Protein 1VHV (pdb70)

CATH classification: 3.40.1010.10 (+1 more: 3.30.950.10)

Organism: Archaeoglobus fulgidus (strain ATCC 49558 / DSM 4304 / JCM 9628 / NBRC 100126 / VC-16) (NCBI:txid224325)

Sequence (491 aa):
SLLTFVGLGLWDVKDISVKGLEAVREADEVYVEYYTSKLLSSIEEEEFFGKRVVELERSDLEENSFRLIERAKSKSVVLLVPGDPVATTHSAIKLEAERKGVKTRIIHGASISTAVCGLTGLHNYRFGKSATVSWHRSQTPVNVIKANRSIDAHTLLFLDLHPEPTIGHAVENLIAEDAQKDLYAVGIARAGSGEEVVKCDRLENLKKIDFGKPLHVVVLAKTLHFEFECLREFADAPAELERLVSLLTFVGLGLWDVKDISVKGLEAVREADEVYVEYYTSKLLSSIEEEEFFGKRVVELERSDLEENSFRLIERAKSKSVVLLVPGDPVATTHSAIKLEAERKGVKTRIIHGASISTAVCGLTGLHNYRFGKSATVSWHRSQTPVNVIKANRSIDAHTLLFLDLHPEPTIGHAVENLIAEDAQKDLYAVGIARAGSGEEVVKCDRLENLKKIDFGKPLHVVVLAKTLHFEFECLREFADAPAELERLVA

Solvent-accessible surface area: 19379 Å² total

B-factor: mean 25.25, std 8.77, range [10.43, 70.25]

Nearest PDB structures (foldseek):
  1vhv-assembly1_A  TM=1.004E+00  e=2.839E-50  Archaeoglobus fulgidus
  2egl-assembly1_B  TM=9.201E-01  e=5.258E-26  Pyrococcus horikoshii OT3
  2dek-assembly1_A  TM=9.280E-01  e=5.423E-25  Pyrococcus horikoshii OT3
  6pqz-assembly1_A  TM=6.668E-01  e=3.030E-12  Salmonella enterica subsp. enterica serovar Typhimurium
  1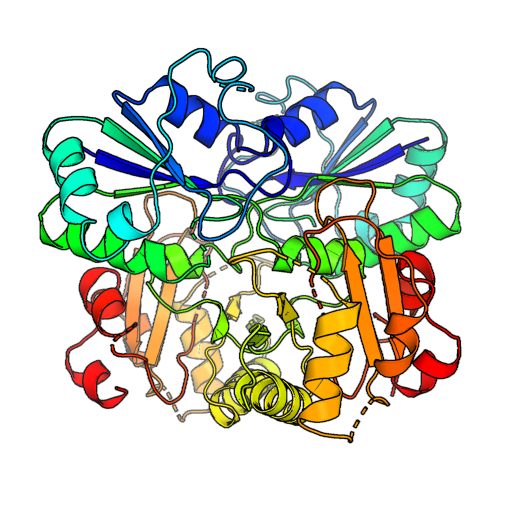cbf-assembly1_A  TM=6.694E-01  e=3.757E-11  Priestia megaterium

Structure (mmCIF, N/CA/C/O backbone):
data_1VHV
#
_entry.id   1VHV
#
_cell.length_a   50.892
_cell.length_b   56.416
_cell.length_c   101.144
_cell.angle_alpha   90.00
_cell.angle_beta   100.78
_cell.angle_gamma   90.00
#
_symmetry.space_group_name_H-M   'P 1 21 1'
#
loop_
_entity.id
_entity.type
_entity.pdbx_description
1 polymer 'diphthine synthase'
2 water water
#
loop_
_atom_site.group_PDB
_atom_site.id
_atom_site.type_symbol
_atom_site.label_atom_id
_atom_site.label_alt_id
_atom_site.label_comp_id
_atom_site.label_asym_id
_atom_site.label_entity_id
_atom_site.label_seq_id
_atom_site.pdbx_PDB_ins_code
_atom_site.Cartn_x
_atom_site.Cartn_y
_atom_site.Cartn_z
_atom_site.occupancy
_atom_site.B_iso_or_equiv
_atom_site.auth_seq_id
_atom_site.auth_comp_id
_atom_site.auth_asym_id
_atom_site.auth_atom_id
_atom_site.pdbx_PDB_model_num
ATOM 1 N N . SER A 1 13 ? -5.457 -16.131 81.676 1.00 29.53 0 SER A N 1
ATOM 2 C CA . SER A 1 13 ? -6.335 -15.420 80.727 1.00 30.76 0 SER A CA 1
ATOM 3 C C . SER A 1 13 ? -5.565 -14.277 80.069 1.00 27.30 0 SER A C 1
ATOM 4 O O . SER A 1 13 ? -5.265 -14.487 78.884 1.00 30.35 0 SER A O 1
ATOM 7 N N . LEU A 1 14 ? -5.371 -13.105 80.653 1.00 25.66 1 LEU A N 1
ATOM 8 C CA . LEU A 1 14 ? -4.553 -12.091 80.010 1.00 22.19 1 LEU A CA 1
ATOM 9 C C . LEU A 1 14 ? -4.084 -11.006 80.974 1.00 19.81 1 LEU A C 1
ATOM 10 O O . LEU A 1 14 ? -4.852 -10.454 81.756 1.00 20.58 1 LEU A O 1
ATOM 15 N N . LEU A 1 15 ? -2.777 -10.733 80.918 1.00 18.44 2 LEU A N 1
ATOM 16 C CA . LEU A 1 15 ? -2.200 -9.703 81.738 1.00 16.15 2 LEU A CA 1
ATOM 17 C C . LEU A 1 15 ? -1.569 -8.676 80.744 1.00 17.36 2 LEU A C 1
ATOM 18 O O . LEU A 1 15 ? -0.531 -8.979 80.175 1.00 18.05 2 LEU A O 1
ATOM 23 N N . THR A 1 16 ? -2.201 -7.523 80.681 1.00 17.53 3 THR A N 1
ATOM 24 C CA . THR A 1 16 ? -1.661 -6.499 79.766 1.00 17.35 3 THR A CA 1
ATOM 25 C C . THR A 1 16 ? -1.050 -5.339 80.531 1.00 17.93 3 THR A C 1
ATOM 26 O O . THR A 1 16 ? -1.724 -4.746 81.408 1.00 19.01 3 THR A O 1
ATOM 30 N N . PHE A 1 17 ? 0.199 -5.001 80.237 1.00 16.61 4 PHE A N 1
ATOM 31 C CA . PHE A 1 17 ? 0.881 -3.845 80.804 1.00 15.78 4 PHE A CA 1
ATOM 32 C C . PHE A 1 17 ? 0.656 -2.671 79.829 1.00 15.63 4 PHE A C 1
ATOM 33 O O . PHE A 1 17 ? 0.903 -2.819 78.624 1.00 16.66 4 PHE A O 1
ATOM 41 N N . VAL A 1 18 ? 0.146 -1.549 80.313 1.00 15.29 5 VAL A N 1
ATOM 42 C CA . VAL A 1 18 ? -0.187 -0.425 79.425 1.00 15.72 5 VAL A CA 1
ATOM 43 C C . VAL A 1 18 ? 0.449 0.861 79.874 1.00 16.66 5 VAL A C 1
ATOM 44 O O . VAL A 1 18 ? 0.275 1.263 81.024 1.00 16.86 5 VAL A O 1
ATOM 48 N N . GLY A 1 19 ? 1.285 1.484 79.012 1.00 17.45 6 GLY A N 1
ATOM 49 C CA . GLY A 1 19 ? 1.906 2.733 79.416 1.00 16.01 6 GLY A CA 1
ATOM 50 C C . GLY A 1 19 ? 0.930 3.897 79.399 1.00 17.09 6 GLY A C 1
ATOM 51 O O . GLY A 1 19 ? 0.096 4.015 78.483 1.00 18.06 6 GLY A O 1
ATOM 52 N N . LEU A 1 20 ? 1.001 4.791 80.403 1.00 17.46 7 LEU A N 1
ATOM 53 C CA . LEU A 1 20 ? 0.084 5.932 80.417 1.00 18.46 7 LEU A CA 1
ATOM 54 C C . LEU A 1 20 ? 0.652 7.154 79.713 1.00 17.31 7 LEU A C 1
ATOM 55 O O . LEU A 1 20 ? -0.011 8.175 79.469 1.00 18.59 7 LEU A O 1
ATOM 60 N N . GLY A 1 21 ? 1.984 7.108 79.486 1.00 15.42 8 GLY A N 1
ATOM 61 C CA . GLY A 1 21 ? 2.561 8.297 78.821 1.00 15.94 8 GLY A CA 1
ATOM 62 C C . GLY A 1 21 ? 3.052 9.246 79.900 1.00 18.97 8 GLY A C 1
ATOM 63 O O . GLY A 1 21 ? 2.964 8.969 81.126 1.00 17.81 8 GLY A O 1
ATOM 64 N N . LEU A 1 22 ? 3.266 10.511 79.535 1.00 17.83 9 LEU A N 1
ATOM 65 C CA . LEU A 1 22 ? 3.916 11.374 80.495 1.00 17.93 9 LEU A CA 1
ATOM 66 C C . LEU A 1 22 ? 3.245 12.311 81.424 1.00 18.71 9 LEU A C 1
ATOM 67 O O . LEU A 1 22 ? 3.842 12.612 82.496 1.00 21.51 9 LEU A O 1
ATOM 72 N N . TRP A 1 23 ? 2.100 12.869 81.035 1.00 17.66 10 TRP A N 1
ATOM 73 C CA . TRP A 1 23 ? 1.503 13.913 81.843 1.00 19.11 10 TRP A CA 1
ATOM 74 C C . TRP A 1 23 ? 0.047 13.785 82.191 1.00 19.16 10 TRP A C 1
ATOM 75 O O . TRP A 1 23 ? -0.310 13.956 83.382 1.00 20.76 10 TRP A O 1
ATOM 86 N N . ASP A 1 24 ? -0.824 13.523 81.239 1.00 20.26 11 ASP A N 1
ATOM 87 C CA . ASP A 1 24 ? -2.266 13.460 81.658 1.00 24.11 11 ASP A CA 1
ATOM 88 C C . ASP A 1 24 ? -2.974 12.277 81.035 1.00 22.73 11 ASP A C 1
ATOM 89 O O . ASP A 1 24 ? -2.343 11.504 80.311 1.00 23.05 11 ASP A O 1
ATOM 94 N N . VAL A 1 25 ? -4.297 12.188 81.281 1.00 23.80 12 VAL A N 1
ATOM 95 C CA . VAL A 1 25 ? -5.107 11.086 80.822 1.00 24.02 12 VAL A CA 1
ATOM 96 C C . VAL A 1 25 ? -5.130 10.822 79.332 1.00 22.49 12 VAL A C 1
ATOM 97 O O . VAL A 1 25 ? -5.156 9.636 78.957 1.00 25.35 12 VAL A O 1
ATOM 101 N N . LYS A 1 26 ? -4.990 11.837 78.497 1.00 21.50 13 LYS A N 1
ATOM 102 C CA . LYS A 1 26 ? -4.954 11.650 77.062 1.00 21.14 13 LYS A CA 1
ATOM 103 C C . LYS A 1 26 ? -3.589 11.244 76.514 1.00 19.92 13 LYS A C 1
ATOM 104 O O . LYS A 1 26 ? -3.532 11.064 75.299 1.00 18.73 13 LYS A O 1
ATOM 110 N N . ASP A 1 27 ? -2.578 10.944 77.340 1.00 20.49 14 ASP A N 1
ATOM 111 C CA . ASP A 1 27 ? -1.272 10.518 76.838 1.00 20.46 14 ASP A CA 1
ATOM 112 C C . ASP A 1 27 ? -1.214 9.040 76.500 1.00 19.54 14 ASP A C 1
ATOM 113 O O . ASP A 1 27 ? -0.277 8.559 75.834 1.00 18.10 14 ASP A O 1
ATOM 118 N N . ILE A 1 28 ? -2.250 8.312 76.953 1.00 18.65 15 ILE A N 1
ATOM 119 C CA . ILE A 1 28 ? -2.369 6.898 76.656 1.00 16.98 15 ILE A CA 1
ATOM 120 C C . ILE A 1 28 ? -2.623 6.700 75.172 1.00 17.38 15 ILE A C 1
ATOM 121 O O . ILE A 1 28 ? -3.210 7.576 74.501 1.00 19.13 15 ILE A O 1
ATOM 126 N N . SER A 1 29 ? -2.118 5.619 74.548 1.00 17.12 16 SER A N 1
ATOM 127 C CA . SER A 1 29 ? -2.406 5.360 73.161 1.00 15.64 16 SER A CA 1
ATOM 128 C C . SER A 1 29 ? -3.922 5.018 73.048 1.00 16.39 16 SER A C 1
ATOM 129 O O . SER A 1 29 ? -4.553 4.556 74.003 1.00 16.57 16 SER A O 1
ATOM 132 N N . VAL A 1 30 ? -4.420 5.122 71.829 1.00 17.37 17 VAL A N 1
ATOM 133 C CA . VAL A 1 30 ? -5.780 4.755 71.488 1.00 18.42 17 VAL A CA 1
ATOM 134 C C . VAL A 1 30 ? -5.903 3.224 71.702 1.00 19.01 17 VAL A C 1
ATOM 135 O O . VAL A 1 30 ? -6.902 2.822 72.321 1.00 19.38 17 VAL A O 1
ATOM 139 N N . LYS A 1 31 ? -4.898 2.457 71.389 1.00 18.16 18 LYS A N 1
ATOM 140 C CA . LYS A 1 31 ? -4.863 0.991 71.598 1.00 17.40 18 LYS A CA 1
ATOM 141 C C . LYS A 1 31 ? -4.933 0.726 73.121 1.00 17.69 18 LYS A C 1
ATOM 142 O O . LYS A 1 31 ? -5.568 -0.231 73.554 1.00 17.27 18 LYS A O 1
ATOM 148 N N . GLY A 1 32 ? -4.211 1.521 73.901 1.00 15.05 19 GLY A N 1
ATOM 149 C CA . GLY A 1 32 ? -4.175 1.387 75.369 1.00 15.76 19 GLY A CA 1
ATOM 150 C C . GLY A 1 32 ? -5.543 1.616 75.974 1.00 17.33 19 GLY A C 1
ATOM 151 O O . GLY A 1 32 ? -6.087 0.970 76.907 1.00 15.04 19 GLY A O 1
ATOM 152 N N . LEU A 1 33 ? -6.207 2.666 75.442 1.00 18.67 20 LEU A N 1
ATOM 153 C CA . LEU A 1 33 ? -7.565 2.964 75.936 1.00 20.42 20 LEU A CA 1
ATOM 154 C C . LEU A 1 33 ? -8.516 1.820 75.619 1.00 18.80 20 LEU A C 1
ATOM 155 O O . LEU A 1 33 ? -9.330 1.433 76.471 1.00 16.83 20 LEU A O 1
ATOM 160 N N . GLU A 1 34 ? -8.435 1.244 74.425 1.00 18.41 21 GLU A N 1
ATOM 161 C CA . GLU A 1 34 ? -9.307 0.124 74.080 1.00 20.03 21 GLU A CA 1
ATOM 162 C C . GLU A 1 34 ? -9.007 -1.093 74.967 1.00 20.79 21 GLU A C 1
ATOM 163 O O . GLU A 1 34 ? -9.911 -1.812 75.366 1.00 19.33 21 GLU A O 1
ATOM 169 N N . ALA A 1 35 ? -7.736 -1.279 75.328 1.00 18.15 22 ALA A N 1
ATOM 170 C CA . ALA A 1 35 ? -7.355 -2.383 76.173 1.00 17.88 22 ALA A CA 1
ATOM 171 C C . ALA A 1 35 ? -7.940 -2.219 77.570 1.00 17.12 22 ALA A C 1
ATOM 172 O O . ALA A 1 35 ? -8.375 -3.193 78.158 1.00 17.83 22 ALA A O 1
ATOM 174 N N . VAL A 1 36 ? -7.903 -1.010 78.100 1.00 15.83 23 VAL A N 1
ATOM 175 C CA . VAL A 1 36 ? -8.479 -0.721 79.411 1.00 16.51 23 VAL A CA 1
ATOM 176 C C . VAL A 1 36 ? -10.000 -0.919 79.336 1.00 18.24 23 VAL A C 1
ATOM 177 O O . VAL A 1 36 ? -10.557 -1.550 80.251 1.00 17.83 23 VAL A O 1
ATOM 181 N N . ARG A 1 37 ? -10.632 -0.465 78.248 1.00 17.33 24 ARG A N 1
ATOM 182 C CA . ARG A 1 37 ? -12.094 -0.649 78.147 1.00 21.09 24 ARG A CA 1
ATOM 183 C C . ARG A 1 37 ? -12.508 -2.127 78.028 1.00 20.99 24 ARG A C 1
ATOM 184 O O . ARG A 1 37 ? -13.574 -2.511 78.528 1.00 23.23 24 ARG A O 1
ATOM 192 N N . GLU A 1 38 ? -11.689 -2.949 77.393 1.00 21.27 25 GLU A N 1
ATOM 193 C CA . GLU A 1 38 ? -11.961 -4.359 77.197 1.00 23.05 25 GLU A CA 1
ATOM 194 C C . GLU A 1 38 ? -11.568 -5.237 78.366 1.00 23.92 25 GLU A C 1
ATOM 195 O O . GLU A 1 38 ? -11.970 -6.410 78.396 1.00 24.82 25 GLU A O 1
ATOM 201 N N . ALA A 1 39 ? -10.816 -4.696 79.316 1.00 21.79 26 ALA A N 1
ATOM 202 C CA . ALA A 1 39 ? -10.373 -5.441 80.473 1.00 21.77 26 ALA A CA 1
ATOM 203 C C . ALA A 1 39 ? -11.480 -5.641 81.522 1.00 22.68 26 ALA A C 1
ATOM 204 O O . ALA A 1 39 ? -12.362 -4.812 81.714 1.00 24.43 26 ALA A O 1
ATOM 206 N N . ASP A 1 40 ? -11.339 -6.737 82.259 1.00 24.31 27 ASP A N 1
ATOM 207 C CA . ASP A 1 40 ? -12.279 -6.996 83.358 1.00 24.46 27 ASP A CA 1
ATOM 208 C C . ASP A 1 40 ? -11.875 -6.221 84.590 1.00 23.67 27 ASP A C 1
ATOM 209 O O . ASP A 1 40 ? -12.685 -5.664 85.343 1.00 26.26 27 ASP A O 1
ATOM 214 N N . GLU A 1 41 ? -10.566 -6.110 84.841 1.00 21.68 28 GLU A N 1
ATOM 215 C CA . GLU A 1 41 ? -10.038 -5.444 86.021 1.00 21.43 28 GLU A CA 1
ATOM 216 C C . GLU A 1 41 ? -8.866 -4.514 85.638 1.00 21.44 28 GLU A C 1
ATOM 217 O O . GLU A 1 41 ? -8.066 -4.930 84.778 1.00 20.62 28 GLU A O 1
ATOM 223 N N . VAL A 1 42 ? -8.844 -3.335 86.200 1.00 20.06 29 VAL A N 1
ATOM 224 C CA . VAL A 1 42 ? -7.826 -2.350 85.872 1.00 20.60 29 VAL A CA 1
ATOM 225 C C . VAL A 1 42 ? -7.103 -1.852 87.086 1.00 21.53 29 VAL A C 1
ATOM 226 O O . VAL A 1 42 ? -7.697 -1.347 88.043 1.00 21.66 29 VAL A O 1
ATOM 230 N N . TYR A 1 43 ? -5.770 -1.953 87.099 1.00 19.32 30 TYR A N 1
ATOM 231 C CA . TYR A 1 43 ? -4.951 -1.527 88.207 1.00 20.03 30 TYR A CA 1
ATOM 232 C C . TYR A 1 43 ? -3.927 -0.480 87.745 1.00 21.47 30 TYR A C 1
ATOM 233 O O . TYR A 1 43 ? -3.648 -0.449 86.545 1.00 20.61 30 TYR A O 1
ATOM 242 N N . VAL A 1 44 ? -3.497 0.358 88.671 1.00 21.96 31 VAL A N 1
ATOM 243 C CA . VAL A 1 44 ? -2.503 1.362 88.386 1.00 21.00 31 VAL A CA 1
ATOM 244 C C . VAL A 1 44 ? -1.514 1.426 89.555 1.00 21.78 31 VAL A C 1
ATOM 245 O O . VAL A 1 44 ? -1.796 1.007 90.687 1.00 19.19 31 VAL A O 1
ATOM 249 N N . GLU A 1 45 ? -0.309 1.877 89.226 1.00 22.38 32 GLU A N 1
ATOM 250 C CA . GLU A 1 45 ? 0.693 2.101 90.267 1.00 23.06 32 GLU A CA 1
ATOM 251 C C . GLU A 1 45 ? 1.336 3.476 90.005 1.00 23.28 32 GLU A C 1
ATOM 252 O O . GLU A 1 45 ? 1.525 3.851 88.856 1.00 23.23 32 GLU A O 1
ATOM 258 N N . TYR A 1 46 ? 1.599 4.180 91.071 1.00 24.38 33 TYR A N 1
ATOM 259 C CA . TYR A 1 46 ? 2.253 5.466 91.084 1.00 25.97 33 TYR A CA 1
ATOM 260 C C . TYR A 1 46 ? 3.546 5.350 91.878 1.00 26.69 33 TYR A C 1
ATOM 261 O O . TYR A 1 46 ? 4.081 6.299 92.464 1.00 29.22 33 TYR A O 1
ATOM 270 N N . TYR A 1 47 ? 4.127 4.161 91.890 1.00 26.29 34 TYR A N 1
ATOM 271 C CA . TYR A 1 47 ? 5.374 3.908 92.589 1.00 28.79 34 TYR A CA 1
ATOM 272 C C . TYR A 1 47 ? 6.604 4.122 91.739 1.00 27.98 34 TYR A C 1
ATOM 273 O O . TYR A 1 47 ? 7.649 4.609 92.230 1.00 27.46 34 TYR A O 1
ATOM 282 N N . THR A 1 48 ? 6.540 3.870 90.427 1.00 26.29 35 THR A N 1
ATOM 283 C CA . THR A 1 48 ? 7.727 4.025 89.594 1.00 25.60 35 THR A CA 1
ATOM 284 C C . THR A 1 48 ? 7.875 5.434 89.029 1.00 25.38 35 THR A C 1
ATOM 285 O O . THR A 1 48 ? 8.969 5.849 88.618 1.00 25.62 35 THR A O 1
ATOM 289 N N . SER A 1 49 ? 6.790 6.149 88.932 1.00 25.58 36 SER A N 1
ATOM 290 C CA . SER A 1 49 ? 6.668 7.507 88.433 1.00 27.82 36 SER A CA 1
ATOM 291 C C . SER A 1 49 ? 5.230 7.972 88.645 1.00 28.49 36 SER A C 1
ATOM 292 O O . SER A 1 49 ? 4.457 7.283 89.338 1.00 25.70 36 SER A O 1
ATOM 295 N N . LYS A 1 50 ? 4.834 9.133 88.126 1.00 28.43 37 LYS A N 1
ATOM 296 C CA . LYS A 1 50 ? 3.455 9.574 88.311 1.00 30.12 37 LYS A CA 1
ATOM 297 C C . LYS A 1 50 ? 3.105 10.639 87.264 1.00 31.88 37 LYS A C 1
ATOM 298 O O . LYS A 1 50 ? 3.995 11.148 86.585 1.00 30.96 37 LYS A O 1
ATOM 304 N N . LEU A 1 51 ? 1.801 10.754 87.007 1.00 30.52 38 LEU A N 1
ATOM 305 C CA . LEU A 1 51 ? 1.299 11.745 86.068 1.00 31.14 38 LEU A CA 1
ATOM 306 C C . LEU A 1 51 ? 0.636 12.852 86.886 1.00 31.90 38 LEU A C 1
ATOM 307 O O . LEU A 1 51 ? 0.505 12.711 88.108 1.00 32.23 38 LEU A O 1
ATOM 312 N N . LEU A 1 52 ? 0.242 13.918 86.203 1.00 29.69 39 LEU A N 1
ATOM 313 C CA . LEU A 1 52 ? -0.455 15.006 86.876 1.00 33.44 39 LEU A CA 1
ATOM 314 C C . LEU A 1 52 ? -1.821 14.521 87.369 1.00 33.30 39 LEU A C 1
ATOM 315 O O . LEU A 1 52 ? -2.155 14.708 88.545 1.00 34.24 39 LEU A O 1
ATOM 320 N N . SER A 1 53 ? -2.540 13.756 86.535 1.00 33.88 40 SER A N 1
ATOM 321 C CA . SER A 1 53 ? -3.850 13.249 86.899 1.00 33.55 40 SER A CA 1
ATOM 322 C C . SER A 1 53 ? -3.874 12.365 88.146 1.00 31.48 40 SER A C 1
ATOM 323 O O . SER A 1 53 ? -3.008 11.582 88.471 1.00 31.80 40 SER A O 1
ATOM 326 N N . SER A 1 54 ? -4.981 12.505 88.880 1.00 30.61 41 SER A N 1
ATOM 327 C CA . SER A 1 54 ? -5.174 11.714 90.090 1.00 28.59 41 SER A CA 1
ATOM 328 C C . SER A 1 54 ? -5.859 10.403 89.697 1.00 27.04 41 SER A C 1
ATOM 329 O O . SER A 1 54 ? -6.321 10.207 88.571 1.00 25.53 41 SER A O 1
ATOM 332 N N . ILE A 1 55 ? -5.979 9.523 90.671 1.00 27.75 42 ILE A N 1
ATOM 333 C CA . ILE A 1 55 ? -6.673 8.254 90.405 1.00 29.10 42 ILE A CA 1
ATOM 334 C C . ILE A 1 55 ? -8.101 8.537 89.928 1.00 29.77 42 ILE A C 1
ATOM 335 O O . ILE A 1 55 ? -8.552 7.959 88.938 1.00 29.42 42 ILE A O 1
ATOM 340 N N . GLU A 1 56 ? -8.810 9.449 90.596 1.00 30.72 43 GLU A N 1
ATOM 341 C CA . GLU A 1 56 ? -10.172 9.828 90.248 1.00 30.83 43 GLU A CA 1
ATOM 342 C C . GLU A 1 56 ? -10.319 10.335 88.829 1.00 29.46 43 GLU A C 1
ATOM 343 O O . GLU A 1 56 ? -11.262 9.972 88.127 1.00 29.24 43 GLU A O 1
ATOM 349 N N . GLU A 1 57 ? -9.356 11.124 88.348 1.00 28.54 44 GLU A N 1
ATOM 350 C CA . GLU A 1 57 ? -9.359 11.631 86.978 1.00 26.71 44 GLU A CA 1
ATOM 351 C C . GLU A 1 57 ? -9.124 10.504 85.976 1.00 25.86 44 GLU A C 1
ATOM 352 O O . GLU A 1 57 ? -9.604 10.561 84.828 1.00 23.89 44 GLU A O 1
ATOM 366 N N . GLU A 1 59 ? -10.220 7.377 86.512 1.00 22.24 46 GLU A N 1
ATOM 367 C CA . GLU A 1 59 ? -11.511 6.696 86.581 1.00 24.17 46 GLU A CA 1
ATOM 368 C C . GLU A 1 59 ? -12.549 7.444 85.744 1.00 24.98 46 GLU A C 1
ATOM 369 O O . GLU A 1 59 ? -13.311 6.814 85.013 1.00 25.03 46 GLU A O 1
ATOM 375 N N . GLU A 1 60 ? -12.505 8.764 85.760 1.00 26.12 47 GLU A N 1
ATOM 376 C CA . GLU A 1 60 ? -13.415 9.531 84.904 1.00 27.25 47 GLU A CA 1
ATOM 377 C C . GLU A 1 60 ? -13.142 9.303 83.424 1.00 28.02 47 GLU A C 1
ATOM 378 O O . GLU A 1 60 ? -14.092 9.218 82.626 1.00 29.18 47 GLU A O 1
ATOM 384 N N . PHE A 1 61 ? -11.904 9.256 82.982 1.00 26.61 48 PHE A N 1
ATOM 385 C CA . PHE A 1 61 ? -11.539 9.026 81.595 1.00 25.12 48 PHE A CA 1
ATOM 386 C C . PHE A 1 61 ? -11.784 7.598 81.132 1.00 25.09 48 PHE A C 1
ATOM 387 O O . PHE A 1 61 ? -12.056 7.283 79.971 1.00 24.71 48 PHE A O 1
ATOM 395 N N . PHE A 1 62 ? -11.589 6.635 82.033 1.00 24.32 49 PHE A N 1
ATOM 396 C CA . PHE A 1 62 ? -11.819 5.241 81.647 1.00 27.21 49 PHE A CA 1
ATOM 397 C C . PHE A 1 62 ? -13.281 4.860 81.939 1.00 29.22 49 PHE A C 1
ATOM 398 O O . PHE A 1 62 ? -13.782 3.870 81.452 1.00 30.67 49 PHE A O 1
ATOM 406 N N . GLY A 1 63 ? -13.972 5.682 82.720 1.00 30.41 50 GLY A N 1
ATOM 407 C CA . GLY A 1 63 ? -15.383 5.397 83.035 1.00 32.09 50 GLY A CA 1
ATOM 408 C C . GLY A 1 63 ? -15.570 4.109 83.812 1.00 31.41 50 GLY A C 1
ATOM 409 O O . GLY A 1 63 ? -16.632 3.452 83.782 1.00 32.16 50 GLY A O 1
ATOM 410 N N . LYS A 1 64 ? -14.559 3.749 84.616 1.00 30.74 51 LYS A N 1
ATOM 411 C CA . LYS A 1 64 ? -14.647 2.537 85.429 1.00 29.45 51 LYS A CA 1
ATOM 412 C C . LYS A 1 64 ? -13.624 2.661 86.567 1.00 28.55 51 LYS A C 1
ATOM 413 O O . LYS A 1 64 ? -12.695 3.457 86.496 1.00 26.06 51 LYS A O 1
ATOM 419 N N . ARG A 1 65 ? -13.835 1.863 87.598 1.00 26.67 52 ARG A N 1
ATOM 420 C CA . ARG A 1 65 ? -12.940 1.930 88.746 1.00 27.91 52 ARG A CA 1
ATOM 421 C C . ARG A 1 65 ? -11.531 1.462 88.356 1.00 26.00 52 ARG A C 1
ATOM 422 O O . ARG A 1 65 ? -11.376 0.613 87.481 1.00 25.99 52 ARG A O 1
ATOM 425 N N . VAL A 1 66 ? -10.558 2.102 88.959 1.00 25.34 53 VAL A N 1
ATOM 426 C CA . VAL A 1 66 ? -9.134 1.762 88.731 1.00 25.97 53 VAL A CA 1
ATOM 427 C C . VAL A 1 66 ? -8.530 1.561 90.115 1.00 24.99 53 VAL A C 1
ATOM 428 O O . VAL A 1 66 ? -8.617 2.478 90.937 1.00 29.11 53 VAL A O 1
ATOM 432 N N . VAL A 1 67 ? -7.990 0.366 90.375 1.00 23.17 54 VAL A N 1
ATOM 433 C CA . VAL A 1 67 ? -7.426 0.134 91.716 1.00 22.06 54 VAL A CA 1
ATOM 434 C C . VAL A 1 67 ? -5.943 0.373 91.798 1.00 22.90 54 VAL A C 1
ATOM 435 O O . VAL A 1 67 ? -5.162 -0.158 90.991 1.00 20.87 54 VAL A O 1
ATOM 439 N N . GLU A 1 68 ? -5.532 1.214 92.746 1.00 22.54 55 GLU A N 1
ATOM 440 C CA . GLU A 1 68 ? -4.166 1.544 92.961 1.00 24.82 55 GLU A CA 1
ATOM 441 C C . GLU A 1 68 ? -3.374 0.469 93.697 1.00 25.92 55 GLU A C 1
ATOM 442 O O . GLU A 1 68 ? -3.768 0.084 94.804 1.00 27.35 55 GLU A O 1
ATOM 448 N N . LEU A 1 69 ? -2.209 0.114 93.170 1.00 24.52 56 LEU A N 1
ATOM 449 C CA . LEU A 1 69 ? -1.352 -0.879 93.778 1.00 25.55 56 LEU A CA 1
ATOM 450 C C . LEU A 1 69 ? -0.139 -0.245 94.424 1.00 26.50 56 LEU A C 1
ATOM 451 O O . LEU A 1 69 ? 0.416 0.743 93.933 1.00 26.80 56 LEU A O 1
ATOM 456 N N . GLU A 1 70 ? 0.330 -0.870 95.500 1.00 26.17 57 GLU A N 1
ATOM 457 C CA . GLU A 1 70 ? 1.520 -0.351 96.188 1.00 26.60 57 GLU A CA 1
ATOM 458 C C . GLU A 1 70 ? 2.730 -1.220 95.849 1.00 23.85 57 GLU A C 1
ATOM 459 O O . GLU A 1 70 ? 2.557 -2.291 95.279 1.00 22.17 57 GLU A O 1
ATOM 465 N N . ARG A 1 71 ? 3.916 -0.771 96.236 1.00 24.06 58 ARG A N 1
ATOM 466 C CA . ARG A 1 71 ? 5.160 -1.486 95.994 1.00 23.29 58 ARG A CA 1
ATOM 467 C C . ARG A 1 71 ? 5.064 -2.964 96.320 1.00 23.16 58 ARG A C 1
ATOM 468 O O . ARG A 1 71 ? 5.335 -3.823 95.461 1.00 22.06 58 ARG A O 1
ATOM 476 N N . SER A 1 72 ? 4.598 -3.298 97.533 1.00 23.05 59 SER A N 1
ATOM 477 C CA . SER A 1 72 ? 4.471 -4.722 97.887 1.00 22.67 59 SER A CA 1
ATOM 478 C C . SER A 1 72 ? 3.612 -5.493 96.923 1.00 22.93 59 SER A C 1
ATOM 479 O O . SER A 1 72 ? 3.873 -6.695 96.722 1.00 24.08 59 SER A O 1
ATOM 482 N N . ASP A 1 73 ? 2.562 -4.906 96.328 1.00 22.13 60 ASP A N 1
ATOM 483 C CA . ASP A 1 73 ? 1.733 -5.582 95.371 1.00 22.01 60 ASP A CA 1
ATOM 484 C C . ASP A 1 73 ? 2.508 -5.811 94.049 1.00 21.79 60 ASP A C 1
ATOM 485 O O . ASP A 1 73 ? 2.118 -6.732 93.333 1.00 24.52 60 ASP A O 1
ATOM 490 N N . LEU A 1 74 ? 3.468 -4.991 93.762 1.00 22.83 61 LEU A N 1
ATOM 491 C CA . LEU A 1 74 ? 4.241 -5.114 92.518 1.00 22.33 61 LEU A CA 1
ATOM 492 C C . LEU A 1 74 ? 5.488 -5.976 92.682 1.00 23.38 61 LEU A C 1
ATOM 493 O O . LEU A 1 74 ? 6.079 -6.322 91.663 1.00 21.18 61 LEU A O 1
ATOM 498 N N . GLU A 1 75 ? 5.971 -6.165 93.911 1.00 21.80 62 GLU A N 1
ATOM 499 C CA . GLU A 1 75 ? 7.174 -6.927 94.178 1.00 21.72 62 GLU A CA 1
ATOM 500 C C . GLU A 1 75 ? 6.928 -8.248 94.883 1.00 20.66 62 GLU A C 1
ATOM 501 O O . GLU A 1 75 ? 6.458 -9.195 94.256 1.00 18.94 62 GLU A O 1
ATOM 507 N N . GLU A 1 76 ? 7.103 -8.353 96.213 1.00 21.95 63 GLU A N 1
ATOM 508 C CA . GLU A 1 76 ? 6.912 -9.672 96.839 1.00 22.30 63 GLU A CA 1
ATOM 509 C C . GLU A 1 76 ? 5.555 -10.303 96.660 1.00 21.61 63 GLU A C 1
ATOM 510 O O . GLU A 1 76 ? 5.465 -11.538 96.477 1.00 19.55 63 GLU A O 1
ATOM 516 N N . ASN A 1 77 ? 4.470 -9.553 96.584 1.00 19.33 64 ASN A N 1
ATOM 517 C CA . ASN A 1 77 ? 3.136 -10.101 96.420 1.00 21.72 64 ASN A CA 1
ATOM 518 C C . ASN A 1 77 ? 2.608 -10.044 94.989 1.00 21.36 64 ASN A C 1
ATOM 519 O O . ASN A 1 77 ? 1.419 -10.080 94.691 1.00 20.98 64 ASN A O 1
ATOM 524 N N . SER A 1 78 ? 3.490 -9.990 93.971 1.00 21.13 65 SER A N 1
ATOM 525 C CA . SER A 1 78 ? 3.023 -9.965 92.577 1.00 21.72 65 SER A CA 1
ATOM 526 C C . SER A 1 78 ? 2.265 -11.175 92.153 1.00 21.57 65 SER A C 1
ATOM 527 O O . SER A 1 78 ? 1.407 -11.141 91.240 1.00 22.54 65 SER A O 1
ATOM 530 N N . PHE A 1 79 ? 2.418 -12.339 92.849 1.00 18.05 66 PHE A N 1
ATOM 531 C CA . PHE A 1 79 ? 1.675 -13.518 92.566 1.00 20.97 66 PHE A CA 1
ATOM 532 C C . PHE A 1 79 ? 0.182 -13.247 92.686 1.00 18.94 66 PHE A C 1
ATOM 533 O O . PHE A 1 79 ? -0.582 -13.877 91.976 1.00 18.52 66 PHE A O 1
ATOM 541 N N . ARG A 1 80 ? -0.240 -12.267 93.479 1.00 21.02 67 ARG A N 1
ATOM 542 C CA . ARG A 1 80 ? -1.681 -11.994 93.590 1.00 22.15 67 ARG A CA 1
ATOM 543 C C . ARG A 1 80 ? -2.271 -11.457 92.300 1.00 22.85 67 ARG A C 1
ATOM 544 O O . ARG A 1 80 ? -3.345 -11.881 91.842 1.00 22.74 67 ARG A O 1
ATOM 552 N N . LEU A 1 81 ? -1.609 -10.448 91.743 1.00 22.36 68 LEU A N 1
ATOM 553 C CA . LEU A 1 81 ? -2.051 -9.878 90.471 1.00 20.96 68 LEU A CA 1
ATOM 554 C C . LEU A 1 81 ? -2.039 -10.939 89.385 1.00 20.64 68 LEU A C 1
ATOM 555 O O . LEU A 1 81 ? -2.969 -11.094 88.584 1.00 22.51 68 LEU A O 1
ATOM 560 N N . ILE A 1 82 ? -1.014 -11.779 89.370 1.00 18.30 69 ILE A N 1
ATOM 561 C CA . ILE A 1 82 ? -0.907 -12.855 88.369 1.00 21.15 69 ILE A CA 1
ATOM 562 C C . ILE A 1 82 ? -2.021 -13.860 88.530 1.00 23.26 69 ILE A C 1
ATOM 563 O O . ILE A 1 82 ? -2.682 -14.290 87.581 1.00 24.08 69 ILE A O 1
ATOM 568 N N . GLU A 1 83 ? -2.395 -14.165 89.788 1.00 24.51 70 GLU A N 1
ATOM 569 C CA . GLU A 1 83 ? -3.512 -15.096 90.017 1.00 25.09 70 GLU A CA 1
ATOM 570 C C . GLU A 1 83 ? -4.802 -14.524 89.444 1.00 22.66 70 GLU A C 1
ATOM 571 O O . GLU A 1 83 ? -5.551 -15.295 88.857 1.00 23.99 70 GLU A O 1
ATOM 577 N N . ARG A 1 84 ? -5.081 -13.237 89.538 1.00 22.14 71 ARG A N 1
ATOM 578 C CA . ARG A 1 84 ? -6.247 -12.589 88.977 1.00 22.36 71 ARG A CA 1
ATOM 579 C C . ARG A 1 84 ? -6.246 -12.822 87.464 1.00 22.41 71 ARG A C 1
ATOM 580 O O . ARG A 1 84 ? -7.248 -13.161 86.856 1.00 22.48 71 ARG A O 1
ATOM 588 N N . ALA A 1 85 ? -5.066 -12.573 86.839 1.00 21.02 72 ALA A N 1
ATOM 589 C CA . ALA A 1 85 ? -5.010 -12.749 85.397 1.00 19.90 72 ALA A CA 1
ATOM 590 C C . ALA A 1 85 ? -5.179 -14.149 84.880 1.00 19.98 72 ALA A C 1
ATOM 591 O O . ALA A 1 85 ? -5.306 -14.360 83.670 1.00 19.85 72 ALA A O 1
ATOM 593 N N . LYS A 1 86 ? -5.191 -15.194 85.732 1.00 23.55 73 LYS A N 1
ATOM 594 C CA . LYS A 1 86 ? -5.356 -16.563 85.254 1.00 23.27 73 LYS A CA 1
ATOM 595 C C . LYS A 1 86 ? -6.803 -16.816 84.820 1.00 24.64 73 LYS A C 1
ATOM 596 O O . LYS A 1 86 ? -7.088 -17.789 84.120 1.00 26.93 73 LYS A O 1
ATOM 602 N N . SER A 1 87 ? -7.747 -16.029 85.294 1.00 25.87 74 SER A N 1
ATOM 603 C CA . SER A 1 87 ? -9.158 -16.238 84.929 1.00 28.68 74 SER A CA 1
ATOM 604 C C . SER A 1 87 ? -9.817 -14.972 84.448 1.00 28.54 74 SER A C 1
ATOM 605 O O . SER A 1 87 ? -11.008 -14.964 84.098 1.00 31.32 74 SER A O 1
ATOM 608 N N . LYS A 1 88 ? -9.057 -13.867 84.316 1.00 25.72 75 LYS A N 1
ATOM 609 C CA . LYS A 1 88 ? -9.704 -12.616 83.892 1.00 24.70 75 LYS A CA 1
ATOM 610 C C . LYS A 1 88 ? -8.765 -11.834 82.956 1.00 24.26 75 LYS A C 1
ATOM 611 O O . LYS A 1 88 ? -7.566 -12.138 82.919 1.00 26.05 75 LYS A O 1
ATOM 614 N N . SER A 1 89 ? -9.347 -10.866 82.269 1.00 23.45 76 SER A N 1
ATOM 615 C CA . SER A 1 89 ? -8.507 -9.994 81.431 1.00 22.11 76 SER A CA 1
ATOM 616 C C . SER A 1 89 ? -8.112 -8.809 82.309 1.00 19.30 76 SER A C 1
ATOM 617 O O . SER A 1 89 ? -8.930 -7.996 82.749 1.00 21.31 76 SER A O 1
ATOM 620 N N . VAL A 1 90 ? -6.819 -8.764 82.685 1.00 17.79 77 VAL A N 1
ATOM 621 C CA . VAL A 1 90 ? -6.290 -7.769 83.583 1.00 17.05 77 VAL A CA 1
ATOM 622 C C . VAL A 1 90 ? -5.328 -6.764 82.923 1.00 18.21 77 VAL A C 1
ATOM 623 O O . VAL A 1 90 ? -4.483 -7.164 82.159 1.00 17.62 77 VAL A O 1
ATOM 627 N N . VAL A 1 91 ? -5.462 -5.512 83.303 1.00 18.45 78 VAL A N 1
ATOM 628 C CA . VAL A 1 91 ? -4.597 -4.440 82.841 1.00 18.62 78 VAL A CA 1
ATOM 629 C C . VAL A 1 91 ? -3.888 -3.788 84.011 1.00 19.08 78 VAL A C 1
ATOM 630 O O . VAL A 1 91 ? -4.495 -3.516 85.081 1.00 20.52 78 VAL A O 1
ATOM 634 N N . LEU A 1 92 ? -2.577 -3.589 83.892 1.00 17.51 79 LEU A N 1
ATOM 635 C CA . LEU A 1 92 ? -1.814 -2.877 84.891 1.00 17.76 79 LEU A CA 1
ATOM 636 C C . LEU A 1 92 ? -1.323 -1.581 84.167 1.00 19.40 79 LEU A C 1
ATOM 637 O O . LEU A 1 92 ? -0.538 -1.667 83.229 1.00 17.19 79 LEU A O 1
ATOM 642 N N . LEU A 1 93 ? -1.828 -0.459 84.643 1.00 18.10 80 LEU A N 1
ATOM 643 C CA . LEU A 1 93 ? -1.451 0.846 84.054 1.00 18.63 80 LEU A CA 1
ATOM 644 C C . LEU A 1 93 ? -0.170 1.332 84.711 1.00 18.76 80 LEU A C 1
ATOM 645 O O . LEU A 1 93 ? -0.110 1.326 85.942 1.00 18.87 80 LEU A O 1
ATOM 650 N N . VAL A 1 94 ? 0.785 1.849 83.933 1.00 18.61 81 VAL A N 1
ATOM 651 C CA . VAL A 1 94 ? 2.046 2.350 84.464 1.00 17.66 81 VAL A CA 1
ATOM 652 C C . VAL A 1 94 ? 2.431 3.698 83.810 1.00 18.04 81 VAL A C 1
ATOM 653 O O . VAL A 1 94 ? 2.359 3.802 82.583 1.00 18.10 81 VAL A O 1
ATOM 657 N N . PRO A 1 95 ? 2.759 4.674 84.610 1.00 18.47 82 PRO A N 1
ATOM 658 C CA . PRO A 1 95 ? 3.199 5.995 84.118 1.00 19.67 82 PRO A CA 1
ATOM 659 C C . PRO A 1 95 ? 4.308 5.856 83.110 1.00 19.20 82 PRO A C 1
ATOM 660 O O . PRO A 1 95 ? 5.257 5.063 83.300 1.00 21.92 82 PRO A O 1
ATOM 664 N N . GLY A 1 96 ? 4.224 6.566 81.980 1.00 19.42 83 GLY A N 1
ATOM 665 C CA . GLY A 1 96 ? 5.270 6.481 80.938 1.00 21.04 83 GLY A CA 1
ATOM 666 C C . GLY A 1 96 ? 5.080 5.164 80.200 1.00 21.80 83 GLY A C 1
ATOM 667 O O . GLY A 1 96 ? 4.020 4.924 79.610 1.00 22.48 83 GLY A O 1
ATOM 668 N N . ASP A 1 97 ? 6.148 4.394 80.114 1.00 22.76 84 ASP A N 1
ATOM 669 C CA . ASP A 1 97 ? 6.084 3.062 79.501 1.00 26.12 84 ASP A CA 1
ATOM 670 C C . ASP A 1 97 ? 6.203 2.082 80.680 1.00 29.39 84 ASP A C 1
ATOM 671 O O . ASP A 1 97 ? 6.972 2.368 81.612 1.00 28.93 84 ASP A O 1
ATOM 676 N N . PRO A 1 98 ? 5.602 0.913 80.623 1.00 31.45 85 PRO A N 1
ATOM 677 C CA . PRO A 1 98 ? 5.617 0.010 81.761 1.00 32.24 85 PRO A CA 1
ATOM 678 C C . PRO A 1 98 ? 6.907 -0.692 82.121 1.00 34.45 85 PRO A C 1
ATOM 679 O O . PRO A 1 98 ? 7.054 -1.026 83.337 1.00 32.94 85 PRO A O 1
ATOM 691 N N . VAL A 1 100 ? 10.125 0.540 81.319 1.00 33.81 87 VAL A N 1
ATOM 692 C CA . VAL A 1 100 ? 11.303 1.410 81.450 1.00 34.63 87 VAL A CA 1
ATOM 693 C C . VAL A 1 100 ? 11.754 1.382 82.906 1.00 37.07 87 VAL A C 1
ATOM 694 O O . VAL A 1 100 ? 12.922 1.610 83.223 1.00 37.43 87 VAL A O 1
ATOM 698 N N . ALA A 1 101 ? 10.863 0.995 83.842 1.00 38.30 88 ALA A N 1
ATOM 699 C CA . ALA A 1 101 ? 11.338 0.751 85.227 1.00 36.37 88 ALA A CA 1
ATOM 700 C C . ALA A 1 101 ? 11.849 -0.697 85.095 1.00 38.00 88 ALA A C 1
ATOM 701 O O . ALA A 1 101 ? 11.588 -1.281 84.016 1.00 38.50 88 ALA A O 1
ATOM 703 N N . THR A 1 102 ? 12.370 -1.359 86.099 1.00 35.07 89 THR A N 1
ATOM 704 C CA . THR A 1 102 ? 12.789 -2.743 85.926 1.00 36.73 89 THR A CA 1
ATOM 705 C C . THR A 1 102 ? 11.784 -3.591 86.724 1.00 35.98 89 THR A C 1
ATOM 706 O O . THR A 1 102 ? 11.586 -4.781 86.496 1.00 34.72 89 THR A O 1
ATOM 710 N N . THR A 1 103 ? 11.011 -2.826 87.516 1.00 33.73 90 THR A N 1
ATOM 711 C CA . THR A 1 103 ? 10.028 -3.511 88.330 1.00 34.17 90 THR A CA 1
ATOM 712 C C . THR A 1 103 ? 9.207 -4.505 87.495 1.00 32.78 90 THR A C 1
ATOM 713 O O . THR A 1 103 ? 9.230 -5.722 87.736 1.00 32.62 90 THR A O 1
ATOM 717 N N . HIS A 1 104 ? 8.625 -3.970 86.428 1.00 26.71 91 HIS A N 1
ATOM 718 C CA . HIS A 1 104 ? 7.633 -4.713 85.677 1.00 26.98 91 HIS A CA 1
ATOM 719 C C . HIS A 1 104 ? 8.053 -5.871 84.851 1.00 24.57 91 HIS A C 1
ATOM 720 O O . HIS A 1 104 ? 7.237 -6.814 84.675 1.00 20.45 91 HIS A O 1
ATOM 727 N N . SER A 1 105 ? 9.328 -5.893 84.381 1.00 19.61 92 SER A N 1
ATOM 728 C CA . SER A 1 105 ? 9.738 -7.095 83.649 1.00 17.59 92 SER A CA 1
ATOM 729 C C . SER A 1 105 ? 9.653 -8.308 84.588 1.00 16.55 92 SER A C 1
ATOM 730 O O . SER A 1 105 ? 9.449 -9.422 84.055 1.00 16.44 92 SER A O 1
ATOM 733 N N . ALA A 1 106 ? 9.951 -8.138 85.869 1.00 15.21 93 ALA A N 1
ATOM 734 C CA . ALA A 1 106 ? 9.839 -9.271 86.816 1.00 17.10 93 ALA A CA 1
ATOM 735 C C . ALA A 1 106 ? 8.424 -9.816 86.888 1.00 15.45 93 ALA A C 1
ATOM 736 O O . ALA A 1 106 ? 8.209 -11.052 87.028 1.00 17.19 93 ALA A O 1
ATOM 738 N N . ILE A 1 107 ? 7.412 -8.982 86.773 1.00 16.41 94 ILE A N 1
ATOM 739 C CA . ILE A 1 107 ? 6.026 -9.416 86.789 1.00 16.45 94 ILE A CA 1
ATOM 740 C C . ILE A 1 107 ? 5.717 -10.227 85.552 1.00 17.84 94 ILE A C 1
ATOM 741 O O . ILE A 1 107 ? 5.105 -11.285 85.553 1.00 15.75 94 ILE A O 1
ATOM 746 N N . LYS A 1 108 ? 6.209 -9.706 84.389 1.00 14.12 95 LYS A N 1
ATOM 747 C CA . LYS A 1 108 ? 6.023 -10.351 83.120 1.00 14.84 95 LYS A CA 1
ATOM 748 C C . LYS A 1 108 ? 6.687 -11.724 83.127 1.00 15.20 95 LYS A C 1
ATOM 749 O O . LYS A 1 108 ? 6.011 -12.619 82.644 1.00 17.33 95 LYS A O 1
ATOM 755 N N . LEU A 1 109 ? 7.886 -11.858 83.658 1.00 14.79 96 LEU A N 1
ATOM 756 C CA . LEU A 1 109 ? 8.612 -13.124 83.734 1.00 16.51 96 LEU A CA 1
ATOM 757 C C . LEU A 1 109 ? 7.823 -14.143 84.570 1.00 15.39 96 LEU A C 1
ATOM 758 O O . LEU A 1 109 ? 7.511 -15.240 84.099 1.00 17.62 96 LEU A O 1
ATOM 763 N N . GLU A 1 110 ? 7.375 -13.647 85.713 1.00 16.56 97 GLU A N 1
ATOM 764 C CA . GLU A 1 110 ? 6.604 -14.509 86.627 1.00 17.20 97 GLU A CA 1
ATOM 765 C C . GLU A 1 110 ? 5.332 -14.965 85.967 1.00 16.17 97 GLU A C 1
ATOM 766 O O . GLU A 1 110 ? 4.976 -16.167 86.058 1.00 18.56 97 GLU A O 1
ATOM 772 N N . ALA A 1 111 ? 4.606 -14.086 85.278 1.00 17.95 98 ALA A N 1
ATOM 773 C CA . ALA A 1 111 ? 3.392 -14.439 84.573 1.00 16.30 98 ALA A CA 1
ATOM 774 C C . ALA A 1 111 ? 3.625 -15.441 83.461 1.00 18.72 98 ALA A C 1
ATOM 775 O O . ALA A 1 111 ? 2.893 -16.438 83.380 1.00 19.44 98 ALA A O 1
ATOM 777 N N . GLU A 1 112 ? 4.636 -15.206 82.617 1.00 17.62 99 GLU A N 1
ATOM 778 C CA . GLU A 1 112 ? 4.927 -16.133 81.531 1.00 18.77 99 GLU A CA 1
ATOM 779 C C . GLU A 1 112 ? 5.358 -17.505 82.067 1.00 19.47 99 GLU A C 1
ATOM 780 O O . GLU A 1 112 ? 4.908 -18.532 81.498 1.00 21.46 99 GLU A O 1
ATOM 786 N N . ARG A 1 113 ? 6.076 -17.557 83.155 1.00 17.48 100 ARG A N 1
ATOM 787 C CA . ARG A 1 113 ? 6.467 -18.854 83.742 1.00 19.03 100 ARG A CA 1
ATOM 788 C C . ARG A 1 113 ? 5.245 -19.614 84.227 1.00 21.12 100 ARG A C 1
ATOM 789 O O . ARG A 1 113 ? 5.214 -20.862 84.112 1.00 22.67 100 ARG A O 1
ATOM 797 N N . LYS A 1 114 ? 4.244 -18.917 84.749 1.00 22.82 101 LYS A N 1
ATOM 798 C CA . LYS A 1 114 ? 3.023 -19.580 85.221 1.00 24.97 101 LYS A CA 1
ATOM 799 C C . LYS A 1 114 ? 2.016 -19.888 84.145 1.00 25.55 101 LYS A C 1
ATOM 800 O O . LYS A 1 114 ? 0.831 -20.225 84.365 1.00 25.52 101 LYS A O 1
ATOM 806 N N . GLY A 1 115 ? 2.385 -19.615 82.888 1.00 25.09 102 GLY A N 1
ATOM 807 C CA . GLY A 1 115 ? 1.580 -19.842 81.731 1.00 25.03 102 GLY A CA 1
ATOM 808 C C . GLY A 1 115 ? 0.503 -18.847 81.425 1.00 25.98 102 GLY A C 1
ATOM 809 O O . GLY A 1 115 ? -0.431 -19.147 80.670 1.00 25.86 102 GLY A O 1
ATOM 810 N N . VAL A 1 116 ? 0.597 -17.626 81.956 1.00 23.53 103 VAL A N 1
ATOM 811 C CA . VAL A 1 116 ? -0.373 -16.586 81.730 1.00 22.23 103 VAL A CA 1
ATOM 812 C C . VAL A 1 116 ? 0.133 -15.710 80.553 1.00 22.73 103 VAL A C 1
ATOM 813 O O . VAL A 1 116 ? 1.295 -15.308 80.577 1.00 22.93 103 VAL A O 1
ATOM 817 N N . LYS A 1 117 ? -0.705 -15.522 79.579 1.00 23.69 104 LYS A N 1
ATOM 818 C CA . LYS A 1 117 ? -0.354 -14.731 78.403 1.00 23.33 104 LYS A CA 1
ATOM 819 C C . LYS A 1 117 ? -0.168 -13.264 78.785 1.00 23.86 104 LYS A C 1
ATOM 820 O O . LYS A 1 117 ? -0.942 -12.738 79.591 1.00 21.98 104 LYS A O 1
ATOM 823 N N . THR A 1 118 ? 0.859 -12.616 78.231 1.00 20.63 105 THR A N 1
ATOM 824 C CA . THR A 1 118 ? 1.016 -11.213 78.607 1.00 20.78 105 THR A CA 1
ATOM 825 C C . THR A 1 118 ? 1.035 -10.399 77.287 1.00 20.87 105 THR A C 1
ATOM 826 O O . THR A 1 118 ? 1.219 -10.979 76.226 1.00 21.30 105 THR A O 1
ATOM 830 N N . ARG A 1 119 ? 0.880 -9.102 77.458 1.00 17.73 106 ARG A N 1
ATOM 831 C CA . ARG A 1 119 ? 0.921 -8.209 76.274 1.00 18.58 106 ARG A CA 1
ATOM 832 C C . ARG A 1 119 ? 1.388 -6.862 76.822 1.00 16.40 106 ARG A C 1
ATOM 833 O O . ARG A 1 119 ? 1.130 -6.502 77.976 1.00 16.21 106 ARG A O 1
ATOM 841 N N . ILE A 1 120 ? 2.120 -6.117 75.998 1.00 15.66 107 ILE A N 1
ATOM 842 C CA . ILE A 1 120 ? 2.573 -4.802 76.422 1.00 13.76 107 ILE A CA 1
ATOM 843 C C . ILE A 1 120 ? 2.054 -3.772 75.413 1.00 15.31 107 ILE A C 1
ATOM 844 O O . ILE A 1 120 ? 2.037 -4.055 74.204 1.00 15.64 107 ILE A O 1
ATOM 849 N N . ILE A 1 121 ? 1.446 -2.732 75.910 1.00 15.21 108 ILE A N 1
ATOM 850 C CA . ILE A 1 121 ? 0.971 -1.616 75.068 1.00 15.49 108 ILE A CA 1
ATOM 851 C C . ILE A 1 121 ? 1.893 -0.487 75.507 1.00 17.50 108 ILE A C 1
ATOM 852 O O . ILE A 1 121 ? 1.950 -0.114 76.680 1.00 16.78 108 ILE A O 1
ATOM 857 N N . HIS A 1 122 ? 2.839 -0.155 74.620 1.00 17.26 109 HIS A N 1
ATOM 858 C CA . HIS A 1 122 ? 3.865 0.805 74.942 1.00 17.99 109 HIS A CA 1
ATOM 859 C C . HIS A 1 122 ? 3.400 2.233 75.058 1.00 18.42 109 HIS A C 1
ATOM 860 O O . HIS A 1 122 ? 2.346 2.605 74.560 1.00 19.28 109 HIS A O 1
ATOM 867 N N . GLY A 1 123 ? 4.119 3.005 75.879 1.00 18.37 110 GLY A N 1
ATOM 868 C CA . GLY A 1 123 ? 3.805 4.398 76.010 1.00 19.38 110 GLY A CA 1
ATOM 869 C C . GLY A 1 123 ? 5.035 5.303 75.812 1.00 17.37 110 GLY A C 1
ATOM 870 O O . GLY A 1 123 ? 6.154 4.824 75.712 1.00 18.87 110 GLY A O 1
ATOM 871 N N . ALA A 1 124 ? 4.762 6.606 75.853 1.00 16.84 111 ALA A N 1
ATOM 872 C CA . ALA A 1 124 ? 5.817 7.606 75.692 1.00 20.65 111 ALA A CA 1
ATOM 873 C C . ALA A 1 124 ? 6.669 7.561 76.965 1.00 19.59 111 ALA A C 1
ATOM 874 O O . ALA A 1 124 ? 6.059 7.352 78.027 1.00 21.56 111 ALA A O 1
ATOM 876 N N . SER A 1 125 ? 7.968 7.731 76.817 1.00 21.47 112 SER A N 1
ATOM 877 C CA . SER A 1 125 ? 8.842 7.632 78.009 1.00 21.22 112 SER A CA 1
ATOM 878 C C . SER A 1 125 ? 9.665 8.926 78.130 1.00 18.20 112 SER A C 1
ATOM 879 O O . SER A 1 125 ? 9.949 9.586 77.137 1.00 19.52 112 SER A O 1
ATOM 882 N N . ILE A 1 126 ? 10.018 9.253 79.351 1.00 21.20 113 ILE A N 1
ATOM 883 C CA . ILE A 1 126 ? 10.783 10.455 79.627 1.00 22.69 113 ILE A CA 1
ATOM 884 C C . ILE A 1 126 ? 12.131 10.381 78.936 1.00 28.32 113 ILE A C 1
ATOM 885 O O . ILE A 1 126 ? 12.529 11.347 78.324 1.00 26.59 113 ILE A O 1
ATOM 890 N N . SER A 1 127 ? 12.702 9.188 78.921 1.00 30.07 114 SER A N 1
ATOM 891 C CA . SER A 1 127 ? 13.945 8.823 78.333 1.00 36.10 114 SER A CA 1
ATOM 892 C C . SER A 1 127 ? 14.084 9.257 76.886 1.00 34.93 114 SER A C 1
ATOM 893 O O . SER A 1 127 ? 15.198 9.198 76.354 1.00 37.02 114 SER A O 1
ATOM 896 N N . THR A 1 128 ? 12.978 9.607 76.248 1.00 34.46 115 THR A N 1
ATOM 897 C CA . THR A 1 128 ? 12.921 10.066 74.877 1.00 30.45 115 THR A CA 1
ATOM 898 C C . THR A 1 128 ? 12.368 11.452 74.731 1.00 30.04 115 THR A C 1
ATOM 899 O O . THR A 1 128 ? 12.751 12.182 73.803 1.00 27.33 115 THR A O 1
ATOM 903 N N . ALA A 1 129 ? 11.480 11.933 75.610 1.00 24.70 116 ALA A N 1
ATOM 904 C CA . ALA A 1 129 ? 10.914 13.243 75.631 1.00 22.81 116 ALA A CA 1
ATOM 905 C C . ALA A 1 129 ? 11.947 14.355 75.878 1.00 18.97 116 ALA A C 1
ATOM 906 O O . ALA A 1 129 ? 11.788 15.515 75.446 1.00 18.89 116 ALA A O 1
ATOM 908 N N . VAL A 1 130 ? 13.023 14.005 76.611 1.00 17.12 117 VAL A N 1
ATOM 909 C CA . VAL A 1 130 ? 14.034 15.048 76.864 1.00 18.02 117 VAL A CA 1
ATOM 910 C C . VAL A 1 130 ? 14.672 15.489 75.538 1.00 14.91 117 VAL A C 1
ATOM 911 O O . VAL A 1 130 ? 15.012 16.668 75.457 1.00 17.01 117 VAL A O 1
ATOM 915 N N . CYS A 1 131 ? 14.808 14.572 74.605 1.00 19.40 118 CYS A N 1
ATOM 916 C CA . CYS A 1 131 ? 15.411 14.974 73.282 1.00 19.83 118 CYS A CA 1
ATOM 917 C C . CYS A 1 131 ? 14.599 15.997 72.581 1.00 21.40 118 CYS A C 1
ATOM 918 O O . CYS A 1 131 ? 15.116 17.050 72.116 1.00 23.25 118 CYS A O 1
ATOM 921 N N . GLY A 1 132 ? 13.266 15.808 72.471 1.00 18.32 119 GLY A N 1
ATOM 922 C CA . GLY A 1 132 ? 12.430 16.826 71.869 1.00 20.93 119 GLY A CA 1
ATOM 923 C C . GLY A 1 132 ? 12.512 18.173 72.541 1.00 21.94 119 GLY A C 1
ATOM 924 O O . GLY A 1 132 ? 12.495 19.239 71.905 1.00 21.51 119 GLY A O 1
ATOM 925 N N . LEU A 1 133 ? 12.664 18.244 73.874 1.00 16.29 120 LEU A N 1
ATOM 926 C CA . LEU A 1 133 ? 12.698 19.524 74.547 1.00 19.90 120 LEU A CA 1
ATOM 927 C C . LEU A 1 133 ? 14.040 20.224 74.564 1.00 19.63 120 LEU A C 1
ATOM 928 O O . LEU A 1 133 ? 14.146 21.408 74.868 1.00 23.35 120 LEU A O 1
ATOM 933 N N . THR A 1 134 ? 15.108 19.506 74.240 1.00 18.75 121 THR A N 1
ATOM 934 C CA . THR A 1 134 ? 16.439 20.060 74.317 1.00 19.45 121 THR A CA 1
ATOM 935 C C . THR A 1 134 ? 17.191 20.113 72.992 1.00 19.36 121 THR A C 1
ATOM 936 O O . THR A 1 134 ? 18.143 20.887 72.859 1.00 20.02 121 THR A O 1
ATOM 940 N N . GLY A 1 135 ? 16.815 19.210 72.081 1.00 18.74 122 GLY A N 1
ATOM 941 C CA . GLY A 1 135 ? 17.619 19.143 70.826 1.00 18.34 122 GLY A CA 1
ATOM 942 C C . GLY A 1 135 ? 18.831 18.265 71.009 1.00 19.67 122 GLY A C 1
ATOM 943 O O . GLY A 1 135 ? 19.635 18.077 70.069 1.00 20.69 122 GLY A O 1
ATOM 944 N N . LEU A 1 136 ? 19.065 17.636 72.179 1.00 16.69 123 LEU A N 1
ATOM 945 C CA . LEU A 1 136 ? 20.181 16.696 72.330 1.00 16.49 123 LEU A CA 1
ATOM 946 C C . LEU A 1 136 ? 19.938 15.435 71.504 1.00 16.60 123 LEU A C 1
ATOM 947 O O . LEU A 1 136 ? 18.796 15.017 71.276 1.00 20.33 123 LEU A O 1
ATOM 952 N N . HIS A 1 137 ? 21.011 14.894 70.932 1.00 16.79 124 HIS A N 1
ATOM 953 C CA . HIS A 1 137 ? 20.822 13.698 70.064 1.00 14.68 124 HIS A CA 1
ATOM 954 C C . HIS A 1 137 ? 20.572 12.466 70.905 1.00 14.62 124 HIS A C 1
ATOM 955 O O . HIS A 1 137 ? 21.411 12.093 71.729 1.00 16.42 124 HIS A O 1
ATOM 962 N N . ASN A 1 138 ? 19.503 11.748 70.602 1.00 17.73 125 ASN A N 1
ATOM 963 C CA . ASN A 1 138 ? 19.200 10.553 71.426 1.00 17.28 125 ASN A CA 1
ATOM 964 C C . ASN A 1 138 ? 20.280 9.508 71.422 1.00 19.12 125 ASN A C 1
ATOM 965 O O . ASN A 1 138 ? 20.612 8.866 72.432 1.00 18.46 125 ASN A O 1
ATOM 970 N N . TYR A 1 139 ? 20.929 9.269 70.273 1.00 17.67 126 TYR A N 1
ATOM 971 C CA . TYR A 1 139 ? 21.969 8.268 70.157 1.00 17.87 126 TYR A CA 1
ATOM 972 C C . TYR A 1 139 ? 23.209 8.553 70.933 1.00 17.47 126 TYR A C 1
ATOM 973 O O . TYR A 1 139 ? 23.977 7.642 71.255 1.00 17.78 126 TYR A O 1
ATOM 982 N N . ARG A 1 140 ? 23.373 9.805 71.470 1.00 13.55 127 ARG A N 1
ATOM 983 C CA . ARG A 1 140 ? 24.532 10.113 72.241 1.00 11.49 127 ARG A CA 1
ATOM 984 C C . ARG A 1 140 ? 24.306 9.899 73.756 1.00 12.70 127 ARG A C 1
ATOM 985 O O . ARG A 1 140 ? 25.223 10.146 74.515 1.00 12.97 127 ARG A O 1
ATOM 993 N N . PHE A 1 141 ? 23.091 9.548 74.113 1.00 12.97 128 PHE A N 1
ATOM 994 C CA . PHE A 1 141 ? 22.885 9.311 75.588 1.00 12.38 128 PHE A CA 1
ATOM 995 C C . PHE A 1 141 ? 23.535 7.969 75.969 1.00 14.59 128 PHE A C 1
ATOM 996 O O . PHE A 1 141 ? 23.391 6.976 75.194 1.00 14.89 128 PHE A O 1
ATOM 1004 N N . GLY A 1 142 ? 24.142 7.907 77.086 1.00 13.14 129 GLY A N 1
ATOM 1005 C CA . GLY A 1 142 ? 24.801 6.746 77.704 1.00 12.60 129 GLY A CA 1
ATOM 1006 C C . GLY A 1 142 ? 23.819 6.180 78.780 1.00 10.56 129 GLY A C 1
ATOM 1007 O O . GLY A 1 142 ? 22.605 6.255 78.635 1.00 12.18 129 GLY A O 1
ATOM 1008 N N . LYS A 1 143 ? 24.400 5.472 79.729 1.00 11.14 130 LYS A N 1
ATOM 1009 C CA . LYS A 1 143 ? 23.643 4.839 80.794 1.00 13.63 130 LYS A CA 1
ATOM 1010 C C . LYS A 1 143 ? 22.908 5.886 81.640 1.00 15.10 130 LYS A C 1
ATOM 1011 O O . LYS A 1 143 ? 23.396 7.019 81.753 1.00 15.54 130 LYS A O 1
ATOM 1017 N N . SER A 1 144 ? 21.727 5.533 82.125 1.00 13.30 131 SER A N 1
ATOM 1018 C CA . SER A 1 144 ? 21.053 6.538 82.996 1.00 13.60 131 SER A CA 1
ATOM 1019 C C . SER A 1 144 ? 21.343 6.181 84.459 1.00 15.27 131 SER A C 1
ATOM 1020 O O . SER A 1 144 ? 21.833 5.141 84.891 1.00 14.42 131 SER A O 1
ATOM 1023 N N . ALA A 1 145 ? 20.956 7.157 85.298 1.00 14.40 132 ALA A N 1
ATOM 1024 C CA . ALA A 1 145 ? 21.147 6.901 86.746 1.00 16.60 132 ALA A CA 1
ATOM 1025 C C . ALA A 1 145 ? 20.026 7.655 87.480 1.00 16.31 132 ALA A C 1
ATOM 1026 O O . ALA A 1 145 ? 19.342 8.514 86.929 1.00 16.44 132 ALA A O 1
ATOM 1028 N N . THR A 1 146 ? 19.838 7.198 88.720 1.00 17.30 133 THR A N 1
ATOM 1029 C CA . THR A 1 146 ? 18.831 7.893 89.555 1.00 20.00 133 THR A CA 1
ATOM 1030 C C . THR A 1 146 ? 19.538 8.521 90.769 1.00 18.76 133 THR A C 1
ATOM 1031 O O . THR A 1 146 ? 20.263 7.811 91.482 1.00 20.38 133 THR A O 1
ATOM 1035 N N . VAL A 1 147 ? 19.296 9.781 91.043 1.00 18.18 134 VAL A N 1
ATOM 1036 C CA . VAL A 1 147 ? 19.828 10.550 92.150 1.00 18.54 134 VAL A CA 1
ATOM 1037 C C . VAL A 1 147 ? 18.878 10.301 93.349 1.00 19.17 134 VAL A C 1
ATOM 1038 O O . VAL A 1 147 ? 17.698 10.597 93.262 1.00 19.51 134 VAL A O 1
ATOM 1042 N N . SER A 1 148 ? 19.394 9.558 94.305 1.00 22.32 135 SER A N 1
ATOM 1043 C CA . SER A 1 148 ? 18.483 9.230 95.445 1.00 22.38 135 SER A CA 1
ATOM 1044 C C . SER A 1 148 ? 18.664 10.263 96.533 1.00 23.78 135 SER A C 1
ATOM 1045 O O . SER A 1 148 ? 19.613 11.041 96.581 1.00 23.68 135 SER A O 1
ATOM 1048 N N . TRP A 1 149 ? 17.632 10.368 97.386 1.00 23.15 136 TRP A N 1
ATOM 1049 C CA . TRP A 1 149 ? 17.769 11.372 98.490 1.00 23.77 136 TRP A CA 1
ATOM 1050 C C . TRP A 1 149 ? 18.968 11.009 99.358 1.00 25.17 136 TRP A C 1
ATOM 1051 O O . TRP A 1 149 ? 19.570 11.932 99.932 1.00 26.71 136 TRP A O 1
ATOM 1062 N N . HIS A 1 150 ? 19.226 9.724 99.585 1.00 26.91 137 HIS A N 1
ATOM 1063 C CA . HIS A 1 150 ? 20.394 9.322 100.362 1.00 29.88 137 HIS A CA 1
ATOM 1064 C C . HIS A 1 150 ? 21.662 9.328 99.506 1.00 30.80 137 HIS A C 1
ATOM 1065 O O . HIS A 1 150 ? 21.668 9.089 98.300 1.00 32.56 137 HIS A O 1
ATOM 1072 N N . ARG A 1 151 ? 22.773 9.590 100.154 1.00 32.10 138 ARG A N 1
ATOM 1073 C CA . ARG A 1 151 ? 24.097 9.647 99.574 1.00 31.20 138 ARG A CA 1
ATOM 1074 C C . ARG A 1 151 ? 24.460 8.352 98.870 1.00 30.68 138 ARG A C 1
ATOM 1075 O O . ARG A 1 151 ? 24.147 7.278 99.393 1.00 31.91 138 ARG A O 1
ATOM 1077 N N . SER A 1 152 ? 25.030 8.461 97.677 1.00 28.51 139 SER A N 1
ATOM 1078 C CA . SER A 1 152 ? 25.479 7.323 96.889 1.00 28.78 139 SER A CA 1
ATOM 1079 C C . SER A 1 152 ? 26.523 7.814 95.881 1.00 28.47 139 SER A C 1
ATOM 1080 O O . SER A 1 152 ? 26.455 8.939 95.384 1.00 27.45 139 SER A O 1
ATOM 1083 N N . GLN A 1 153 ? 27.514 6.976 95.579 1.00 29.08 140 GLN A N 1
ATOM 1084 C CA . GLN A 1 153 ? 28.532 7.343 94.613 1.00 28.40 140 GLN A CA 1
ATOM 1085 C C . GLN A 1 153 ? 28.055 6.950 93.198 1.00 26.87 140 GLN A C 1
ATOM 1086 O O . GLN A 1 153 ? 28.717 7.312 92.225 1.00 25.00 140 GLN A O 1
ATOM 1088 N N . THR A 1 154 ? 26.916 6.276 93.141 1.00 23.56 141 THR A N 1
ATOM 1089 C CA . THR A 1 154 ? 26.450 5.764 91.845 1.00 24.43 141 THR A CA 1
ATOM 1090 C C . THR A 1 154 ? 26.230 6.764 90.755 1.00 20.56 141 THR A C 1
ATOM 1091 O O . THR A 1 154 ? 26.827 6.587 89.659 1.00 18.18 141 THR A O 1
ATOM 1095 N N . PRO A 1 155 ? 25.408 7.777 90.945 1.00 19.57 142 PRO A N 1
ATOM 1096 C CA . PRO A 1 155 ? 25.148 8.762 89.896 1.00 18.94 142 PRO A CA 1
ATOM 1097 C C . PRO A 1 155 ? 26.439 9.365 89.380 1.00 19.35 142 PRO A C 1
ATOM 1098 O O . PRO A 1 155 ? 26.551 9.563 88.181 1.00 17.83 142 PRO A O 1
ATOM 1102 N N . VAL A 1 156 ? 27.316 9.846 90.293 1.00 18.95 143 VAL A N 1
ATOM 1103 C CA . VAL A 1 156 ? 28.579 10.455 89.821 1.00 20.37 143 VAL A CA 1
ATOM 1104 C C . VAL A 1 156 ? 29.412 9.464 89.019 1.00 20.39 143 VAL A C 1
ATOM 1105 O O . VAL A 1 156 ? 30.056 9.813 88.012 1.00 17.88 143 VAL A O 1
ATOM 1109 N N . ASN A 1 157 ? 29.518 8.215 89.471 1.00 18.92 144 ASN A N 1
ATOM 1110 C CA . ASN A 1 157 ? 30.272 7.223 88.703 1.00 17.37 144 ASN A CA 1
ATOM 1111 C C . ASN A 1 157 ? 29.666 6.971 87.342 1.00 17.34 144 ASN A C 1
ATOM 1112 O O . ASN A 1 157 ? 30.366 6.760 86.330 1.00 18.07 144 ASN A O 1
ATOM 1117 N N . VAL A 1 158 ? 28.324 7.012 87.209 1.00 13.82 145 VAL A N 1
ATOM 1118 C CA . VAL A 1 158 ? 27.705 6.801 85.908 1.00 14.46 145 VAL A CA 1
ATOM 1119 C C . VAL A 1 158 ? 28.001 8.005 85.011 1.00 13.95 145 VAL A C 1
ATOM 1120 O O . VAL A 1 158 ? 28.359 7.831 83.849 1.00 15.34 145 VAL A O 1
ATOM 1124 N N . ILE A 1 159 ? 27.888 9.187 85.655 1.00 13.01 146 ILE A N 1
ATOM 1125 C CA . ILE A 1 159 ? 28.177 10.415 84.825 1.00 13.78 146 ILE A CA 1
ATOM 1126 C C . ILE A 1 159 ? 29.592 10.317 84.248 1.00 15.28 146 ILE A C 1
ATOM 1127 O O . ILE A 1 159 ? 29.872 10.548 83.045 1.00 14.72 146 ILE A O 1
ATOM 1132 N N . LYS A 1 160 ? 30.547 9.993 85.114 1.00 14.51 147 LYS A N 1
ATOM 1133 C CA . LYS A 1 160 ? 31.958 9.899 84.720 1.00 17.53 147 LYS A CA 1
ATOM 1134 C C . LYS A 1 160 ? 32.200 8.819 83.691 1.00 17.38 147 LYS A C 1
ATOM 1135 O O . LYS A 1 160 ? 32.878 9.073 82.701 1.00 16.22 147 LYS A O 1
ATOM 1141 N N . ALA A 1 161 ? 31.566 7.642 83.872 1.00 15.72 148 ALA A N 1
ATOM 1142 C CA . ALA A 1 161 ? 31.751 6.591 82.852 1.00 16.21 148 ALA A CA 1
ATOM 1143 C C . ALA A 1 161 ? 31.174 7.001 81.522 1.00 16.11 148 ALA A C 1
ATOM 1144 O O . ALA A 1 161 ? 31.799 6.894 80.447 1.00 15.58 148 ALA A O 1
ATOM 1146 N N . ASN A 1 162 ? 30.008 7.702 81.504 1.00 16.34 149 ASN A N 1
ATOM 1147 C CA . ASN A 1 162 ? 29.446 8.156 80.266 1.00 16.60 149 ASN A CA 1
ATOM 1148 C C . ASN A 1 162 ? 30.347 9.216 79.609 1.00 14.33 149 ASN A C 1
ATOM 1149 O O . ASN A 1 162 ? 30.462 9.217 78.405 1.00 13.74 149 ASN A O 1
ATOM 1154 N N . ARG A 1 163 ? 30.868 10.153 80.406 1.00 13.85 150 ARG A N 1
ATOM 1155 C CA . ARG A 1 163 ? 31.757 11.170 79.800 1.00 15.77 150 ARG A CA 1
ATOM 1156 C C . ARG A 1 163 ? 33.029 10.510 79.260 1.00 16.75 150 ARG A C 1
ATOM 1157 O O . ARG A 1 163 ? 33.611 11.038 78.309 1.00 17.55 150 ARG A O 1
ATOM 1165 N N . SER A 1 164 ? 33.441 9.373 79.833 1.00 17.00 151 SER A N 1
ATOM 1166 C CA . SER A 1 164 ? 34.642 8.679 79.290 1.00 16.80 151 SER A CA 1
ATOM 1167 C C . SER A 1 164 ? 34.389 8.208 77.901 1.00 16.48 151 SER A C 1
ATOM 1168 O O . SER A 1 164 ? 35.337 8.083 77.092 1.00 18.79 151 SER A O 1
ATOM 1171 N N . ILE A 1 165 ? 33.150 7.935 77.458 1.00 16.83 152 ILE A N 1
ATOM 1172 C CA . ILE A 1 165 ? 32.857 7.548 76.083 1.00 16.68 152 ILE A CA 1
ATOM 1173 C C . ILE A 1 165 ? 32.199 8.656 75.272 1.00 16.61 152 ILE A C 1
ATOM 1174 O O . ILE A 1 165 ? 31.665 8.485 74.173 1.00 15.42 152 ILE A O 1
ATOM 1179 N N . ASP A 1 166 ? 32.236 9.867 75.849 1.00 15.99 153 ASP A N 1
ATOM 1180 C CA . ASP A 1 166 ? 31.698 11.082 75.266 1.00 15.65 153 ASP A CA 1
ATOM 1181 C C . ASP A 1 166 ? 30.192 10.978 75.012 1.00 12.12 153 ASP A C 1
ATOM 1182 O O . ASP A 1 166 ? 29.680 11.167 73.914 1.00 13.36 153 ASP A O 1
ATOM 1187 N N . ALA A 1 167 ? 29.454 10.649 76.097 1.00 14.63 154 ALA A N 1
ATOM 1188 C CA . ALA A 1 167 ? 28.027 10.468 76.068 1.00 11.59 154 ALA A CA 1
ATOM 1189 C C . ALA A 1 167 ? 27.284 11.306 77.165 1.00 11.39 154 ALA A C 1
ATOM 1190 O O . ALA A 1 167 ? 27.849 11.475 78.225 1.00 14.01 154 ALA A O 1
ATOM 1192 N N . HIS A 1 168 ? 26.040 11.634 76.862 1.00 12.47 155 HIS A N 1
ATOM 1193 C CA . HIS A 1 168 ? 25.191 12.389 77.801 1.00 12.03 155 HIS A CA 1
ATOM 1194 C C . HIS A 1 168 ? 24.680 11.446 78.877 1.00 11.48 155 HIS A C 1
ATOM 1195 O O . HIS A 1 168 ? 24.620 10.225 78.723 1.00 12.17 155 HIS A O 1
ATOM 1202 N N . THR A 1 169 ? 24.244 12.023 79.994 1.00 11.65 156 THR A N 1
ATOM 1203 C CA . THR A 1 169 ? 23.707 11.225 81.093 1.00 12.89 156 THR A CA 1
ATOM 1204 C C . THR A 1 169 ? 22.296 11.721 81.481 1.00 11.52 156 THR A C 1
ATOM 1205 O O . THR A 1 169 ? 22.209 12.898 81.948 1.00 12.51 156 THR A O 1
ATOM 1209 N N . LEU A 1 170 ? 21.330 10.841 81.377 1.00 13.20 157 LEU A N 1
ATOM 1210 C CA . LEU A 1 170 ? 19.969 11.172 81.827 1.00 11.89 157 LEU A CA 1
ATOM 1211 C C . LEU A 1 170 ? 19.924 10.844 83.327 1.00 10.58 157 LEU A C 1
ATOM 1212 O O . LEU A 1 170 ? 20.193 9.646 83.719 1.00 11.54 157 LEU A O 1
ATOM 1217 N N . LEU A 1 171 ? 19.450 11.787 84.129 1.00 12.46 158 LEU A N 1
ATOM 1218 C CA . LEU A 1 171 ? 19.331 11.525 85.575 1.00 11.71 158 LEU A CA 1
ATOM 1219 C C . LEU A 1 171 ? 17.876 11.595 86.031 1.00 13.37 158 LEU A C 1
ATOM 1220 O O . LEU A 1 171 ? 17.224 12.663 85.903 1.00 15.79 158 LEU A O 1
ATOM 1225 N N . PHE A 1 172 ? 17.373 10.531 86.549 1.00 14.66 159 PHE A N 1
ATOM 1226 C CA . PHE A 1 172 ? 16.031 10.457 87.139 1.00 16.25 159 PHE A CA 1
ATOM 1227 C C . PHE A 1 172 ? 16.252 10.864 88.634 1.00 16.97 159 PHE A C 1
ATOM 1228 O O . PHE A 1 172 ? 17.375 10.717 89.112 1.00 17.40 159 PHE A O 1
ATOM 1236 N N . LEU A 1 173 ? 15.272 11.525 89.207 1.00 17.25 160 LEU A N 1
ATOM 1237 C CA . LEU A 1 173 ? 15.426 11.955 90.603 1.00 17.97 160 LEU A CA 1
ATOM 1238 C C . LEU A 1 173 ? 14.473 11.160 91.483 1.00 18.36 160 LEU A C 1
ATOM 1239 O O . LEU A 1 173 ? 13.369 10.799 91.067 1.00 16.11 160 LEU A O 1
ATOM 1244 N N . ASP A 1 174 ? 14.881 10.976 92.755 1.00 16.63 161 ASP A N 1
ATOM 1245 C CA . ASP A 1 174 ? 14.111 10.142 93.672 1.00 18.84 161 ASP A CA 1
ATOM 1246 C C . ASP A 1 174 ? 12.671 10.639 93.754 1.00 16.75 161 ASP A C 1
ATOM 1247 O O . ASP A 1 174 ? 12.432 11.840 93.744 1.00 18.32 161 ASP A O 1
ATOM 1252 N N . LEU A 1 175 ? 11.741 9.696 93.842 1.00 15.97 162 LEU A N 1
ATOM 1253 C CA . LEU A 1 175 ? 10.333 10.001 93.928 1.00 16.19 162 LEU A CA 1
ATOM 1254 C C . LEU A 1 175 ? 9.780 9.854 95.365 1.00 17.78 162 LEU A C 1
ATOM 1255 O O . LEU A 1 175 ? 8.699 10.418 95.562 1.00 18.45 162 LEU A O 1
ATOM 1260 N N . HIS A 1 176 ? 10.498 9.153 96.176 1.00 18.27 163 HIS A N 1
ATOM 1261 C CA . HIS A 1 176 ? 9.969 8.873 97.571 1.00 20.59 163 HIS A CA 1
ATOM 1262 C C . HIS A 1 176 ? 10.906 9.351 98.637 1.00 20.51 163 HIS A C 1
ATOM 1263 O O . HIS A 1 176 ? 12.129 9.235 98.506 1.00 22.92 163 HIS A O 1
ATOM 1270 N N . PRO A 1 177 ? 10.379 9.792 99.800 1.00 21.65 164 PRO A N 1
ATOM 1271 C CA . PRO A 1 177 ? 8.953 9.824 100.036 1.00 20.88 164 PRO A CA 1
ATOM 1272 C C . PRO A 1 177 ? 8.215 10.900 99.308 1.00 18.00 164 PRO A C 1
ATOM 1273 O O . PRO A 1 177 ? 6.973 10.937 99.232 1.00 19.53 164 PRO A O 1
ATOM 1277 N N . GLU A 1 178 ? 8.930 11.927 98.856 1.00 17.95 165 GLU A N 1
ATOM 1278 C CA . GLU A 1 178 ? 8.404 13.021 98.072 1.00 14.55 165 GLU A CA 1
ATOM 1279 C C . GLU A 1 178 ? 9.406 13.203 96.876 1.00 14.49 165 GLU A C 1
ATOM 1280 O O . GLU A 1 178 ? 10.583 12.971 97.084 1.00 18.25 165 GLU A O 1
ATOM 1286 N N . PRO A 1 179 ? 8.920 13.769 95.810 1.00 15.52 166 PRO A N 1
ATOM 1287 C CA . PRO A 1 179 ? 9.827 13.934 94.647 1.00 17.08 166 PRO A CA 1
ATOM 1288 C C . PRO A 1 179 ? 10.913 14.961 94.850 1.00 18.88 166 PRO A C 1
ATOM 1289 O O . PRO A 1 179 ? 10.732 16.079 95.364 1.00 17.39 166 PRO A O 1
ATOM 1301 N N . THR A 1 181 ? 13.673 17.777 93.818 1.00 17.31 168 THR A N 1
ATOM 1302 C CA . THR A 1 181 ? 13.764 18.805 92.771 1.00 16.19 168 THR A CA 1
ATOM 1303 C C . THR A 1 181 ? 15.178 18.974 92.241 1.00 14.76 168 THR A C 1
ATOM 1304 O O . THR A 1 181 ? 16.152 18.523 92.848 1.00 15.95 168 THR A O 1
ATOM 1308 N N . ILE A 1 182 ? 15.318 19.725 91.142 1.00 14.21 169 ILE A N 1
ATOM 1309 C CA . ILE A 1 182 ? 16.666 19.969 90.578 1.00 16.00 169 ILE A CA 1
ATOM 1310 C C . ILE A 1 182 ? 17.623 20.615 91.564 1.00 16.10 169 ILE A C 1
ATOM 1311 O O . ILE A 1 182 ? 18.782 20.189 91.704 1.00 16.02 169 ILE A O 1
ATOM 1316 N N . GLY A 1 183 ? 17.126 21.570 92.363 1.00 16.65 170 GLY A N 1
ATOM 1317 C CA . GLY A 1 183 ? 17.961 22.229 93.375 1.00 17.52 170 GLY A CA 1
ATOM 1318 C C . GLY A 1 183 ? 18.574 21.236 94.343 1.00 18.93 170 GLY A C 1
ATOM 1319 O O . GLY A 1 183 ? 19.785 21.292 94.631 1.00 19.13 170 GLY A O 1
ATOM 1320 N N . HIS A 1 184 ? 17.759 20.346 94.900 1.00 16.86 171 HIS A N 1
ATOM 1321 C CA . HIS A 1 184 ? 18.289 19.341 95.814 1.00 18.97 171 HIS A CA 1
ATOM 1322 C C . HIS A 1 184 ? 19.245 18.368 95.085 1.00 17.53 171 HIS A C 1
ATOM 1323 O O . HIS A 1 184 ? 20.236 17.943 95.725 1.00 18.55 171 HIS A O 1
ATOM 1330 N N . ALA A 1 185 ? 18.915 18.007 93.863 1.00 17.13 172 ALA A N 1
ATOM 1331 C CA . ALA A 1 185 ? 19.785 17.079 93.085 1.00 16.77 172 ALA A CA 1
ATOM 1332 C C . ALA A 1 185 ? 21.170 17.691 92.876 1.00 16.60 172 ALA A C 1
ATOM 1333 O O . ALA A 1 185 ? 22.186 17.061 93.105 1.00 17.18 172 ALA A O 1
ATOM 1335 N N . VAL A 1 186 ? 21.257 18.976 92.512 1.00 17.77 173 VAL A N 1
ATOM 1336 C CA . VAL A 1 186 ? 22.508 19.694 92.350 1.00 19.16 173 VAL A CA 1
ATOM 1337 C C . VAL A 1 186 ? 23.353 19.641 93.639 1.00 20.77 173 VAL A C 1
ATOM 1338 O O . VAL A 1 186 ? 24.560 19.406 93.640 1.00 19.52 173 VAL A O 1
ATOM 1342 N N . GLU A 1 187 ? 22.701 19.965 94.750 1.00 21.27 174 GLU A N 1
ATOM 1343 C CA . GLU A 1 187 ? 23.338 19.925 96.069 1.00 23.84 174 GLU A CA 1
ATOM 1344 C C . GLU A 1 187 ? 23.941 18.541 96.334 1.00 22.65 174 GLU A C 1
ATOM 1345 O O . GLU A 1 187 ? 25.118 18.414 96.705 1.00 22.59 174 GLU A O 1
ATOM 1351 N N . ASN A 1 188 ? 23.130 17.539 96.055 1.00 22.15 175 ASN A N 1
ATOM 1352 C CA . ASN A 1 188 ? 23.559 16.146 96.255 1.00 22.21 175 ASN A CA 1
ATOM 1353 C C . ASN A 1 188 ? 24.779 15.793 95.420 1.00 22.11 175 ASN A C 1
ATOM 1354 O O . ASN A 1 188 ? 25.799 15.262 95.920 1.00 21.28 175 ASN A O 1
ATOM 1359 N N . LEU A 1 189 ? 24.734 16.091 94.119 1.00 20.82 176 LEU A N 1
ATOM 1360 C CA . LEU A 1 189 ? 25.872 15.754 93.263 1.00 21.80 176 LEU A CA 1
ATOM 1361 C C . LEU A 1 189 ? 27.133 16.506 93.666 1.00 22.43 176 LEU A C 1
ATOM 1362 O O . LEU A 1 189 ? 28.207 15.910 93.748 1.00 23.75 176 LEU A O 1
ATOM 1367 N N . ILE A 1 190 ? 27.028 17.791 93.973 1.00 24.14 177 ILE A N 1
ATOM 1368 C CA . ILE A 1 190 ? 28.194 18.592 94.334 1.00 25.84 177 ILE A CA 1
ATOM 1369 C C . ILE A 1 190 ? 28.754 18.118 95.684 1.00 28.18 177 ILE A C 1
ATOM 1370 O O . ILE A 1 190 ? 29.981 18.148 95.855 1.00 27.85 177 ILE A O 1
ATOM 1375 N N . ALA A 1 191 ? 27.882 17.682 96.598 1.00 26.44 178 ALA A N 1
ATOM 1376 C CA . ALA A 1 191 ? 28.379 17.170 97.882 1.00 28.04 178 ALA A CA 1
ATOM 1377 C C . ALA A 1 191 ? 29.187 15.885 97.657 1.00 28.18 178 ALA A C 1
ATOM 1378 O O . ALA A 1 191 ? 30.259 15.682 98.236 1.00 28.37 178 ALA A O 1
ATOM 1380 N N . GLU A 1 192 ? 28.709 15.044 96.736 1.00 25.44 179 GLU A N 1
ATOM 1381 C CA . GLU A 1 192 ? 29.400 13.802 96.411 1.00 27.18 179 GLU A CA 1
ATOM 1382 C C . GLU A 1 192 ? 30.731 14.046 95.714 1.00 27.25 179 GLU A C 1
ATOM 1383 O O . GLU A 1 192 ? 31.728 13.316 95.925 1.00 26.10 179 GLU A O 1
ATOM 1389 N N . ASP A 1 193 ? 30.825 14.994 94.800 1.00 25.36 180 ASP A N 1
ATOM 1390 C CA . ASP A 1 193 ? 32.091 15.266 94.092 1.00 28.07 180 ASP A CA 1
ATOM 1391 C C . ASP A 1 193 ? 32.076 16.738 93.723 1.00 27.58 180 ASP A C 1
ATOM 1392 O O . ASP A 1 193 ? 31.284 17.171 92.881 1.00 26.85 180 ASP A O 1
ATOM 1397 N N . ALA A 1 194 ? 32.917 17.539 94.366 1.00 27.92 181 ALA A N 1
ATOM 1398 C CA . ALA A 1 194 ? 32.880 18.983 94.108 1.00 30.08 181 ALA A CA 1
ATOM 1399 C C . ALA A 1 194 ? 33.080 19.376 92.682 1.00 29.05 181 ALA A C 1
ATOM 1400 O O . ALA A 1 194 ? 32.499 20.402 92.249 1.00 29.99 181 ALA A O 1
ATOM 1402 N N . GLN A 1 195 ? 33.835 18.666 91.855 1.00 28.30 182 GLN A N 1
ATOM 1403 C CA . GLN A 1 195 ? 34.023 19.060 90.463 1.00 29.41 182 GLN A CA 1
ATOM 1404 C C . GLN A 1 195 ? 32.745 19.029 89.635 1.00 27.96 182 GLN A C 1
ATOM 1405 O O . GLN A 1 195 ? 32.698 19.549 88.506 1.00 29.39 182 GLN A O 1
ATOM 1419 N N . LYS A 1 197 ? 30.178 20.674 90.081 1.00 24.58 184 LYS A N 1
ATOM 1420 C CA . LYS A 1 197 ? 29.653 22.003 90.005 1.00 25.17 184 LYS A CA 1
ATOM 1421 C C . LYS A 1 197 ? 29.869 22.719 88.692 1.00 25.08 184 LYS A C 1
ATOM 1422 O O . LYS A 1 197 ? 29.007 23.545 88.341 1.00 24.57 184 LYS A O 1
ATOM 1428 N N . ASP A 1 198 ? 30.985 22.466 88.010 1.00 24.25 185 ASP A N 1
ATOM 1429 C CA . ASP A 1 198 ? 31.254 23.173 86.772 1.00 26.11 185 ASP A CA 1
ATOM 1430 C C . ASP A 1 198 ? 30.832 22.399 85.534 1.00 24.30 185 ASP A C 1
ATOM 1431 O O . ASP A 1 198 ? 30.933 22.922 84.418 1.00 23.68 185 ASP A O 1
ATOM 1436 N N . LEU A 1 199 ? 30.335 21.150 85.704 1.00 22.84 186 LEU A N 1
ATOM 1437 C CA . LEU A 1 199 ? 29.917 20.451 84.448 1.00 20.39 186 LEU A CA 1
ATOM 1438 C C . LEU A 1 199 ? 28.630 21.046 83.902 1.00 19.36 186 LEU A C 1
ATOM 1439 O O . LEU A 1 199 ? 27.732 21.344 84.687 1.00 21.52 186 LEU A O 1
ATOM 1444 N N . TYR A 1 200 ? 28.487 21.132 82.574 1.00 18.73 187 TYR A N 1
ATOM 1445 C CA . TYR A 1 200 ? 27.236 21.683 82.009 1.00 16.35 187 TYR A CA 1
ATOM 1446 C C . TYR A 1 200 ? 26.155 20.622 82.119 1.00 16.84 187 TYR A C 1
ATOM 1447 O O . TYR A 1 200 ? 26.373 19.407 81.871 1.00 15.94 187 TYR A O 1
ATOM 1456 N N . ALA A 1 201 ? 24.963 21.051 82.434 1.00 15.40 188 ALA A N 1
ATOM 1457 C CA . ALA A 1 201 ? 23.826 20.200 82.565 1.00 13.71 188 ALA A CA 1
ATOM 1458 C C . ALA A 1 201 ? 22.548 20.894 82.132 1.00 15.08 188 ALA A C 1
ATOM 1459 O O . ALA A 1 201 ? 22.517 22.118 81.886 1.00 15.50 188 ALA A O 1
ATOM 1461 N N . VAL A 1 202 ? 21.476 20.116 81.984 1.00 14.41 189 VAL A N 1
ATOM 1462 C CA . VAL A 1 202 ? 20.183 20.733 81.610 1.00 13.04 189 VAL A CA 1
ATOM 1463 C C . VAL A 1 202 ? 19.165 20.270 82.669 1.00 16.31 189 VAL A C 1
ATOM 1464 O O . VAL A 1 202 ? 19.032 19.061 82.935 1.00 16.14 189 VAL A O 1
ATOM 1468 N N . GLY A 1 203 ? 18.441 21.220 83.246 1.00 14.81 190 GLY A N 1
ATOM 1469 C CA . GLY A 1 203 ? 17.376 20.889 84.204 1.00 17.73 190 GLY A CA 1
ATOM 1470 C C . GLY A 1 203 ? 16.074 20.940 83.368 1.00 17.93 190 GLY A C 1
ATOM 1471 O O . GLY A 1 203 ? 15.924 21.852 82.546 1.00 18.69 190 GLY A O 1
ATOM 1472 N N . ILE A 1 204 ? 15.187 19.943 83.493 1.00 17.48 191 ILE A N 1
ATOM 1473 C CA . ILE A 1 204 ? 13.920 19.893 82.785 1.00 16.10 191 ILE A CA 1
ATOM 1474 C C . ILE A 1 204 ? 12.776 19.651 83.774 1.00 17.86 191 ILE A C 1
ATOM 1475 O O . ILE A 1 204 ? 12.730 18.611 84.425 1.00 18.65 191 ILE A O 1
ATOM 1480 N N . ALA A 1 205 ? 11.835 20.612 83.869 1.00 18.49 192 ALA A N 1
ATOM 1481 C CA . ALA A 1 205 ? 10.717 20.396 84.787 1.00 18.71 192 ALA A CA 1
ATOM 1482 C C . ALA A 1 205 ? 9.424 20.150 84.028 1.00 19.66 192 ALA A C 1
ATOM 1483 O O . ALA A 1 205 ? 9.092 20.762 83.015 1.00 17.96 192 ALA A O 1
ATOM 1485 N N . ARG A 1 206 ? 8.710 19.132 84.495 1.00 17.78 193 ARG A N 1
ATOM 1486 C CA . ARG A 1 206 ? 7.386 18.754 84.012 1.00 17.75 193 ARG A CA 1
ATOM 1487 C C . ARG A 1 206 ? 7.330 18.378 82.548 1.00 18.78 193 ARG A C 1
ATOM 1488 O O . ARG A 1 206 ? 6.518 18.932 81.817 1.00 19.12 193 ARG A O 1
ATOM 1496 N N . ALA A 1 207 ? 8.328 17.600 82.156 1.00 18.95 194 ALA A N 1
ATOM 1497 C CA . ALA A 1 207 ? 8.428 17.093 80.767 1.00 20.06 194 ALA A CA 1
ATOM 1498 C C . ALA A 1 207 ? 7.121 16.447 80.348 1.00 22.28 194 ALA A C 1
ATOM 1499 O O . ALA A 1 207 ? 6.575 15.627 81.127 1.00 26.01 194 ALA A O 1
ATOM 1501 N N . GLY A 1 208 ? 6.552 16.821 79.230 1.00 21.86 195 GLY A N 1
ATOM 1502 C CA . GLY A 1 208 ? 5.327 16.292 78.679 1.00 23.18 195 GLY A CA 1
ATOM 1503 C C . GLY A 1 208 ? 4.128 17.153 78.966 1.00 24.28 195 GLY A C 1
ATOM 1504 O O . GLY A 1 208 ? 3.060 16.997 78.379 1.00 27.59 195 GLY A O 1
ATOM 1505 N N . SER A 1 209 ? 4.272 18.150 79.860 1.00 25.31 196 SER A N 1
ATOM 1506 C CA . SER A 1 209 ? 3.197 19.030 80.241 1.00 26.21 196 SER A CA 1
ATOM 1507 C C . SER A 1 209 ? 2.869 20.083 79.173 1.00 28.36 196 SER A C 1
ATOM 1508 O O . SER A 1 209 ? 1.870 20.798 79.270 1.00 29.47 196 SER A O 1
ATOM 1511 N N . GLY A 1 210 ? 3.820 20.329 78.308 1.00 28.36 197 GLY A N 1
ATOM 1512 C CA . GLY A 1 210 ? 3.759 21.297 77.238 1.00 28.56 197 GLY A CA 1
ATOM 1513 C C . GLY A 1 210 ? 4.082 22.693 77.764 1.00 28.87 197 GLY A C 1
ATOM 1514 O O . GLY A 1 210 ? 4.195 23.622 76.965 1.00 29.80 197 GLY A O 1
ATOM 1515 N N . GLU A 1 211 ? 4.304 22.813 79.059 1.00 27.96 198 GLU A N 1
ATOM 1516 C CA . GLU A 1 211 ? 4.596 24.018 79.787 1.00 29.05 198 GLU A CA 1
ATOM 1517 C C . GLU A 1 211 ? 5.901 23.887 80.582 1.00 25.61 198 GLU A C 1
ATOM 1518 O O . GLU A 1 211 ? 6.032 24.374 81.694 1.00 26.34 198 GLU A O 1
ATOM 1520 N N . GLU A 1 212 ? 6.814 23.077 80.051 1.00 25.98 199 GLU A N 1
ATOM 1521 C CA . GLU A 1 212 ? 8.072 22.810 80.685 1.00 23.70 199 GLU A CA 1
ATOM 1522 C C . GLU A 1 212 ? 9.036 23.962 80.917 1.00 24.49 199 GLU A C 1
ATOM 1523 O O . GLU A 1 212 ? 9.131 24.914 80.117 1.00 24.38 199 GLU A O 1
ATOM 1529 N N . VAL A 1 213 ? 9.798 23.834 81.998 1.00 20.96 200 VAL A N 1
ATOM 1530 C CA . VAL A 1 213 ? 10.889 24.757 82.304 1.00 20.48 200 VAL A CA 1
ATOM 1531 C C . VAL A 1 213 ? 12.199 24.066 81.960 1.00 20.80 200 VAL A C 1
ATOM 1532 O O . VAL A 1 213 ? 12.533 23.023 82.524 1.00 20.77 200 VAL A O 1
ATOM 1536 N N . VAL A 1 214 ? 12.900 24.596 80.929 1.00 19.71 201 VAL A N 1
ATOM 1537 C CA . VAL A 1 214 ? 14.170 23.932 80.536 1.00 16.45 201 VAL A CA 1
ATOM 1538 C C . VAL A 1 214 ? 15.321 24.940 80.611 1.00 18.18 201 VAL A C 1
ATOM 1539 O O . VAL A 1 214 ? 15.207 26.007 79.999 1.00 17.84 201 VAL A O 1
ATOM 1543 N N . LYS A 1 215 ? 16.429 24.609 81.255 1.00 16.14 202 LYS A N 1
ATOM 1544 C CA . LYS A 1 215 ? 17.560 25.483 81.383 1.00 17.32 202 LYS A CA 1
ATOM 1545 C C . LYS A 1 215 ? 18.902 24.740 81.372 1.00 16.96 202 LYS A C 1
ATOM 1546 O O . LYS A 1 215 ? 19.096 23.777 82.116 1.00 15.42 202 LYS A O 1
ATOM 1552 N N . CYS A 1 216 ? 19.785 25.142 80.454 1.00 14.04 203 CYS A N 1
ATOM 1553 C CA . CYS A 1 216 ? 21.126 24.577 80.390 1.00 16.81 203 CYS A CA 1
ATOM 1554 C C . CYS A 1 216 ? 22.157 25.543 80.982 1.00 16.56 203 CYS A C 1
ATOM 1555 O O . CYS A 1 216 ? 22.124 26.732 80.570 1.00 17.30 203 CYS A O 1
ATOM 1558 N N . ASP A 1 217 ? 22.972 25.119 81.921 1.00 17.85 204 ASP A N 1
ATOM 1559 C CA . ASP A 1 217 ? 24.004 25.940 82.528 1.00 18.74 204 ASP A CA 1
ATOM 1560 C C . ASP A 1 217 ? 24.960 25.009 83.260 1.00 18.36 204 ASP A C 1
ATOM 1561 O O . ASP A 1 217 ? 24.777 23.777 83.288 1.00 17.00 204 ASP A O 1
ATOM 1566 N N . ARG A 1 218 ? 26.009 25.596 83.795 1.00 17.84 205 ARG A N 1
ATOM 1567 C CA . ARG A 1 218 ? 26.919 24.830 84.656 1.00 20.19 205 ARG A CA 1
ATOM 1568 C C . ARG A 1 218 ? 25.986 24.323 85.789 1.00 18.61 205 ARG A C 1
ATOM 1569 O O . ARG A 1 218 ? 25.098 25.086 86.188 1.00 19.32 205 ARG A O 1
ATOM 1577 N N . LEU A 1 219 ? 26.235 23.139 86.293 1.00 18.60 206 LEU A N 1
ATOM 1578 C CA . LEU A 1 219 ? 25.424 22.520 87.319 1.00 17.67 206 LEU A CA 1
ATOM 1579 C C . LEU A 1 219 ? 25.117 23.416 88.503 1.00 18.82 206 LEU A C 1
ATOM 1580 O O . LEU A 1 219 ? 23.938 23.625 88.828 1.00 18.44 206 LEU A O 1
ATOM 1585 N N . GLU A 1 220 ? 26.168 24.000 89.085 1.00 19.42 207 GLU A N 1
ATOM 1586 C CA . GLU A 1 220 ? 25.923 24.864 90.252 1.00 21.29 207 GLU A CA 1
ATOM 1587 C C . GLU A 1 220 ? 25.005 26.013 89.929 1.00 21.26 207 GLU A C 1
ATOM 1588 O O . GLU A 1 220 ? 24.342 26.480 90.883 1.00 22.60 207 GLU A O 1
ATOM 1594 N N . ASN A 1 221 ? 24.975 26.535 88.705 1.00 19.87 208 ASN A N 1
ATOM 1595 C CA . ASN A 1 221 ? 24.125 27.643 88.350 1.00 18.14 208 ASN A CA 1
ATOM 1596 C C . ASN A 1 221 ? 22.674 27.265 88.221 1.00 18.30 208 ASN A C 1
ATOM 1597 O O . ASN A 1 221 ? 21.804 28.147 88.121 1.00 17.85 208 ASN A O 1
ATOM 1602 N N . LEU A 1 222 ? 22.326 25.962 88.166 1.00 16.18 209 LEU A N 1
ATOM 1603 C CA . LEU A 1 222 ? 20.928 25.580 88.058 1.00 19.49 209 LEU A CA 1
ATOM 1604 C C . LEU A 1 222 ? 20.164 25.808 89.363 1.00 19.52 209 LEU A C 1
ATOM 1605 O O . LEU A 1 222 ? 18.939 25.771 89.337 1.00 20.02 209 LEU A O 1
ATOM 1610 N N . LYS A 1 223 ? 20.882 25.996 90.457 1.00 20.18 210 LYS A N 1
ATOM 1611 C CA . LYS A 1 223 ? 20.215 26.312 91.734 1.00 26.79 210 LYS A CA 1
ATOM 1612 C C . LYS A 1 223 ? 19.565 27.680 91.641 1.00 27.23 210 LYS A C 1
ATOM 1613 O O . LYS A 1 223 ? 18.568 27.941 92.349 1.00 30.37 210 LYS A O 1
ATOM 1619 N N . LYS A 1 224 ? 19.975 28.551 90.706 1.00 27.50 211 LYS A N 1
ATOM 1620 C CA . LYS A 1 224 ? 19.408 29.877 90.517 1.00 26.75 211 LYS A CA 1
ATOM 1621 C C . LYS A 1 224 ? 18.068 29.893 89.800 1.00 26.87 211 LYS A C 1
ATOM 1622 O O . LYS A 1 224 ? 17.335 30.908 89.761 1.00 28.09 211 LYS A O 1
ATOM 1626 N N . ILE A 1 225 ? 17.639 28.790 89.211 1.00 21.23 212 ILE A N 1
ATOM 1627 C CA . ILE A 1 225 ? 16.416 28.727 88.469 1.00 18.72 212 ILE A CA 1
ATOM 1628 C C . ILE A 1 225 ? 15.204 28.233 89.228 1.00 20.23 212 ILE A C 1
ATOM 1629 O O . ILE A 1 225 ? 15.288 27.289 89.981 1.00 22.61 212 ILE A O 1
ATOM 1634 N N . ASP A 1 226 ? 14.047 28.868 88.974 1.00 20.71 213 ASP A N 1
ATOM 1635 C CA . ASP A 1 226 ? 12.818 28.429 89.597 1.00 21.43 213 ASP A CA 1
ATOM 1636 C C . ASP A 1 226 ? 12.149 27.420 88.663 1.00 20.28 213 ASP A C 1
ATOM 1637 O O . ASP A 1 226 ? 11.434 27.751 87.736 1.00 20.14 213 ASP A O 1
ATOM 1642 N N . PHE A 1 227 ? 12.457 26.135 88.967 1.00 19.90 214 PHE A N 1
ATOM 1643 C CA . PHE A 1 227 ? 11.890 25.067 88.144 1.00 22.11 214 PHE A CA 1
ATOM 1644 C C . PHE A 1 227 ? 10.476 24.734 88.554 1.00 22.58 214 PHE A C 1
ATOM 1645 O O . PHE A 1 227 ? 9.838 23.892 87.909 1.00 26.26 214 PHE A O 1
ATOM 1653 N N . GLY A 1 228 ? 9.904 25.353 89.598 1.00 23.72 215 GLY A N 1
ATOM 1654 C CA . GLY A 1 228 ? 8.500 25.022 89.909 1.00 23.15 215 GLY A CA 1
ATOM 1655 C C . GLY A 1 228 ? 8.356 23.627 90.508 1.00 21.88 215 GLY A C 1
ATOM 1656 O O . GLY A 1 228 ? 9.261 23.069 91.118 1.00 23.68 215 GLY A O 1
ATOM 1657 N N . LYS A 1 229 ? 7.137 23.104 90.442 1.00 24.13 216 LYS A N 1
ATOM 1658 C CA . LYS A 1 229 ? 6.850 21.782 91.013 1.00 23.09 216 LYS A CA 1
ATOM 1659 C C . LYS A 1 229 ? 7.387 20.594 90.213 1.00 21.38 216 LYS A C 1
ATOM 1660 O O . LYS A 1 229 ? 7.559 20.648 89.000 1.00 21.46 216 LYS A O 1
ATOM 1666 N N . PRO A 1 230 ? 7.598 19.495 90.918 1.00 23.72 217 PRO A N 1
ATOM 1667 C CA . PRO A 1 230 ? 8.041 18.231 90.341 1.00 23.00 217 PRO A CA 1
ATOM 1668 C C . PRO A 1 230 ? 7.011 17.816 89.320 1.00 22.76 217 PRO A C 1
ATOM 1669 O O . PRO A 1 230 ? 5.890 18.383 89.299 1.00 26.34 217 PRO A O 1
ATOM 1673 N N . LEU A 1 231 ? 7.254 16.848 88.450 1.00 20.98 218 LEU A N 1
ATOM 1674 C CA . LEU A 1 231 ? 8.513 16.146 88.471 1.00 19.28 218 LEU A CA 1
ATOM 1675 C C . LEU A 1 231 ? 9.613 16.800 87.625 1.00 18.51 218 LEU A C 1
ATOM 1676 O O . LEU A 1 231 ? 9.357 17.573 86.706 1.00 20.60 218 LEU A O 1
ATOM 1681 N N . HIS A 1 232 ? 10.839 16.595 88.149 1.00 16.67 219 HIS A N 1
ATOM 1682 C CA . HIS A 1 232 ? 12.007 17.100 87.455 1.00 18.47 219 HIS A CA 1
ATOM 1683 C C . HIS A 1 232 ? 12.953 15.990 87.020 1.00 15.66 219 HIS A C 1
ATOM 1684 O O . HIS A 1 232 ? 13.131 14.914 87.654 1.00 15.95 219 HIS A O 1
ATOM 1691 N N . VAL A 1 233 ? 13.648 16.231 85.896 1.00 17.14 220 VAL A N 1
ATOM 1692 C CA . VAL A 1 233 ? 14.671 15.396 85.356 1.00 15.23 220 VAL A CA 1
ATOM 1693 C C . VAL A 1 233 ? 15.871 16.266 84.956 1.00 17.97 220 VAL A C 1
ATOM 1694 O O . VAL A 1 233 ? 15.745 17.487 84.741 1.00 12.34 220 VAL A O 1
ATOM 1706 N N . VAL A 1 235 ? 19.886 16.379 82.770 1.00 14.46 222 VAL A N 1
ATOM 1707 C CA . VAL A 1 235 ? 20.804 15.729 81.821 1.00 15.92 222 VAL A CA 1
ATOM 1708 C C . VAL A 1 235 ? 22.185 16.304 82.114 1.00 16.49 222 VAL A C 1
ATOM 1709 O O . VAL A 1 235 ? 22.273 17.524 82.199 1.00 19.49 222 VAL A O 1
ATOM 1713 N N . VAL A 1 236 ? 23.202 15.469 82.243 1.00 13.78 223 VAL A N 1
ATOM 1714 C CA . VAL A 1 236 ? 24.554 16.014 82.407 1.00 12.86 223 VAL A CA 1
ATOM 1715 C C . VAL A 1 236 ? 25.210 15.763 81.032 1.00 15.38 223 VAL A C 1
ATOM 1716 O O . VAL A 1 236 ? 25.233 14.650 80.491 1.00 12.45 223 VAL A O 1
ATOM 1720 N N . LEU A 1 237 ? 25.681 16.862 80.434 1.00 14.53 224 LEU A N 1
ATOM 1721 C CA . LEU A 1 237 ? 26.201 16.721 79.097 1.00 15.37 224 LEU A CA 1
ATOM 1722 C C . LEU A 1 237 ? 27.471 15.917 78.906 1.00 14.14 224 LEU A C 1
ATOM 1723 O O . LEU A 1 237 ? 28.278 15.805 79.808 1.00 16.68 224 LEU A O 1
ATOM 1728 N N . ALA A 1 238 ? 27.586 15.404 77.663 1.00 18.11 225 ALA A N 1
ATOM 1729 C CA . ALA A 1 238 ? 28.807 14.690 77.297 1.00 16.71 225 ALA A CA 1
ATOM 1730 C C . ALA A 1 238 ? 30.002 15.639 77.331 1.00 20.39 225 ALA A C 1
ATOM 1731 O O . ALA A 1 238 ? 29.848 16.856 77.544 1.00 17.89 225 ALA A O 1
ATOM 1733 N N . LYS A 1 239 ? 31.191 15.090 77.001 1.00 18.67 226 LYS A N 1
ATOM 1734 C CA . LYS A 1 239 ? 32.390 15.960 77.008 1.00 23.23 226 LYS A CA 1
ATOM 1735 C C . LYS A 1 239 ? 32.315 16.939 75.851 1.00 21.99 226 LYS A C 1
ATOM 1736 O O . LYS A 1 239 ? 32.738 18.109 76.009 1.00 23.09 226 LYS A O 1
ATOM 1741 N N . THR A 1 240 ? 31.740 16.597 74.709 1.00 20.28 227 THR A N 1
ATOM 1742 C CA . THR A 1 240 ? 31.645 17.506 73.581 1.00 20.12 227 THR A CA 1
ATOM 1743 C C . THR A 1 240 ? 30.185 17.600 73.127 1.00 20.42 227 THR A C 1
ATOM 1744 O O . THR A 1 240 ? 29.410 16.703 73.454 1.00 20.33 227 THR A O 1
ATOM 1748 N N . LEU A 1 241 ? 29.839 18.527 72.257 1.00 18.90 228 LEU A N 1
ATOM 1749 C CA . LEU A 1 241 ? 28.527 18.644 71.684 1.00 18.38 228 LEU A CA 1
ATOM 1750 C C . LEU A 1 241 ? 28.624 18.719 70.149 1.00 20.29 228 LEU A C 1
ATOM 1751 O O . LEU A 1 241 ? 29.581 19.354 69.652 1.00 21.83 228 LEU A O 1
ATOM 1756 N N . HIS A 1 242 ? 27.670 18.151 69.479 1.00 18.13 229 HIS A N 1
ATOM 1757 C CA . HIS A 1 242 ? 27.567 18.297 68.014 1.00 19.22 229 HIS A CA 1
ATOM 1758 C C . HIS A 1 242 ? 27.144 19.743 67.815 1.00 19.50 229 HIS A C 1
ATOM 1759 O O . HIS A 1 242 ? 26.485 20.305 68.734 1.00 15.40 229 HIS A O 1
ATOM 1772 N N . PHE A 1 243 ? 27.488 20.393 66.711 1.00 18.08 230 PHE A N 1
ATOM 1773 C CA . PHE A 1 243 ? 27.078 21.805 66.570 1.00 19.89 230 PHE A CA 1
ATOM 1774 C C . PHE A 1 243 ? 25.580 21.998 66.640 1.00 18.86 230 PHE A C 1
ATOM 1775 O O . PHE A 1 243 ? 25.119 22.946 67.300 1.00 18.57 230 PHE A O 1
ATOM 1795 N N . GLU A 1 245 ? 23.458 20.278 68.417 1.00 17.37 232 GLU A N 1
ATOM 1796 C CA . GLU A 1 245 ? 22.992 20.193 69.831 1.00 13.98 232 GLU A CA 1
ATOM 1797 C C . GLU A 1 245 ? 23.206 21.552 70.511 1.00 16.80 232 GLU A C 1
ATOM 1798 O O . GLU A 1 245 ? 22.380 22.019 71.308 1.00 13.09 232 GLU A O 1
ATOM 1804 N N . PHE A 1 246 ? 24.389 22.166 70.273 1.00 14.28 233 PHE A N 1
ATOM 1805 C CA . PHE A 1 246 ? 24.676 23.485 70.841 1.00 17.62 233 PHE A CA 1
ATOM 1806 C C . PHE A 1 246 ? 23.638 24.507 70.378 1.00 16.55 233 PHE A C 1
ATOM 1807 O O . PHE A 1 246 ? 23.087 25.237 71.203 1.00 16.33 233 PHE A O 1
ATOM 1815 N N . GLU A 1 247 ? 23.288 24.485 69.097 1.00 16.25 234 GLU A N 1
ATOM 1816 C CA . GLU A 1 247 ? 22.338 25.400 68.515 1.00 18.91 234 GLU A CA 1
ATOM 1817 C C . GLU A 1 247 ? 20.946 25.253 69.161 1.00 18.22 234 GLU A C 1
ATOM 1818 O O . GLU A 1 247 ? 20.293 26.236 69.481 1.00 17.71 234 GLU A O 1
ATOM 1824 N N . CYS A 1 248 ? 20.558 23.989 69.369 1.00 14.59 235 CYS A N 1
ATOM 1825 C CA . CYS A 1 248 ? 19.244 23.735 69.965 1.00 17.09 235 CYS A CA 1
ATOM 1826 C C . CYS A 1 248 ? 19.239 24.103 71.451 1.00 15.45 235 CYS A C 1
ATOM 1827 O O . CYS A 1 248 ? 18.210 24.663 71.851 1.00 15.89 235 CYS A O 1
ATOM 1830 N N . LEU A 1 249 ? 20.313 23.882 72.184 1.00 15.47 236 LEU A N 1
ATOM 1831 C CA . LEU A 1 249 ? 20.358 24.206 73.609 1.00 15.38 236 LEU A CA 1
ATOM 1832 C C . LEU A 1 249 ? 20.317 25.734 73.764 1.00 17.27 236 LEU A C 1
ATOM 1833 O O . LEU A 1 249 ? 19.689 26.243 74.666 1.00 16.40 236 LEU A O 1
ATOM 1838 N N . ARG A 1 250 ? 20.973 26.422 72.797 1.00 16.09 237 ARG A N 1
ATOM 1839 C CA . ARG A 1 250 ? 20.909 27.900 72.864 1.00 16.73 237 ARG A CA 1
ATOM 1840 C C . ARG A 1 250 ? 19.480 28.378 72.570 1.00 15.76 237 ARG A C 1
ATOM 1841 O O . ARG A 1 250 ? 19.029 29.328 73.282 1.00 19.36 237 ARG A O 1
ATOM 1849 N N . GLU A 1 251 ? 18.755 27.821 71.624 1.00 15.61 238 GLU A N 1
ATOM 1850 C CA . GLU A 1 251 ? 17.416 28.246 71.326 1.00 16.82 238 GLU A CA 1
ATOM 1851 C C . GLU A 1 251 ? 16.357 27.679 72.305 1.00 19.01 238 GLU A C 1
ATOM 1852 O O . GLU A 1 251 ? 15.477 28.436 72.678 1.00 18.10 238 GLU A O 1
ATOM 1858 N N . PHE A 1 252 ? 16.493 26.412 72.689 1.00 16.27 239 PHE A N 1
ATOM 1859 C CA . PHE A 1 252 ? 15.434 25.846 73.532 1.00 16.29 239 PHE A CA 1
ATOM 1860 C C . PHE A 1 252 ? 15.731 25.847 75.023 1.00 15.26 239 PHE A C 1
ATOM 1861 O O . PHE A 1 252 ? 14.761 25.670 75.799 1.00 16.83 239 PHE A O 1
ATOM 1869 N N . ALA A 1 253 ? 16.970 25.864 75.467 1.00 15.74 240 ALA A N 1
ATOM 1870 C CA . ALA A 1 253 ? 17.323 25.796 76.873 1.00 15.79 240 ALA A CA 1
ATOM 1871 C C . ALA A 1 253 ? 18.063 26.976 77.454 1.00 14.54 240 ALA A C 1
ATOM 1872 O O . ALA A 1 253 ? 18.807 26.867 78.432 1.00 13.76 240 ALA A O 1
ATOM 1874 N N . ASP A 1 254 ? 18.067 28.096 76.704 1.00 16.35 241 ASP A N 1
ATOM 1875 C CA . ASP A 1 254 ? 18.672 29.362 77.146 1.00 15.39 241 ASP A CA 1
ATOM 1876 C C . ASP A 1 254 ? 20.094 29.205 77.624 1.00 13.09 241 ASP A C 1
ATOM 1877 O O . ASP A 1 254 ? 20.577 29.709 78.579 1.00 13.48 241 ASP A O 1
ATOM 1882 N N . ALA A 1 255 ? 20.898 28.352 76.894 1.00 12.45 242 ALA A N 1
ATOM 1883 C CA . ALA A 1 255 ? 22.243 28.067 77.250 1.00 15.98 242 ALA A CA 1
ATOM 1884 C C . ALA A 1 255 ? 23.105 29.351 77.146 1.00 15.52 242 ALA A C 1
ATOM 1885 O O . ALA A 1 255 ? 22.801 30.162 76.300 1.00 17.85 242 ALA A O 1
ATOM 1887 N N . PRO A 1 256 ? 24.146 29.405 77.929 1.00 20.40 243 PRO A N 1
ATOM 1888 C CA . PRO A 1 256 ? 25.061 30.555 77.897 1.00 21.71 243 PRO A CA 1
ATOM 1889 C C . PRO A 1 256 ? 26.023 30.347 76.744 1.00 22.20 243 PRO A C 1
ATOM 1890 O O . PRO A 1 256 ? 26.225 29.227 76.233 1.00 19.70 243 PRO A O 1
ATOM 1894 N N . ALA A 1 257 ? 26.517 31.444 76.202 1.00 22.15 244 ALA A N 1
ATOM 1895 C CA . ALA A 1 257 ? 27.438 31.389 75.075 1.00 21.60 244 ALA A CA 1
ATOM 1896 C C . ALA A 1 257 ? 28.658 30.512 75.299 1.00 19.36 244 ALA A C 1
ATOM 1897 O O . ALA A 1 257 ? 29.050 29.882 74.293 1.00 22.23 244 ALA A O 1
ATOM 1899 N N . GLU A 1 258 ? 29.267 30.427 76.444 1.00 21.37 245 GLU A N 1
ATOM 1900 C CA . GLU A 1 258 ? 30.429 29.651 76.788 1.00 22.97 245 GLU A CA 1
ATOM 1901 C C . GLU A 1 258 ? 30.251 28.140 76.490 1.00 23.06 245 GLU A C 1
ATOM 1902 O O . GLU A 1 258 ? 31.245 27.443 76.281 1.00 23.27 245 GLU A O 1
ATOM 1908 N N . LEU A 1 259 ? 29.033 27.669 76.359 1.00 21.57 246 LEU A N 1
ATOM 1909 C CA . LEU A 1 259 ? 28.757 26.262 76.002 1.00 21.22 246 LEU A CA 1
ATOM 1910 C C . LEU A 1 259 ? 29.327 25.906 74.660 1.00 20.28 246 LEU A C 1
ATOM 1911 O O . LEU A 1 259 ? 29.641 24.733 74.310 1.00 20.02 246 LEU A O 1
ATOM 1916 N N . GLU A 1 260 ? 29.535 26.897 73.764 1.00 18.63 247 GLU A N 1
ATOM 1917 C CA . GLU A 1 260 ? 30.105 26.642 72.448 1.00 21.19 247 GLU A CA 1
ATOM 1918 C C . GLU A 1 260 ? 31.498 26.050 72.560 1.00 21.76 247 GLU A C 1
ATOM 1919 O O . GLU A 1 260 ? 31.966 25.399 71.603 1.00 21.79 247 GLU A O 1
ATOM 1925 N N . ARG A 1 261 ? 32.187 26.210 73.667 1.00 21.01 248 ARG A N 1
ATOM 1926 C CA . ARG A 1 261 ? 33.502 25.623 73.859 1.00 24.78 248 ARG A CA 1
ATOM 1927 C C . ARG A 1 261 ? 33.444 24.079 73.761 1.00 26.19 248 ARG A C 1
ATOM 1928 O O . ARG A 1 261 ? 34.504 23.490 73.524 1.00 24.45 248 ARG A O 1
ATOM 1930 N N . LEU A 1 262 ? 32.272 23.486 73.979 1.00 24.55 249 LEU A N 1
ATOM 1931 C CA . LEU A 1 262 ? 32.144 22.029 73.889 1.00 23.88 249 LEU A CA 1
ATOM 1932 C C . LEU A 1 262 ? 31.999 21.540 72.462 1.00 23.90 249 LEU A C 1
ATOM 1933 O O . LEU A 1 262 ? 31.984 20.309 72.215 1.00 24.07 249 LEU A O 1
ATOM 1938 N N . VAL A 1 263 ? 31.841 22.408 71.487 1.00 23.32 250 VAL A N 1
ATOM 1939 C CA . VAL A 1 263 ? 31.654 22.047 70.102 1.00 25.17 250 VAL A CA 1
ATOM 1940 C C . VAL A 1 263 ? 33.015 21.668 69.467 1.00 28.55 250 VAL A C 1
ATOM 1941 O O . VAL A 1 263 ? 33.798 22.556 69.170 1.00 31.90 250 VAL A O 1
ATOM 1945 N N . SER B 1 13 ? -1.473 29.868 63.886 1.00 29.76 0 SER B N 1
ATOM 1946 C CA . SER B 1 13 ? -0.123 29.473 63.449 1.00 27.38 0 SER B CA 1
ATOM 1947 C C . SER B 1 13 ? 0.529 28.504 64.432 1.00 27.01 0 SER B C 1
ATOM 1948 O O . SER B 1 13 ? 0.829 28.876 65.566 1.00 27.68 0 SER B O 1
ATOM 1951 N N . LEU B 1 14 ? 0.830 27.287 63.932 1.00 25.20 1 LEU B N 1
ATOM 1952 C CA . LEU B 1 14 ? 1.467 26.339 64.862 1.00 24.45 1 LEU B CA 1
ATOM 1953 C C . LEU B 1 14 ? 1.942 25.097 64.099 1.00 23.35 1 LEU B C 1
ATOM 1954 O O . LEU B 1 14 ? 1.228 24.690 63.189 1.00 25.37 1 LEU B O 1
ATOM 1959 N N . LEU B 1 15 ? 3.048 24.528 64.525 1.00 21.84 2 LEU B N 1
ATOM 1960 C CA . LEU B 1 15 ? 3.544 23.289 63.906 1.00 21.29 2 LEU B CA 1
ATOM 1961 C C . LEU B 1 15 ? 3.626 22.273 65.090 1.00 21.19 2 LEU B C 1
ATOM 1962 O O . LEU B 1 15 ? 4.377 22.534 66.026 1.00 22.47 2 LEU B O 1
ATOM 1967 N N . THR B 1 16 ? 2.856 21.235 64.990 1.00 21.39 3 THR B N 1
ATOM 1968 C CA . THR B 1 16 ? 2.819 20.192 66.043 1.00 19.19 3 THR B CA 1
ATOM 1969 C C . THR B 1 16 ? 3.402 18.902 65.476 1.00 20.63 3 THR B C 1
ATOM 1970 O O . THR B 1 16 ? 2.889 18.412 64.485 1.00 19.98 3 THR B O 1
ATOM 1974 N N . PHE B 1 17 ? 4.400 18.361 66.182 1.00 19.75 4 PHE B N 1
ATOM 1975 C CA . PHE B 1 17 ? 5.082 17.123 65.839 1.00 20.50 4 PHE B CA 1
ATOM 1976 C C . PHE B 1 17 ? 4.321 16.044 66.651 1.00 20.54 4 PHE B C 1
ATOM 1977 O O . PHE B 1 17 ? 4.243 16.258 67.861 1.00 20.72 4 PHE B O 1
ATOM 1985 N N . VAL B 1 18 ? 3.817 15.044 66.005 1.00 19.69 5 VAL B N 1
ATOM 1986 C CA . VAL B 1 18 ? 2.975 14.058 66.716 1.00 18.89 5 VAL B CA 1
ATOM 1987 C C . VAL B 1 18 ? 3.512 12.656 66.446 1.00 20.28 5 VAL B C 1
ATOM 1988 O O . VAL B 1 18 ? 3.537 12.180 65.312 1.00 18.24 5 VAL B O 1
ATOM 1992 N N . GLY B 1 19 ? 3.795 11.990 67.576 1.00 17.44 6 GLY B N 1
ATOM 1993 C CA . GLY B 1 19 ? 4.340 10.634 67.431 1.00 19.64 6 GLY B CA 1
ATOM 1994 C C . GLY B 1 19 ? 3.253 9.642 67.061 1.00 17.05 6 GLY B C 1
ATOM 1995 O O . GLY B 1 19 ? 2.129 9.681 67.593 1.00 17.52 6 GLY B O 1
ATOM 1996 N N . LEU B 1 20 ? 3.607 8.745 66.134 1.00 18.65 7 LEU B N 1
ATOM 1997 C CA . LEU B 1 20 ? 2.665 7.719 65.710 1.00 18.25 7 LEU B CA 1
ATOM 1998 C C . LEU B 1 20 ? 2.795 6.442 66.559 1.00 18.80 7 LEU B C 1
ATOM 1999 O O . LEU B 1 20 ? 1.899 5.610 66.526 1.00 19.31 7 LEU B O 1
ATOM 2004 N N . GLY B 1 21 ? 3.910 6.315 67.261 1.00 20.54 8 GLY B N 1
ATOM 2005 C CA . GLY B 1 21 ? 4.047 5.017 67.988 1.00 17.64 8 GLY B CA 1
ATOM 2006 C C . GLY B 1 21 ? 4.737 4.056 67.036 1.00 21.74 8 GLY B C 1
ATOM 2007 O O . GLY B 1 21 ? 5.185 4.381 65.935 1.00 21.39 8 GLY B O 1
ATOM 2008 N N . LEU B 1 22 ? 4.702 2.770 67.394 1.00 17.89 9 LEU B N 1
ATOM 2009 C CA . LEU B 1 22 ? 5.432 1.772 66.646 1.00 19.58 9 LEU B CA 1
ATOM 2010 C C . LEU B 1 22 ? 4.816 0.933 65.569 1.00 20.94 9 LEU B C 1
ATOM 2011 O O . LEU B 1 22 ? 5.590 0.545 64.664 1.00 22.26 9 LEU B O 1
ATOM 2016 N N . TRP B 1 23 ? 3.525 0.661 65.508 1.00 20.57 10 TRP B N 1
ATOM 2017 C CA . TRP B 1 23 ? 3.005 -0.274 64.538 1.00 23.72 10 TRP B CA 1
ATOM 2018 C C . TRP B 1 23 ? 1.794 0.086 63.703 1.00 24.44 10 TRP B C 1
ATOM 2019 O O . TRP B 1 23 ? 1.821 -0.133 62.479 1.00 25.96 10 TRP B O 1
ATOM 2030 N N . ASP B 1 24 ? 0.671 0.388 64.316 1.00 25.74 11 ASP B N 1
ATOM 2031 C CA . ASP B 1 24 ? -0.543 0.682 63.521 1.00 27.63 11 ASP B CA 1
ATOM 2032 C C . ASP B 1 24 ? -1.180 1.988 63.968 1.00 28.15 11 ASP B C 1
ATOM 2033 O O . ASP B 1 24 ? -0.738 2.562 64.957 1.00 25.02 11 ASP B O 1
ATOM 2038 N N . VAL B 1 25 ? -2.293 2.362 63.323 1.00 28.74 12 VAL B N 1
ATOM 2039 C CA . VAL B 1 25 ? -2.987 3.608 63.587 1.00 28.42 12 VAL B CA 1
ATOM 2040 C C . VAL B 1 25 ? -3.430 3.824 65.019 1.00 26.67 12 VAL B C 1
ATOM 2041 O O . VAL B 1 25 ? -3.527 4.962 65.448 1.00 26.22 12 VAL B O 1
ATOM 2045 N N . LYS B 1 26 ? -3.709 2.734 65.773 1.00 25.74 13 LYS B N 1
ATOM 2046 C CA . LYS B 1 26 ? -4.117 2.992 67.159 1.00 25.17 13 LYS B CA 1
ATOM 2047 C C . LYS B 1 26 ? -2.947 3.227 68.099 1.00 22.38 13 LYS B C 1
ATOM 2048 O O . LYS B 1 26 ? -3.188 3.481 69.279 1.00 21.31 13 LYS B O 1
ATOM 2054 N N . ASP B 1 27 ? -1.696 3.260 67.617 1.00 20.93 14 ASP B N 1
ATOM 2055 C CA . ASP B 1 27 ? -0.573 3.504 68.502 1.00 19.70 14 ASP B CA 1
ATOM 2056 C C . ASP B 1 27 ? -0.396 4.981 68.818 1.00 19.17 14 ASP B C 1
ATOM 2057 O O . ASP B 1 27 ? 0.345 5.332 69.713 1.00 18.58 14 ASP B O 1
ATOM 2062 N N . ILE B 1 28 ? -1.136 5.863 68.151 1.00 18.86 15 ILE B N 1
ATOM 2063 C CA . ILE B 1 28 ? -1.060 7.302 68.417 1.00 19.01 15 ILE B CA 1
ATOM 2064 C C . ILE B 1 28 ? -1.725 7.595 69.765 1.00 18.91 15 ILE B C 1
ATOM 2065 O O . ILE B 1 28 ? -2.650 6.878 70.174 1.00 19.48 15 ILE B O 1
ATOM 2070 N N . SER B 1 29 ? -1.332 8.621 70.472 1.00 17.97 16 SER B N 1
ATOM 2071 C CA . SER B 1 29 ? -1.971 8.945 71.740 1.00 16.85 16 SER B CA 1
ATOM 2072 C C . SER B 1 29 ? -3.354 9.555 71.496 1.00 18.47 16 SER B C 1
ATOM 2073 O O . SER B 1 29 ? -3.607 10.098 70.428 1.00 20.64 16 SER B O 1
ATOM 2076 N N . VAL B 1 30 ? -4.244 9.483 72.489 1.00 17.53 17 VAL B N 1
ATOM 2077 C CA . VAL B 1 30 ? -5.555 10.107 72.346 1.00 17.52 17 VAL B CA 1
ATOM 2078 C C . VAL B 1 30 ? -5.365 11.609 72.099 1.00 19.48 17 VAL B C 1
ATOM 2079 O O . VAL B 1 30 ? -5.995 12.132 71.178 1.00 20.99 17 VAL B O 1
ATOM 2083 N N . LYS B 1 31 ? -4.365 12.197 72.776 1.00 18.66 18 LYS B N 1
ATOM 2084 C CA . LYS B 1 31 ? -4.059 13.630 72.626 1.00 19.76 18 LYS B CA 1
ATOM 2085 C C . LYS B 1 31 ? -3.605 13.911 71.199 1.00 19.86 18 LYS B C 1
ATOM 2086 O O . LYS B 1 31 ? -3.976 14.947 70.592 1.00 21.71 18 LYS B O 1
ATOM 2092 N N . GLY B 1 32 ? -2.844 12.993 70.634 1.00 17.88 19 GLY B N 1
ATOM 2093 C CA . GLY B 1 32 ? -2.358 13.086 69.268 1.00 20.64 19 GLY B CA 1
ATOM 2094 C C . GLY B 1 32 ? -3.489 13.014 68.243 1.00 22.78 19 GLY B C 1
ATOM 2095 O O . GLY B 1 32 ? -3.531 13.772 67.244 1.00 20.78 19 GLY B O 1
ATOM 2096 N N . LEU B 1 33 ? -4.409 12.091 68.437 1.00 20.85 20 LEU B N 1
ATOM 2097 C CA . LEU B 1 33 ? -5.560 11.905 67.559 1.00 23.68 20 LEU B CA 1
ATOM 2098 C C . LEU B 1 33 ? -6.407 13.194 67.574 1.00 25.38 20 LEU B C 1
ATOM 2099 O O . LEU B 1 33 ? -6.845 13.664 66.523 1.00 23.93 20 LEU B O 1
ATOM 2104 N N . GLU B 1 34 ? -6.566 13.777 68.758 1.00 24.87 21 GLU B N 1
ATOM 2105 C CA . GLU B 1 34 ? -7.323 15.021 68.876 1.00 26.03 21 GLU B CA 1
ATOM 2106 C C . GLU B 1 34 ? -6.642 16.158 68.142 1.00 27.45 21 GLU B C 1
ATOM 2107 O O . GLU B 1 34 ? -7.315 16.982 67.483 1.00 26.27 21 GLU B O 1
ATOM 2113 N N . ALA B 1 35 ? -5.313 16.190 68.183 1.00 25.62 22 ALA B N 1
ATOM 2114 C CA . ALA B 1 35 ? -4.524 17.224 67.536 1.00 25.97 22 ALA B CA 1
ATOM 2115 C C . ALA B 1 35 ? -4.625 17.109 66.012 1.00 27.04 22 ALA B C 1
ATOM 2116 O O . ALA B 1 35 ? -4.670 18.110 65.283 1.00 25.59 22 ALA B O 1
ATOM 2118 N N . VAL B 1 36 ? -4.602 15.890 65.504 1.00 25.73 23 VAL B N 1
ATOM 2119 C CA . VAL B 1 36 ? -4.744 15.622 64.076 1.00 25.73 23 VAL B CA 1
ATOM 2120 C C . VAL B 1 36 ? -6.165 16.029 63.636 1.00 27.53 23 VAL B C 1
ATOM 2121 O O . VAL B 1 36 ? -6.354 16.692 62.605 1.00 27.19 23 VAL B O 1
ATOM 2125 N N . ARG B 1 37 ? -7.180 15.738 64.452 1.00 26.77 24 ARG B N 1
ATOM 2126 C CA . ARG B 1 37 ? -8.541 16.145 64.030 1.00 29.22 24 ARG B CA 1
ATOM 2127 C C . ARG B 1 37 ? -8.707 17.662 64.101 1.00 31.26 24 ARG B C 1
ATOM 2128 O O . ARG B 1 37 ? -9.497 18.245 63.354 1.00 31.52 24 ARG B O 1
ATOM 2136 N N . GLU B 1 38 ? -8.000 18.294 65.034 1.00 29.89 25 GLU B N 1
ATOM 2137 C CA . GLU B 1 38 ? -8.070 19.742 65.180 1.00 32.68 25 GLU B CA 1
ATOM 2138 C C . GLU B 1 38 ? -7.262 20.497 64.144 1.00 32.21 25 GLU B C 1
ATOM 2139 O O . GLU B 1 38 ? -7.577 21.642 63.769 1.00 34.60 25 GLU B O 1
ATOM 2141 N N . ALA B 1 39 ? -6.222 19.923 63.593 1.00 31.83 26 ALA B N 1
ATOM 2142 C CA . ALA B 1 39 ? -5.341 20.500 62.623 1.00 31.63 26 ALA B CA 1
ATOM 2143 C C . ALA B 1 39 ? -5.967 21.002 61.327 1.00 31.66 26 ALA B C 1
ATOM 2144 O O . ALA B 1 39 ? -6.908 20.425 60.792 1.00 31.59 26 ALA B O 1
ATOM 2146 N N . ASP B 1 40 ? -5.387 22.099 60.796 1.00 32.94 27 ASP B N 1
ATOM 2147 C CA . ASP B 1 40 ? -5.866 22.593 59.496 1.00 32.54 27 ASP B CA 1
ATOM 2148 C C . ASP B 1 40 ? -5.323 21.669 58.412 1.00 32.03 27 ASP B C 1
ATOM 2149 O O . ASP B 1 40 ? -6.058 21.217 57.540 1.00 33.68 27 ASP B O 1
ATOM 2154 N N . GLU B 1 41 ? -4.017 21.401 58.483 1.00 30.71 28 GLU B N 1
ATOM 2155 C C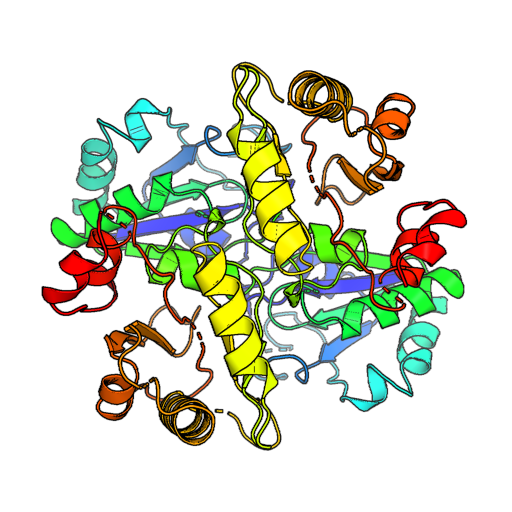A . GLU B 1 41 ? -3.318 20.537 57.535 1.00 28.21 28 GLU B CA 1
ATOM 2156 C C . GLU B 1 41 ? -2.571 19.394 58.245 1.00 28.83 28 GLU B C 1
ATOM 2157 O O . GLU B 1 41 ? -1.943 19.663 59.263 1.00 27.88 28 GLU B O 1
ATOM 2163 N N . VAL B 1 42 ? -2.620 18.177 57.741 1.00 28.06 29 VAL B N 1
ATOM 2164 C CA . VAL B 1 42 ? -1.936 17.034 58.409 1.00 28.36 29 VAL B CA 1
ATOM 2165 C C . VAL B 1 42 ? -0.932 16.374 57.498 1.00 26.40 29 VAL B C 1
ATOM 2166 O O . VAL B 1 42 ? -1.283 15.920 56.380 1.00 31.58 29 VAL B O 1
ATOM 2170 N N . TYR B 1 43 ? 0.352 16.266 57.846 1.00 24.48 30 TYR B N 1
ATOM 2171 C CA . TYR B 1 43 ? 1.341 15.623 56.993 1.00 25.16 30 TYR B CA 1
ATOM 2172 C C . TYR B 1 43 ? 1.960 14.400 57.723 1.00 26.59 30 TYR B C 1
ATOM 2173 O O . TYR B 1 43 ? 1.898 14.410 58.940 1.00 25.17 30 TYR B O 1
ATOM 2182 N N . VAL B 1 44 ? 2.572 13.520 56.971 1.00 24.45 31 VAL B N 1
ATOM 2183 C CA . VAL B 1 44 ? 3.229 12.351 57.580 1.00 26.70 31 VAL B CA 1
ATOM 2184 C C . VAL B 1 44 ? 4.541 12.083 56.860 1.00 27.67 31 VAL B C 1
ATOM 2185 O O . VAL B 1 44 ? 4.697 12.474 55.690 1.00 28.35 31 VAL B O 1
ATOM 2189 N N . GLU B 1 45 ? 5.537 11.568 57.569 1.00 27.13 32 GLU B N 1
ATOM 2190 C CA . GLU B 1 45 ? 6.809 11.228 56.928 1.00 28.36 32 GLU B CA 1
ATOM 2191 C C . GLU B 1 45 ? 7.120 9.759 57.257 1.00 29.43 32 GLU B C 1
ATOM 2192 O O . GLU B 1 45 ? 6.738 9.305 58.339 1.00 27.38 32 GLU B O 1
ATOM 2198 N N . TYR B 1 46 ? 7.687 9.045 56.301 1.00 30.44 33 TYR B N 1
ATOM 2199 C CA . TYR B 1 46 ? 8.042 7.649 56.455 1.00 32.01 33 TYR B CA 1
ATOM 2200 C C . TYR B 1 46 ? 9.500 7.437 56.033 1.00 31.56 33 TYR B C 1
ATOM 2201 O O . TYR B 1 46 ? 9.911 6.382 55.553 1.00 31.38 33 TYR B O 1
ATOM 2210 N N . TYR B 1 47 ? 10.291 8.472 56.323 1.00 27.99 34 TYR B N 1
ATOM 2211 C CA . TYR B 1 47 ? 11.704 8.436 56.056 1.00 27.51 34 TYR B CA 1
ATOM 2212 C C . TYR B 1 47 ? 12.541 8.048 57.266 1.00 27.02 34 TYR B C 1
ATOM 2213 O O . TYR B 1 47 ? 13.481 7.249 57.180 1.00 27.71 34 TYR B O 1
ATOM 2222 N N . THR B 1 48 ? 12.195 8.508 58.472 1.00 25.87 35 THR B N 1
ATOM 2223 C CA . THR B 1 48 ? 12.970 8.212 59.649 1.00 24.16 35 THR B CA 1
ATOM 2224 C C . THR B 1 48 ? 12.694 6.794 60.178 1.00 25.27 35 THR B C 1
ATOM 2225 O O . THR B 1 48 ? 13.543 6.278 60.871 1.00 23.87 35 THR B O 1
ATOM 2229 N N . SER B 1 49 ? 11.532 6.283 59.869 1.00 26.81 36 SER B N 1
ATOM 2230 C CA . SER B 1 49 ? 11.123 4.934 60.269 1.00 29.59 36 SER B CA 1
ATOM 2231 C C . SER B 1 49 ? 9.836 4.664 59.512 1.00 31.60 36 SER B C 1
ATOM 2232 O O . SER B 1 49 ? 9.567 5.426 58.568 1.00 32.04 36 SER B O 1
ATOM 2235 N N . LYS B 1 50 ? 9.085 3.608 59.782 1.00 34.13 37 LYS B N 1
ATOM 2236 C CA . LYS B 1 50 ? 7.818 3.406 59.065 1.00 36.48 37 LYS B CA 1
ATOM 2237 C C . LYS B 1 50 ? 6.865 2.597 59.934 1.00 38.61 37 LYS B C 1
ATOM 2238 O O . LYS B 1 50 ? 7.295 2.079 60.985 1.00 38.07 37 LYS B O 1
ATOM 2241 N N . LEU B 1 51 ? 5.573 2.643 59.646 1.00 39.13 38 LEU B N 1
ATOM 2242 C CA . LEU B 1 51 ? 4.617 1.847 60.428 1.00 41.59 38 LEU B CA 1
ATOM 2243 C C . LEU B 1 51 ? 4.006 0.830 59.452 1.00 42.77 38 LEU B C 1
ATOM 2244 O O . LEU B 1 51 ? 4.362 0.823 58.271 1.00 41.90 38 LEU B O 1
ATOM 2249 N N . LEU B 1 52 ? 3.157 -0.055 59.963 1.00 44.79 39 LEU B N 1
ATOM 2250 C CA . LEU B 1 52 ? 2.534 -1.031 59.044 1.00 46.58 39 LEU B CA 1
ATOM 2251 C C . LEU B 1 52 ? 1.546 -0.262 58.159 1.00 47.16 39 LEU B C 1
ATOM 2252 O O . LEU B 1 52 ? 1.559 -0.304 56.931 1.00 48.38 39 LEU B O 1
ATOM 2257 N N . SER B 1 53 ? 0.712 0.521 58.819 1.00 47.65 40 SER B N 1
ATOM 2258 C CA . SER B 1 53 ? -0.324 1.341 58.261 1.00 46.89 40 SER B CA 1
ATOM 2259 C C . SER B 1 53 ? 0.047 2.090 56.992 1.00 47.36 40 SER B C 1
ATOM 2260 O O . SER B 1 53 ? 1.157 2.598 56.847 1.00 47.55 40 SER B O 1
ATOM 2263 N N . SER B 1 54 ? -0.915 2.140 56.061 1.00 46.14 41 SER B N 1
ATOM 2264 C CA . SER B 1 54 ? -0.718 2.846 54.800 1.00 46.05 41 SER B CA 1
ATOM 2265 C C . SER B 1 54 ? -1.376 4.220 54.939 1.00 46.35 41 SER B C 1
ATOM 2266 O O . SER B 1 54 ? -2.186 4.402 55.852 1.00 45.99 41 SER B O 1
ATOM 2269 N N . ILE B 1 55 ? -1.124 5.120 53.995 1.00 46.40 42 ILE B N 1
ATOM 2270 C CA . ILE B 1 55 ? -1.744 6.450 54.120 1.00 46.57 42 ILE B CA 1
ATOM 2271 C C . ILE B 1 55 ? -3.240 6.438 54.020 1.00 46.11 42 ILE B C 1
ATOM 2272 O O . ILE B 1 55 ? -3.930 7.218 54.724 1.00 46.46 42 ILE B O 1
ATOM 2277 N N . GLU B 1 56 ? -3.866 5.505 53.298 1.00 45.65 43 GLU B N 1
ATOM 2278 C CA . GLU B 1 56 ? -5.326 5.456 53.219 1.00 44.05 43 GLU B CA 1
ATOM 2279 C C . GLU B 1 56 ? -5.904 5.006 54.559 1.00 43.11 43 GLU B C 1
ATOM 2280 O O . GLU B 1 56 ? -6.911 5.497 55.044 1.00 42.01 43 GLU B O 1
ATOM 2286 N N . GLU B 1 57 ? -5.235 4.018 55.161 1.00 41.93 44 GLU B N 1
ATOM 2287 C CA . GLU B 1 57 ? -5.683 3.514 56.457 1.00 41.90 44 GLU B CA 1
ATOM 2288 C C . GLU B 1 57 ? -5.721 4.641 57.477 1.00 41.42 44 GLU B C 1
ATOM 2289 O O . GLU B 1 57 ? -6.733 4.822 58.155 1.00 40.65 44 GLU B O 1
ATOM 2303 N N . GLU B 1 59 ? -6.013 7.828 56.819 1.00 40.68 46 GLU B N 1
ATOM 2304 C CA . GLU B 1 59 ? -7.098 8.725 56.432 1.00 40.55 46 GLU B CA 1
ATOM 2305 C C . GLU B 1 59 ? -8.445 8.247 56.931 1.00 40.32 46 GLU B C 1
ATOM 2306 O O . GLU B 1 59 ? -9.195 9.051 57.512 1.00 39.57 46 GLU B O 1
ATOM 2312 N N . GLU B 1 60 ? -8.725 6.940 56.836 1.00 39.81 47 GLU B N 1
ATOM 2313 C CA . GLU B 1 60 ? -10.002 6.424 57.330 1.00 39.21 47 GLU B CA 1
ATOM 2314 C C . GLU B 1 60 ? -10.106 6.493 58.842 1.00 38.90 47 GLU B C 1
ATOM 2315 O O . GLU B 1 60 ? -11.185 6.628 59.420 1.00 37.58 47 GLU B O 1
ATOM 2321 N N . PHE B 1 61 ? -8.969 6.290 59.523 1.00 38.92 48 PHE B N 1
ATOM 2322 C CA . PHE B 1 61 ? -8.959 6.341 60.979 1.00 37.10 48 PHE B CA 1
ATOM 2323 C C . PHE B 1 61 ? -9.152 7.773 61.462 1.00 35.96 48 PHE B C 1
ATOM 2324 O O . PHE B 1 61 ? -9.989 8.005 62.329 1.00 35.19 48 PHE B O 1
ATOM 2332 N N . PHE B 1 62 ? -8.433 8.717 60.874 1.00 36.42 49 PHE B N 1
ATOM 2333 C CA . PHE B 1 62 ? -8.522 10.114 61.268 1.00 37.79 49 PHE B CA 1
ATOM 2334 C C . PHE B 1 62 ? -9.784 10.791 60.743 1.00 40.38 49 PHE B C 1
ATOM 2335 O O . PHE B 1 62 ? -10.285 11.730 61.375 1.00 39.93 49 PHE B O 1
ATOM 2343 N N . GLY B 1 63 ? -10.264 10.310 59.589 1.00 40.64 50 GLY B N 1
ATOM 2344 C CA . GLY B 1 63 ? -11.475 10.929 59.036 1.00 42.27 50 GLY B CA 1
ATOM 2345 C C . GLY B 1 63 ? -11.115 12.233 58.329 1.00 43.38 50 GLY B C 1
ATOM 2346 O O . GLY B 1 63 ? -11.923 13.168 58.261 1.00 44.67 50 GLY B O 1
ATOM 2347 N N . LYS B 1 64 ? -9.885 12.303 57.825 1.00 42.66 51 LYS B N 1
ATOM 2348 C CA . LYS B 1 64 ? -9.442 13.494 57.104 1.00 42.12 51 LYS B CA 1
ATOM 2349 C C . LYS B 1 64 ? -8.197 13.151 56.298 1.00 40.71 51 LYS B C 1
ATOM 2350 O O . LYS B 1 64 ? -7.590 12.115 56.540 1.00 40.62 51 LYS B O 1
ATOM 2356 N N . ARG B 1 65 ? -7.832 14.011 55.367 1.00 39.44 52 ARG B N 1
ATOM 2357 C CA . ARG B 1 65 ? -6.701 13.842 54.497 1.00 38.96 52 ARG B CA 1
ATOM 2358 C C . ARG B 1 65 ? -5.336 13.902 55.161 1.00 38.05 52 ARG B C 1
ATOM 2359 O O . ARG B 1 65 ? -5.093 14.680 56.076 1.00 39.09 52 ARG B O 1
ATOM 2361 N N . VAL B 1 66 ? -4.426 13.052 54.698 1.00 37.56 53 VAL B N 1
ATOM 2362 C CA . VAL B 1 66 ? -3.061 13.003 55.186 1.00 36.79 53 VAL B CA 1
ATOM 2363 C C . VAL B 1 66 ? -2.106 13.009 53.992 1.00 35.95 53 VAL B C 1
ATOM 2364 O O . VAL B 1 66 ? -2.246 12.169 53.098 1.00 36.78 53 VAL B O 1
ATOM 2368 N N . VAL B 1 67 ? -1.165 13.938 53.957 1.00 36.17 54 VAL B N 1
ATOM 2369 C CA . VAL B 1 67 ? -0.195 14.065 52.896 1.00 34.70 54 VAL B CA 1
ATOM 2370 C C . VAL B 1 67 ? 1.198 13.600 53.296 1.00 35.33 54 VAL B C 1
ATOM 2371 O O . VAL B 1 67 ? 1.841 14.124 54.216 1.00 33.81 54 VAL B O 1
ATOM 2375 N N . GLU B 1 68 ? 1.742 12.686 52.490 1.00 34.59 55 GLU B N 1
ATOM 2376 C CA . GLU B 1 68 ? 3.060 12.139 52.736 1.00 36.50 55 GLU B CA 1
ATOM 2377 C C . GLU B 1 68 ? 4.164 13.072 52.287 1.00 36.98 55 GLU B C 1
ATOM 2378 O O . GLU B 1 68 ? 4.170 13.542 51.136 1.00 37.97 55 GLU B O 1
ATOM 2384 N N . LEU B 1 69 ? 5.136 13.324 53.153 1.00 36.13 56 LEU B N 1
ATOM 2385 C CA . LEU B 1 69 ? 6.269 14.172 52.828 1.00 36.04 56 LEU B CA 1
ATOM 2386 C C . LEU B 1 69 ? 7.504 13.318 52.595 1.00 36.12 56 LEU B C 1
ATOM 2387 O O . LEU B 1 69 ? 7.637 12.251 53.209 1.00 38.77 56 LEU B O 1
ATOM 2392 N N . GLU B 1 70 ? 8.404 13.748 51.717 1.00 35.20 57 GLU B N 1
ATOM 2393 C CA . GLU B 1 70 ? 9.611 12.972 51.457 1.00 34.07 57 GLU B CA 1
ATOM 2394 C C . GLU B 1 70 ? 10.807 13.561 52.180 1.00 32.15 57 GLU B C 1
ATOM 2395 O O . GLU B 1 70 ? 10.721 14.665 52.727 1.00 33.82 57 GLU B O 1
ATOM 2401 N N . ARG B 1 71 ? 11.938 12.880 52.141 1.00 29.99 58 ARG B N 1
ATOM 2402 C CA . ARG B 1 71 ? 13.174 13.300 52.753 1.00 27.91 58 ARG B CA 1
ATOM 2403 C C . ARG B 1 71 ? 13.502 14.765 52.487 1.00 28.85 58 ARG B C 1
ATOM 2404 O O . ARG B 1 71 ? 13.897 15.514 53.394 1.00 26.53 58 ARG B O 1
ATOM 2412 N N . SER B 1 72 ? 13.469 15.176 51.206 1.00 27.60 59 SER B N 1
ATOM 2413 C CA . SER B 1 72 ? 13.789 16.598 50.941 1.00 28.16 59 SER B CA 1
ATOM 2414 C C . SER B 1 72 ? 12.915 17.572 51.701 1.00 26.77 59 SER B C 1
ATOM 2415 O O . SER B 1 72 ? 13.373 18.701 52.005 1.00 28.83 59 SER B O 1
ATOM 2418 N N . ASP B 1 73 ? 11.659 17.268 51.982 1.00 27.20 60 ASP B N 1
ATOM 2419 C CA . ASP B 1 73 ? 10.758 18.129 52.718 1.00 26.28 60 ASP B CA 1
ATOM 2420 C C . ASP B 1 73 ? 11.131 18.227 54.194 1.00 26.85 60 ASP B C 1
ATOM 2421 O O . ASP B 1 73 ? 10.620 19.124 54.888 1.00 24.43 60 ASP B O 1
ATOM 2426 N N . LEU B 1 74 ? 11.980 17.322 54.673 1.00 27.49 61 LEU B N 1
ATOM 2427 C CA . LEU B 1 74 ? 12.372 17.338 56.080 1.00 27.13 61 LEU B CA 1
ATOM 2428 C C . LEU B 1 74 ? 13.754 17.909 56.266 1.00 27.31 61 LEU B C 1
ATOM 2429 O O . LEU B 1 74 ? 14.138 18.283 57.374 1.00 26.84 61 LEU B O 1
ATOM 2434 N N . GLU B 1 75 ? 14.508 17.969 55.150 1.00 25.47 62 GLU B N 1
ATOM 2435 C CA . GLU B 1 75 ? 15.874 18.488 55.251 1.00 25.93 62 GLU B CA 1
ATOM 2436 C C . GLU B 1 75 ? 16.068 19.777 54.483 1.00 25.50 62 GLU B C 1
ATOM 2437 O O . GLU B 1 75 ? 15.670 20.836 54.984 1.00 24.96 62 GLU B O 1
ATOM 2443 N N . GLU B 1 76 ? 16.625 19.704 53.255 1.00 25.28 63 GLU B N 1
ATOM 2444 C CA . GLU B 1 76 ? 16.841 20.963 52.522 1.00 24.73 63 GLU B CA 1
ATOM 2445 C C . GLU B 1 76 ? 15.635 21.834 52.348 1.00 24.72 63 GLU B C 1
ATOM 2446 O O . GLU B 1 76 ? 15.752 23.101 52.394 1.00 25.18 63 GLU B O 1
ATOM 2452 N N . ASN B 1 77 ? 14.482 21.299 52.002 1.00 21.47 64 ASN B N 1
ATOM 2453 C CA . ASN B 1 77 ? 13.288 22.080 51.777 1.00 23.48 64 ASN B CA 1
ATOM 2454 C C . ASN B 1 77 ? 12.378 22.155 52.997 1.00 20.94 64 ASN B C 1
ATOM 2455 O O . ASN B 1 77 ? 11.182 22.340 52.812 1.00 19.26 64 ASN B O 1
ATOM 2460 N N . SER B 1 78 ? 12.944 22.101 54.212 1.00 24.32 65 SER B N 1
ATOM 2461 C CA . SER B 1 78 ? 12.064 22.192 55.409 1.00 24.47 65 SER B CA 1
ATOM 2462 C C . SER B 1 78 ? 11.326 23.508 55.515 1.00 23.63 65 SER B C 1
ATOM 2463 O O . SER B 1 78 ? 10.246 23.598 56.081 1.00 24.87 65 SER B O 1
ATOM 2466 N N . PHE B 1 79 ? 11.804 24.567 54.823 1.00 23.81 66 PHE B N 1
ATOM 2467 C CA . PHE B 1 79 ? 11.136 25.842 54.826 1.00 22.49 66 PHE B CA 1
ATOM 2468 C C . PHE B 1 79 ? 9.719 25.702 54.319 1.00 20.97 66 PHE B C 1
ATOM 2469 O O . PHE B 1 79 ? 8.870 26.498 54.724 1.00 21.71 66 PHE B O 1
ATOM 2477 N N . ARG B 1 80 ? 9.427 24.782 53.366 1.00 21.21 67 ARG B N 1
ATOM 2478 C CA . ARG B 1 80 ? 8.062 24.691 52.874 1.00 21.88 67 ARG B CA 1
ATOM 2479 C C . ARG B 1 80 ? 7.021 24.361 53.901 1.00 24.33 67 ARG B C 1
ATOM 2480 O O . ARG B 1 80 ? 5.932 24.971 53.995 1.00 22.62 67 ARG B O 1
ATOM 2488 N N . LEU B 1 81 ? 7.349 23.307 54.704 1.00 22.20 68 LEU B N 1
ATOM 2489 C CA . LEU B 1 81 ? 6.408 22.910 55.747 1.00 24.94 68 LEU B CA 1
ATOM 2490 C C . LEU B 1 81 ? 6.211 24.048 56.741 1.00 21.64 68 LEU B C 1
ATOM 2491 O O . LEU B 1 81 ? 5.108 24.323 57.187 1.00 23.81 68 LEU B O 1
ATOM 2496 N N . ILE B 1 82 ? 7.303 24.691 57.090 1.00 24.56 69 ILE B N 1
ATOM 2497 C CA . ILE B 1 82 ? 7.252 25.787 58.087 1.00 23.41 69 ILE B CA 1
ATOM 2498 C C . ILE B 1 82 ? 6.471 26.961 57.560 1.00 26.21 69 ILE B C 1
ATOM 2499 O O . ILE B 1 82 ? 5.780 27.659 58.309 1.00 23.13 69 ILE B O 1
ATOM 2504 N N . GLU B 1 83 ? 6.527 27.196 56.245 1.00 25.84 70 GLU B N 1
ATOM 2505 C CA . GLU B 1 83 ? 5.754 28.318 55.663 1.00 28.63 70 GLU B CA 1
ATOM 2506 C C . GLU B 1 83 ? 4.270 28.052 55.784 1.00 29.03 70 GLU B C 1
ATOM 2507 O O . GLU B 1 83 ? 3.424 28.920 56.083 1.00 30.59 70 GLU B O 1
ATOM 2513 N N . ARG B 1 84 ? 3.883 26.759 55.660 1.00 29.68 71 ARG B N 1
ATOM 2514 C CA . ARG B 1 84 ? 2.453 26.476 55.808 1.00 28.57 71 ARG B CA 1
ATOM 2515 C C . ARG B 1 84 ? 2.006 26.780 57.229 1.00 29.65 71 ARG B C 1
ATOM 2516 O O . ARG B 1 84 ? 0.891 27.253 57.441 1.00 29.09 71 ARG B O 1
ATOM 2524 N N . ALA B 1 85 ? 2.872 26.512 58.215 1.00 28.66 72 ALA B N 1
ATOM 2525 C CA . ALA B 1 85 ? 2.524 26.767 59.623 1.00 27.70 72 ALA B CA 1
ATOM 2526 C C . ALA B 1 85 ? 2.581 28.215 60.045 1.00 27.10 72 ALA B C 1
ATOM 2527 O O . ALA B 1 85 ? 2.295 28.556 61.196 1.00 25.00 72 ALA B O 1
ATOM 2529 N N . LYS B 1 86 ? 2.962 29.148 59.142 1.00 27.86 73 LYS B N 1
ATOM 2530 C CA . LYS B 1 86 ? 2.934 30.564 59.507 1.00 28.50 73 LYS B CA 1
ATOM 2531 C C . LYS B 1 86 ? 1.490 31.069 59.503 1.00 29.68 73 LYS B C 1
ATOM 2532 O O . LYS B 1 86 ? 1.111 32.034 60.219 1.00 27.21 73 LYS B O 1
ATOM 2538 N N . SER B 1 87 ? 0.588 30.410 58.790 1.00 29.59 74 SER B N 1
ATOM 2539 C CA . SER B 1 87 ? -0.803 30.865 58.793 1.00 33.29 74 SER B CA 1
ATOM 2540 C C . SER B 1 87 ? -1.816 29.822 59.193 1.00 34.71 74 SER B C 1
ATOM 2541 O O . SER B 1 87 ? -3.031 30.109 59.188 1.00 36.09 74 SER B O 1
ATOM 2544 N N . LYS B 1 88 ? -1.395 28.593 59.491 1.00 33.15 75 LYS B N 1
ATOM 2545 C CA . LYS B 1 88 ? -2.356 27.552 59.832 1.00 33.33 75 LYS B CA 1
ATOM 2546 C C . LYS B 1 88 ? -1.819 26.650 60.964 1.00 31.33 75 LYS B C 1
ATOM 2547 O O . LYS B 1 88 ? -0.637 26.737 61.246 1.00 30.79 75 LYS B O 1
ATOM 2553 N N . SER B 1 89 ? -2.710 25.818 61.483 1.00 29.87 76 SER B N 1
ATOM 2554 C CA . SER B 1 89 ? -2.305 24.856 62.525 1.00 28.88 76 SER B CA 1
ATOM 2555 C C . SER B 1 89 ? -1.929 23.571 61.768 1.00 26.62 76 SER B C 1
ATOM 2556 O O . SER B 1 89 ? -2.834 22.950 61.195 1.00 28.33 76 SER B O 1
ATOM 2559 N N . VAL B 1 90 ? -0.639 23.312 61.676 1.00 22.31 77 VAL B N 1
ATOM 2560 C CA . VAL B 1 90 ? -0.119 22.159 60.937 1.00 23.28 77 VAL B CA 1
ATOM 2561 C C . VAL B 1 90 ? 0.367 20.999 61.833 1.00 21.78 77 VAL B C 1
ATOM 2562 O O . VAL B 1 90 ? 1.041 21.278 62.792 1.00 24.00 77 VAL B O 1
ATOM 2566 N N . VAL B 1 91 ? 0.088 19.767 61.415 1.00 22.40 78 VAL B N 1
ATOM 2567 C CA . VAL B 1 91 ? 0.577 18.587 62.157 1.00 24.03 78 VAL B CA 1
ATOM 2568 C C . VAL B 1 91 ? 1.515 17.773 61.260 1.00 22.72 78 VAL B C 1
ATOM 2569 O O . VAL B 1 91 ? 1.252 17.569 60.060 1.00 23.47 78 VAL B O 1
ATOM 2573 N N . LEU B 1 92 ? 2.683 17.385 61.804 1.00 22.46 79 LEU B N 1
ATOM 2574 C CA . LEU B 1 92 ? 3.613 16.527 61.115 1.00 17.68 79 LEU B CA 1
ATOM 2575 C C . LEU B 1 92 ? 3.640 15.165 61.902 1.00 21.66 79 LEU B C 1
ATOM 2576 O O . LEU B 1 92 ? 4.111 15.176 63.028 1.00 22.47 79 LEU B O 1
ATOM 2581 N N . LEU B 1 93 ? 3.109 14.113 61.302 1.00 21.89 80 LEU B N 1
ATOM 2582 C CA . LEU B 1 93 ? 3.117 12.784 61.985 1.00 21.33 80 LEU B CA 1
ATOM 2583 C C . LEU B 1 93 ? 4.415 12.075 61.744 1.00 22.02 80 LEU B C 1
ATOM 2584 O O . LEU B 1 93 ? 4.919 12.023 60.585 1.00 21.55 80 LEU B O 1
ATOM 2589 N N . VAL B 1 94 ? 5.063 11.561 62.803 1.00 20.86 81 VAL B N 1
ATOM 2590 C CA . VAL B 1 94 ? 6.340 10.879 62.685 1.00 20.12 81 VAL B CA 1
ATOM 2591 C C . VAL B 1 94 ? 6.261 9.496 63.367 1.00 22.11 81 VAL B C 1
ATOM 2592 O O . VAL B 1 94 ? 5.657 9.393 64.449 1.00 22.55 81 VAL B O 1
ATOM 2596 N N . PRO B 1 95 ? 6.800 8.466 62.779 1.00 23.30 82 PRO B N 1
ATOM 2597 C CA . PRO B 1 95 ? 6.802 7.126 63.366 1.00 23.19 82 PRO B CA 1
ATOM 2598 C C . PRO B 1 95 ? 7.508 7.154 64.706 1.00 23.45 82 PRO B C 1
ATOM 2599 O O . PRO B 1 95 ? 8.526 7.847 64.900 1.00 22.84 82 PRO B O 1
ATOM 2603 N N . GLY B 1 96 ? 6.959 6.460 65.726 1.00 24.12 83 GLY B N 1
ATOM 2604 C CA . GLY B 1 96 ? 7.612 6.468 67.024 1.00 22.73 83 GLY B CA 1
ATOM 2605 C C . GLY B 1 96 ? 7.411 7.732 67.847 1.00 24.20 83 GLY B C 1
ATOM 2606 O O . GLY B 1 96 ? 6.259 8.095 68.140 1.00 23.47 83 GLY B O 1
ATOM 2607 N N . ASP B 1 97 ? 8.472 8.338 68.361 1.00 22.77 84 ASP B N 1
ATOM 2608 C CA . ASP B 1 97 ? 8.448 9.540 69.169 1.00 27.14 84 ASP B CA 1
ATOM 2609 C C . ASP B 1 97 ? 9.262 10.623 68.412 1.00 29.74 84 ASP B C 1
ATOM 2610 O O . ASP B 1 97 ? 10.423 10.373 68.121 1.00 29.42 84 ASP B O 1
ATOM 2615 N N . PRO B 1 98 ? 8.644 11.769 68.186 1.00 29.87 85 PRO B N 1
ATOM 2616 C CA . PRO B 1 98 ? 9.325 12.847 67.519 1.00 31.22 85 PRO B CA 1
ATOM 2617 C C . PRO B 1 98 ? 10.604 13.224 68.257 1.00 32.65 85 PRO B C 1
ATOM 2618 O O . PRO B 1 98 ? 10.703 13.263 69.503 1.00 33.06 85 PRO B O 1
ATOM 2630 N N . VAL B 1 100 ? 13.394 11.567 68.305 1.00 30.34 87 VAL B N 1
ATOM 2631 C CA . VAL B 1 100 ? 14.421 10.548 68.560 1.00 31.70 87 VAL B CA 1
ATOM 2632 C C . VAL B 1 100 ? 15.388 10.634 67.332 1.00 33.25 87 VAL B C 1
ATOM 2633 O O . VAL B 1 100 ? 16.575 10.422 67.468 1.00 32.97 87 VAL B O 1
ATOM 2637 N N . ALA B 1 101 ? 14.802 10.926 66.174 1.00 33.30 88 ALA B N 1
ATOM 2638 C CA . ALA B 1 101 ? 15.583 11.137 64.955 1.00 31.99 88 ALA B CA 1
ATOM 2639 C C . ALA B 1 101 ? 16.053 12.599 65.027 1.00 31.48 88 ALA B C 1
ATOM 2640 O O . ALA B 1 101 ? 15.204 13.487 65.238 1.00 35.20 88 ALA B O 1
ATOM 2642 N N . THR B 1 102 ? 17.306 12.892 64.772 1.00 28.79 89 THR B N 1
ATOM 2643 C CA . THR B 1 102 ? 17.813 14.261 64.859 1.00 29.79 89 THR B CA 1
ATOM 2644 C C . THR B 1 102 ? 17.168 15.203 63.861 1.00 29.55 89 THR B C 1
ATOM 2645 O O . THR B 1 102 ? 17.058 16.418 64.119 1.00 28.36 89 THR B O 1
ATOM 2649 N N . THR B 1 103 ? 16.672 14.652 62.755 1.00 27.40 90 THR B N 1
ATOM 2650 C CA . THR B 1 103 ? 16.016 15.444 61.741 1.00 29.05 90 THR B CA 1
ATOM 2651 C C . THR B 1 103 ? 15.006 16.427 62.269 1.00 28.09 90 THR B C 1
ATOM 2652 O O . THR B 1 103 ? 14.951 17.592 61.861 1.00 28.32 90 THR B O 1
ATOM 2656 N N . HIS B 1 104 ? 14.127 15.940 63.136 1.00 24.97 91 HIS B N 1
ATOM 2657 C CA . HIS B 1 104 ? 13.050 16.762 63.659 1.00 25.45 91 HIS B CA 1
ATOM 2658 C C . HIS B 1 104 ? 13.491 17.942 64.487 1.00 24.69 91 HIS B C 1
ATOM 2659 O O . HIS B 1 104 ? 12.826 18.985 64.388 1.00 22.65 91 HIS B O 1
ATOM 2666 N N . SER B 1 105 ? 14.545 17.751 65.280 1.00 22.92 92 SER B N 1
ATOM 2667 C CA . SER B 1 105 ? 15.025 18.864 66.106 1.00 21.03 92 SER B CA 1
ATOM 2668 C C . SER B 1 105 ? 15.436 20.025 65.201 1.00 22.21 92 SER B C 1
ATOM 2669 O O . SER B 1 105 ? 15.336 21.178 65.574 1.00 20.35 92 SER B O 1
ATOM 2672 N N . ALA B 1 106 ? 16.030 19.685 64.048 1.00 20.03 93 ALA B N 1
ATOM 2673 C CA . ALA B 1 106 ? 16.444 20.813 63.155 1.00 20.32 93 ALA B CA 1
ATOM 2674 C C . ALA B 1 106 ? 15.238 21.545 62.616 1.00 20.69 93 ALA B C 1
ATOM 2675 O O . ALA B 1 106 ? 15.310 22.800 62.423 1.00 21.62 93 ALA B O 1
ATOM 2677 N N . ILE B 1 107 ? 14.129 20.866 62.323 1.00 16.72 94 ILE B N 1
ATOM 2678 C CA . ILE B 1 107 ? 12.917 21.479 61.795 1.00 17.56 94 ILE B CA 1
ATOM 2679 C C . ILE B 1 107 ? 12.322 22.418 62.842 1.00 17.55 94 ILE B C 1
ATOM 2680 O O . ILE B 1 107 ? 12.060 23.619 62.660 1.00 16.59 94 ILE B O 1
ATOM 2685 N N . LYS B 1 108 ? 12.222 21.847 64.079 1.00 16.31 95 LYS B N 1
ATOM 2686 C CA . LYS B 1 108 ? 11.783 22.661 65.193 1.00 14.37 95 LYS B CA 1
ATOM 2687 C C . LYS B 1 108 ? 12.625 23.907 65.360 1.00 15.90 95 LYS B C 1
ATOM 2688 O O . LYS B 1 108 ? 12.093 25.023 65.613 1.00 18.10 95 LYS B O 1
ATOM 2694 N N . LEU B 1 109 ? 13.957 23.840 65.272 1.00 14.44 96 LEU B N 1
ATOM 2695 C CA . LEU B 1 109 ? 14.851 24.930 65.414 1.00 15.45 96 LEU B CA 1
ATOM 2696 C C . LEU B 1 109 ? 14.551 26.056 64.410 1.00 17.28 96 LEU B C 1
ATOM 2697 O O . LEU B 1 109 ? 14.454 27.221 64.746 1.00 16.89 96 LEU B O 1
ATOM 2702 N N . GLU B 1 110 ? 14.483 25.662 63.153 1.00 16.54 97 GLU B N 1
ATOM 2703 C CA . GLU B 1 110 ? 14.205 26.570 62.045 1.00 17.99 97 GLU B CA 1
ATOM 2704 C C . GLU B 1 110 ? 12.887 27.283 62.246 1.00 19.19 97 GLU B C 1
ATOM 2705 O O . GLU B 1 110 ? 12.744 28.528 62.149 1.00 18.13 97 GLU B O 1
ATOM 2711 N N . ALA B 1 111 ? 11.877 26.543 62.643 1.00 17.45 98 ALA B N 1
ATOM 2712 C CA . ALA B 1 111 ? 10.545 27.020 62.904 1.00 18.67 98 ALA B CA 1
ATOM 2713 C C . ALA B 1 111 ? 10.525 28.036 64.053 1.00 19.43 98 ALA B C 1
ATOM 2714 O O . ALA B 1 111 ? 9.934 29.116 63.889 1.00 20.68 98 ALA B O 1
ATOM 2716 N N . GLU B 1 112 ? 11.121 27.683 65.185 1.00 19.24 99 GLU B N 1
ATOM 2717 C CA . GLU B 1 112 ? 11.157 28.642 66.311 1.00 19.99 99 GLU B CA 1
ATOM 2718 C C . GLU B 1 112 ? 11.917 29.891 65.900 1.00 21.07 99 GLU B C 1
ATOM 2719 O O . GLU B 1 112 ? 11.507 30.996 66.287 1.00 23.24 99 GLU B O 1
ATOM 2725 N N . ARG B 1 113 ? 13.041 29.737 65.188 1.00 19.54 100 ARG B N 1
ATOM 2726 C CA . ARG B 1 113 ? 13.803 30.900 64.736 1.00 21.72 100 ARG B CA 1
ATOM 2727 C C . ARG B 1 113 ? 12.982 31.793 63.816 1.00 22.10 100 ARG B C 1
ATOM 2728 O O . ARG B 1 113 ? 13.231 33.009 63.791 1.00 23.49 100 ARG B O 1
ATOM 2736 N N . LYS B 1 114 ? 12.024 31.275 63.078 1.00 22.29 101 LYS B N 1
ATOM 2737 C CA . LYS B 1 114 ? 11.144 32.009 62.208 1.00 23.38 101 LYS B CA 1
ATOM 2738 C C . LYS B 1 114 ? 9.872 32.481 62.904 1.00 24.94 101 LYS B C 1
ATOM 2739 O O . LYS B 1 114 ? 8.920 32.884 62.238 1.00 24.95 101 LYS B O 1
ATOM 2745 N N . GLY B 1 115 ? 9.804 32.390 64.235 1.00 24.39 102 GLY B N 1
ATOM 2746 C CA . GLY B 1 115 ? 8.684 32.795 65.027 1.00 23.12 102 GLY B CA 1
ATOM 2747 C C . GLY B 1 115 ? 7.460 31.923 64.985 1.00 24.34 102 GLY B C 1
ATOM 2748 O O . GLY B 1 115 ? 6.358 32.376 65.379 1.00 24.05 102 GLY B O 1
ATOM 2749 N N . VAL B 1 116 ? 7.576 30.685 64.513 1.00 23.51 103 VAL B N 1
ATOM 2750 C CA . VAL B 1 116 ? 6.442 29.757 64.451 1.00 25.34 103 VAL B CA 1
ATOM 2751 C C . VAL B 1 116 ? 6.472 28.888 65.718 1.00 24.64 103 VAL B C 1
ATOM 2752 O O . VAL B 1 116 ? 7.514 28.306 66.026 1.00 27.62 103 VAL B O 1
ATOM 2756 N N . LYS B 1 117 ? 5.422 28.939 66.509 1.00 23.57 104 LYS B N 1
ATOM 2757 C CA . LYS B 1 117 ? 5.310 28.210 67.759 1.00 23.19 104 LYS B CA 1
ATOM 2758 C C . LYS B 1 117 ? 5.281 26.708 67.468 1.00 21.72 104 LYS B C 1
ATOM 2759 O O . LYS B 1 117 ? 4.660 26.339 66.483 1.00 20.89 104 LYS B O 1
ATOM 2761 N N . THR B 1 118 ? 5.972 25.911 68.283 1.00 22.74 105 THR B N 1
ATOM 2762 C CA . THR B 1 118 ? 5.913 24.453 67.978 1.00 21.26 105 THR B CA 1
ATOM 2763 C C . THR B 1 118 ? 5.345 23.773 69.254 1.00 22.49 105 THR B C 1
ATOM 2764 O O . THR B 1 118 ? 5.451 24.337 70.323 1.00 22.62 105 THR B O 1
ATOM 2768 N N . ARG B 1 119 ? 5.035 22.517 69.083 1.00 20.01 106 ARG B N 1
ATOM 2769 C CA . ARG B 1 119 ? 4.515 21.672 70.157 1.00 19.21 106 ARG B CA 1
ATOM 2770 C C . ARG B 1 119 ? 4.910 20.224 69.759 1.00 19.63 106 ARG B C 1
ATOM 2771 O O . ARG B 1 119 ? 4.909 19.959 68.551 1.00 16.53 106 ARG B O 1
ATOM 2779 N N . ILE B 1 120 ? 5.168 19.394 70.792 1.00 15.94 107 ILE B N 1
ATOM 2780 C CA . ILE B 1 120 ? 5.524 18.019 70.482 1.00 18.49 107 ILE B CA 1
ATOM 2781 C C . ILE B 1 120 ? 4.525 17.152 71.299 1.00 18.07 107 ILE B C 1
ATOM 2782 O O . ILE B 1 120 ? 4.292 17.479 72.437 1.00 17.05 107 ILE B O 1
ATOM 2787 N N . ILE B 1 121 ? 3.876 16.247 70.605 1.00 18.69 108 ILE B N 1
ATOM 2788 C CA . ILE B 1 121 ? 2.970 15.262 71.223 1.00 17.55 108 ILE B CA 1
ATOM 2789 C C . ILE B 1 121 ? 3.767 13.955 71.125 1.00 18.37 108 ILE B C 1
ATOM 2790 O O . ILE B 1 121 ? 4.134 13.425 70.076 1.00 18.97 108 ILE B O 1
ATOM 2795 N N . HIS B 1 122 ? 4.158 13.423 72.289 1.00 17.52 109 HIS B N 1
ATOM 2796 C CA . HIS B 1 122 ? 5.035 12.255 72.317 1.00 19.15 109 HIS B CA 1
ATOM 2797 C C . HIS B 1 122 ? 4.440 10.923 71.956 1.00 18.91 109 HIS B C 1
ATOM 2798 O O . HIS B 1 122 ? 3.218 10.651 71.974 1.00 18.80 109 HIS B O 1
ATOM 2805 N N . GLY B 1 123 ? 5.291 10.042 71.438 1.00 20.38 110 GLY B N 1
ATOM 2806 C CA . GLY B 1 123 ? 4.904 8.684 71.049 1.00 19.49 110 GLY B CA 1
ATOM 2807 C C . GLY B 1 123 ? 5.836 7.628 71.663 1.00 19.03 110 GLY B C 1
ATOM 2808 O O . GLY B 1 123 ? 6.893 7.979 72.190 1.00 17.82 110 GLY B O 1
ATOM 2809 N N . ALA B 1 124 ? 5.440 6.355 71.613 1.00 18.87 111 ALA B N 1
ATOM 2810 C CA . ALA B 1 124 ? 6.316 5.285 72.112 1.00 17.69 111 ALA B CA 1
ATOM 2811 C C . ALA B 1 124 ? 7.465 5.106 71.112 1.00 19.48 111 ALA B C 1
ATOM 2812 O O . ALA B 1 124 ? 7.188 5.291 69.921 1.00 20.67 111 ALA B O 1
ATOM 2814 N N . SER B 1 125 ? 8.668 4.843 71.593 1.00 21.04 112 SER B N 1
ATOM 2815 C CA . SER B 1 125 ? 9.829 4.689 70.707 1.00 21.64 112 SER B CA 1
ATOM 2816 C C . SER B 1 125 ? 10.382 3.271 70.770 1.00 20.14 112 SER B C 1
ATOM 2817 O O . SER B 1 125 ? 10.138 2.522 71.707 1.00 17.30 112 SER B O 1
ATOM 2820 N N . ILE B 1 126 ? 11.205 2.906 69.772 1.00 20.31 113 ILE B N 1
ATOM 2821 C CA . ILE B 1 126 ? 11.771 1.569 69.753 1.00 21.15 113 ILE B CA 1
ATOM 2822 C C . ILE B 1 126 ? 12.648 1.208 70.920 1.00 20.42 113 ILE B C 1
ATOM 2823 O O . ILE B 1 126 ? 12.521 0.074 71.446 1.00 23.25 113 ILE B O 1
ATOM 2828 N N . SER B 1 127 ? 13.491 2.047 71.497 1.00 23.54 114 SER B N 1
ATOM 2829 C CA . SER B 1 127 ? 14.296 1.628 72.652 1.00 25.32 114 SER B CA 1
ATOM 2830 C C . SER B 1 127 ? 13.433 1.040 73.762 1.00 26.85 114 SER B C 1
ATOM 2831 O O . SER B 1 127 ? 13.744 0.049 74.423 1.00 27.27 114 SER B O 1
ATOM 2834 N N . THR B 1 128 ? 12.388 1.818 74.064 1.00 25.51 115 THR B N 1
ATOM 2835 C CA . THR B 1 128 ? 11.465 1.408 75.104 1.00 26.19 115 THR B CA 1
ATOM 2836 C C . THR B 1 128 ? 10.914 0.021 74.818 1.00 25.98 115 THR B C 1
ATOM 2837 O O . THR B 1 128 ? 10.933 -0.850 75.684 1.00 26.65 115 THR B O 1
ATOM 2841 N N . ALA B 1 129 ? 10.386 -0.147 73.599 1.00 21.40 116 ALA B N 1
ATOM 2842 C CA . ALA B 1 129 ? 9.817 -1.419 73.214 1.00 21.35 116 ALA B CA 1
ATOM 2843 C C . ALA B 1 129 ? 10.814 -2.548 73.369 1.00 20.84 116 ALA B C 1
ATOM 2844 O O . ALA B 1 129 ? 10.452 -3.617 73.864 1.00 20.12 116 ALA B O 1
ATOM 2846 N N . VAL B 1 130 ? 12.085 -2.311 72.992 1.00 20.71 117 VAL B N 1
ATOM 2847 C CA . VAL B 1 130 ? 13.092 -3.367 73.138 1.00 18.46 117 VAL B CA 1
ATOM 2848 C C . VAL B 1 130 ? 13.254 -3.751 74.595 1.00 16.91 117 VAL B C 1
ATOM 2849 O O . VAL B 1 130 ? 13.342 -4.960 74.872 1.00 20.15 117 VAL B O 1
ATOM 2853 N N . CYS B 1 131 ? 13.197 -2.826 75.548 1.00 16.76 118 CYS B N 1
ATOM 2854 C CA . CYS B 1 131 ? 13.280 -3.218 76.977 1.00 17.44 118 CYS B CA 1
ATOM 2855 C C . CYS B 1 131 ? 12.155 -4.079 77.445 1.00 18.09 118 CYS B C 1
ATOM 2856 O O . CYS B 1 131 ? 12.426 -5.110 78.139 1.00 20.44 118 CYS B O 1
ATOM 2859 N N . GLY B 1 132 ? 10.924 -3.848 77.040 1.00 15.81 119 GLY B N 1
ATOM 2860 C CA . GLY B 1 132 ? 9.797 -4.655 77.488 1.00 17.61 119 GLY B CA 1
ATOM 2861 C C . GLY B 1 132 ? 9.814 -6.033 76.815 1.00 17.30 119 GLY B C 1
ATOM 2862 O O . GLY B 1 132 ? 9.381 -7.022 77.391 1.00 18.97 119 GLY B O 1
ATOM 2863 N N . LEU B 1 133 ? 10.305 -6.100 75.570 1.00 15.98 120 LEU B N 1
ATOM 286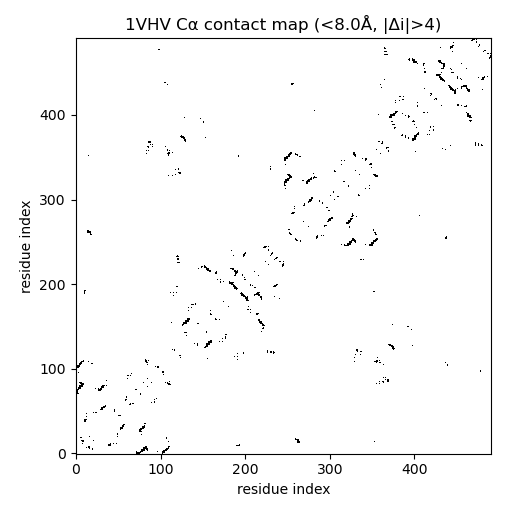4 C CA . LEU B 1 133 ? 10.333 -7.376 74.870 1.00 16.90 120 LEU B CA 1
ATOM 2865 C C . LEU B 1 133 ? 11.465 -8.287 75.319 1.00 17.71 120 LEU B C 1
ATOM 2866 O O . LEU B 1 133 ? 11.412 -9.511 75.071 1.00 20.98 120 LEU B O 1
ATOM 2871 N N . THR B 1 134 ? 12.539 -7.801 75.885 1.00 18.01 121 THR B N 1
ATOM 2872 C CA . THR B 1 134 ? 13.702 -8.580 76.241 1.00 18.93 121 THR B CA 1
ATOM 2873 C C . THR B 1 134 ? 13.948 -8.723 77.733 1.00 16.82 121 THR B C 1
ATOM 2874 O O . THR B 1 134 ? 14.656 -9.641 78.185 1.00 18.85 121 THR B O 1
ATOM 2878 N N . GLY B 1 135 ? 13.472 -7.760 78.514 1.00 17.30 122 GLY B N 1
ATOM 2879 C CA . GLY B 1 135 ? 13.776 -7.749 79.937 1.00 17.94 122 GLY B CA 1
ATOM 2880 C C . GLY B 1 135 ? 15.106 -7.091 80.227 1.00 16.54 122 GLY B C 1
ATOM 2881 O O . GLY B 1 135 ? 15.570 -7.088 81.354 1.00 16.92 122 GLY B O 1
ATOM 2882 N N . LEU B 1 136 ? 15.808 -6.511 79.185 1.00 14.86 123 LEU B N 1
ATOM 2883 C CA . LEU B 1 136 ? 17.054 -5.818 79.473 1.00 13.94 123 LEU B CA 1
ATOM 2884 C C . LEU B 1 136 ? 16.702 -4.486 80.198 1.00 14.59 123 LEU B C 1
ATOM 2885 O O . LEU B 1 136 ? 15.683 -3.915 79.815 1.00 18.75 123 LEU B O 1
ATOM 2890 N N . HIS B 1 137 ? 17.514 -4.071 81.095 1.00 13.33 124 HIS B N 1
ATOM 2891 C CA . HIS B 1 137 ? 17.284 -2.853 81.903 1.00 13.96 124 HIS B CA 1
ATOM 2892 C C . HIS B 1 137 ? 17.591 -1.617 81.043 1.00 14.06 124 HIS B C 1
ATOM 2893 O O . HIS B 1 137 ? 18.701 -1.406 80.597 1.00 14.64 124 HIS B O 1
ATOM 2900 N N . ASN B 1 138 ? 16.581 -0.720 80.955 1.00 14.23 125 ASN B N 1
ATOM 2901 C CA . ASN B 1 138 ? 16.776 0.496 80.148 1.00 13.74 125 ASN B CA 1
ATOM 2902 C C . ASN B 1 138 ? 17.938 1.314 80.633 1.00 16.66 125 ASN B C 1
ATOM 2903 O O . ASN B 1 138 ? 18.674 1.845 79.759 1.00 14.97 125 ASN B O 1
ATOM 2908 N N . TYR B 1 139 ? 18.177 1.415 81.952 1.00 15.91 126 TYR B N 1
ATOM 2909 C CA . TYR B 1 139 ? 19.296 2.256 82.401 1.00 18.76 126 TYR B CA 1
ATOM 2910 C C . TYR B 1 139 ? 20.655 1.734 81.975 1.00 17.51 126 TYR B C 1
ATOM 2911 O O . TYR B 1 139 ? 21.660 2.463 82.082 1.00 18.56 126 TYR B O 1
ATOM 2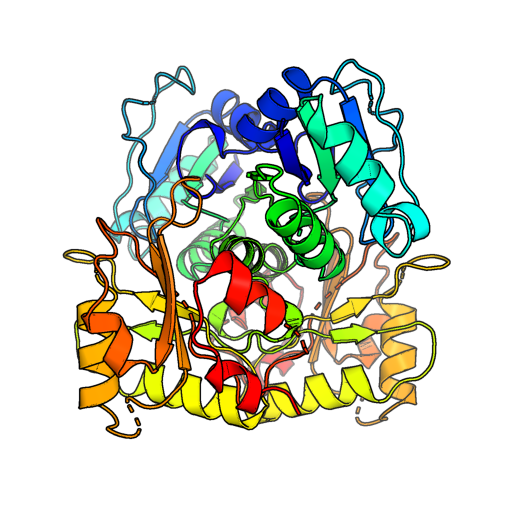920 N N . ARG B 1 140 ? 20.750 0.460 81.587 1.00 13.61 127 ARG B N 1
ATOM 2921 C CA . ARG B 1 140 ? 21.973 -0.145 81.161 1.00 13.74 127 ARG B CA 1
ATOM 2922 C C . ARG B 1 140 ? 22.331 0.097 79.690 1.00 13.80 127 ARG B C 1
ATOM 2923 O O . ARG B 1 140 ? 23.469 -0.295 79.362 1.00 14.27 127 ARG B O 1
ATOM 2931 N N . PHE B 1 141 ? 21.423 0.641 78.940 1.00 12.29 128 PHE B N 1
ATOM 2932 C CA . PHE B 1 141 ? 21.723 0.968 77.523 1.00 12.47 128 PHE B CA 1
ATOM 2933 C C . PHE B 1 141 ? 22.675 2.147 77.415 1.00 14.21 128 PHE B C 1
ATOM 2934 O O . PHE B 1 141 ? 22.553 3.170 78.082 1.00 12.97 128 PHE B O 1
ATOM 2942 N N . GLY B 1 142 ? 23.711 1.996 76.585 1.00 14.64 129 GLY B N 1
ATOM 2943 C CA . GLY B 1 142 ? 24.671 3.073 76.323 1.00 12.58 129 GLY B CA 1
ATOM 2944 C C . GLY B 1 142 ? 24.254 3.777 75.037 1.00 11.87 129 GLY B C 1
ATOM 2945 O O . GLY B 1 142 ? 23.084 3.861 74.662 1.00 12.53 129 GLY B O 1
ATOM 2946 N N . LYS B 1 143 ? 25.261 4.291 74.281 1.00 13.15 130 LYS B N 1
ATOM 2947 C CA . LYS B 1 143 ? 24.974 4.983 73.040 1.00 14.29 130 LYS B CA 1
ATOM 2948 C C . LYS B 1 143 ? 24.402 4.032 71.971 1.00 15.10 130 LYS B C 1
ATOM 2949 O O . LYS B 1 143 ? 24.738 2.864 72.000 1.00 17.84 130 LYS B O 1
ATOM 2955 N N . SER B 1 144 ? 23.547 4.519 71.090 1.00 14.93 131 SER B N 1
ATOM 2956 C CA . SER B 1 144 ? 23.038 3.702 69.976 1.00 14.04 131 SER B CA 1
ATOM 2957 C C . SER B 1 144 ? 23.847 3.956 68.702 1.00 15.50 131 SER B C 1
ATOM 2958 O O . SER B 1 144 ? 24.628 4.890 68.595 1.00 16.51 131 SER B O 1
ATOM 2961 N N . ALA B 1 145 ? 23.657 3.045 67.746 1.00 15.02 132 ALA B N 1
ATOM 2962 C CA . ALA B 1 145 ? 24.347 3.227 66.431 1.00 18.96 132 ALA B CA 1
ATOM 2963 C C . ALA B 1 145 ? 23.440 2.658 65.358 1.00 21.19 132 ALA B C 1
ATOM 2964 O O . ALA B 1 145 ? 22.430 1.998 65.599 1.00 18.42 132 ALA B O 1
ATOM 2966 N N . THR B 1 146 ? 23.706 3.082 64.092 1.00 23.30 133 THR B N 1
ATOM 2967 C CA . THR B 1 146 ? 22.917 2.602 62.968 1.00 21.29 133 THR B CA 1
ATOM 2968 C C . THR B 1 146 ? 23.843 1.811 62.024 1.00 22.68 133 THR B C 1
ATOM 2969 O O . THR B 1 146 ? 24.938 2.299 61.711 1.00 21.62 133 THR B O 1
ATOM 2973 N N . VAL B 1 147 ? 23.465 0.578 61.754 1.00 18.46 134 VAL B N 1
ATOM 2974 C CA . VAL B 1 147 ? 24.305 -0.245 60.837 1.00 21.11 134 VAL B CA 1
ATOM 2975 C C . VAL B 1 147 ? 23.890 0.111 59.413 1.00 19.29 134 VAL B C 1
ATOM 2976 O O . VAL B 1 147 ? 22.712 -0.056 59.035 1.00 20.55 134 VAL B O 1
ATOM 2980 N N . SER B 1 148 ? 24.812 0.698 58.651 1.00 23.09 135 SER B N 1
ATOM 2981 C CA . SER B 1 148 ? 24.412 1.137 57.313 1.00 22.50 135 SER B CA 1
ATOM 2982 C C . SER B 1 148 ? 24.744 0.083 56.242 1.00 23.56 135 SER B C 1
ATOM 2983 O O . SER B 1 148 ? 25.627 -0.715 56.463 1.00 24.20 135 SER B O 1
ATOM 2986 N N . TRP B 1 149 ? 24.029 0.214 55.129 1.00 23.60 136 TRP B N 1
ATOM 2987 C CA . TRP B 1 149 ? 24.316 -0.707 53.989 1.00 27.53 136 TRP B CA 1
ATOM 2988 C C . TRP B 1 149 ? 25.766 -0.483 53.578 1.00 29.36 136 TRP B C 1
ATOM 2989 O O . TRP B 1 149 ? 26.482 -1.434 53.244 1.00 33.26 136 TRP B O 1
ATOM 3000 N N . HIS B 1 150 ? 26.276 0.730 53.667 1.00 32.20 137 HIS B N 1
ATOM 3001 C CA . HIS B 1 150 ? 27.666 1.018 53.371 1.00 35.42 137 HIS B CA 1
ATOM 3002 C C . HIS B 1 150 ? 28.544 0.780 54.598 1.00 36.95 137 HIS B C 1
ATOM 3003 O O . HIS B 1 150 ? 28.271 1.250 55.713 1.00 36.40 137 HIS B O 1
ATOM 3010 N N . ARG B 1 151 ? 29.596 0.004 54.412 1.00 36.83 138 ARG B N 1
ATOM 3011 C CA . ARG B 1 151 ? 30.561 -0.350 55.419 1.00 37.60 138 ARG B CA 1
ATOM 3012 C C . ARG B 1 151 ? 30.941 0.882 56.232 1.00 38.20 138 ARG B C 1
ATOM 3013 O O . ARG B 1 151 ? 31.118 1.959 55.643 1.00 37.94 138 ARG B O 1
ATOM 3015 N N . SER B 1 152 ? 31.154 0.658 57.526 1.00 36.03 139 SER B N 1
ATOM 3016 C CA . SER B 1 152 ? 31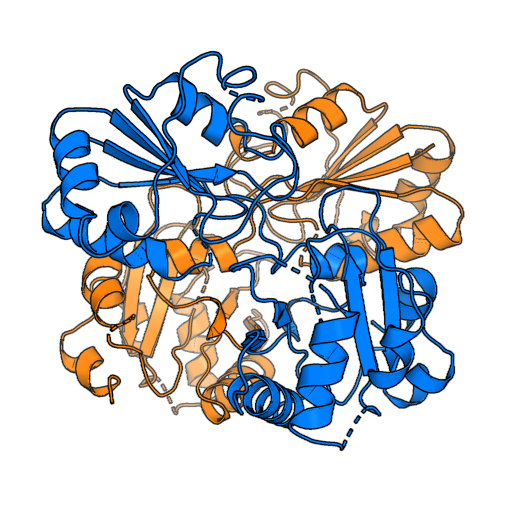.495 1.740 58.441 1.00 35.11 139 SER B CA 1
ATOM 3017 C C . SER B 1 152 ? 32.155 1.198 59.704 1.00 33.47 139 SER B C 1
ATOM 3018 O O . SER B 1 152 ? 31.807 0.110 60.180 1.00 30.85 139 SER B O 1
ATOM 3021 N N . GLN B 1 153 ? 33.044 1.983 60.296 1.00 31.82 140 GLN B N 1
ATOM 3022 C CA . GLN B 1 153 ? 33.697 1.545 61.522 1.00 31.00 140 GLN B CA 1
ATOM 3023 C C . GLN B 1 153 ? 32.880 2.032 62.745 1.00 27.09 140 GLN B C 1
ATOM 3024 O O . GLN B 1 153 ? 33.217 1.606 63.836 1.00 25.78 140 GLN B O 1
ATOM 3030 N N . THR B 1 154 ? 31.860 2.826 62.496 1.00 27.31 141 THR B N 1
ATOM 3031 C CA . THR B 1 154 ? 31.082 3.400 63.581 1.00 25.31 141 THR B CA 1
ATOM 3032 C C . THR B 1 154 ? 30.346 2.420 64.459 1.00 22.20 141 THR B C 1
ATOM 3033 O O . THR B 1 154 ? 30.601 2.496 65.666 1.00 20.63 141 THR B O 1
ATOM 3037 N N . PRO B 1 155 ? 29.532 1.543 63.962 1.00 23.07 142 PRO B N 1
ATOM 3038 C CA . PRO B 1 155 ? 28.796 0.613 64.863 1.00 20.69 142 PRO B CA 1
ATOM 3039 C C . PRO B 1 155 ? 29.730 -0.160 65.753 1.00 21.36 142 PRO B C 1
ATOM 3040 O O . PRO B 1 155 ? 29.532 -0.328 66.970 1.00 17.42 142 PRO B O 1
ATOM 3044 N N . VAL B 1 156 ? 30.859 -0.724 65.233 1.00 19.24 143 VAL B N 1
ATOM 3045 C CA . VAL B 1 156 ? 31.787 -1.458 66.043 1.00 18.10 143 VAL B CA 1
ATOM 3046 C C . VAL B 1 156 ? 32.450 -0.605 67.093 1.00 17.78 143 VAL B C 1
ATOM 3047 O O . VAL B 1 156 ? 32.686 -0.987 68.231 1.00 16.19 143 VAL B O 1
ATOM 3051 N N . ASN B 1 157 ? 32.774 0.670 66.744 1.00 15.12 144 ASN B N 1
ATOM 3052 C CA . ASN B 1 157 ? 33.391 1.507 67.728 1.00 16.59 144 ASN B CA 1
ATOM 3053 C C . ASN B 1 157 ? 32.397 1.807 68.884 1.00 15.93 144 ASN B C 1
ATOM 3054 O O . ASN B 1 157 ? 32.853 1.856 70.024 1.00 18.04 144 ASN B O 1
ATOM 3059 N N . VAL B 1 158 ? 31.147 2.008 68.523 1.00 17.15 145 VAL B N 1
ATOM 3060 C CA . VAL B 1 158 ? 30.140 2.337 69.587 1.00 15.20 145 VAL B CA 1
ATOM 3061 C C . VAL B 1 158 ? 29.956 1.133 70.484 1.00 14.62 145 VAL B C 1
ATOM 3062 O O . VAL B 1 158 ? 29.888 1.212 71.700 1.00 14.77 145 VAL B O 1
ATOM 3066 N N . ILE B 1 159 ? 29.823 -0.057 69.877 1.00 15.32 146 ILE B N 1
ATOM 3067 C CA . ILE B 1 159 ? 29.708 -1.281 70.685 1.00 14.14 146 ILE B CA 1
ATOM 3068 C C . ILE B 1 159 ? 30.862 -1.436 71.633 1.00 15.34 146 ILE B C 1
ATOM 3069 O O . ILE B 1 159 ? 30.720 -1.690 72.836 1.00 14.06 146 ILE B O 1
ATOM 3074 N N . LYS B 1 160 ? 32.116 -1.298 71.164 1.00 13.16 147 LYS B N 1
ATOM 3075 C CA . LYS B 1 160 ? 33.261 -1.422 72.068 1.00 16.17 147 LYS B CA 1
ATOM 3076 C C . LYS B 1 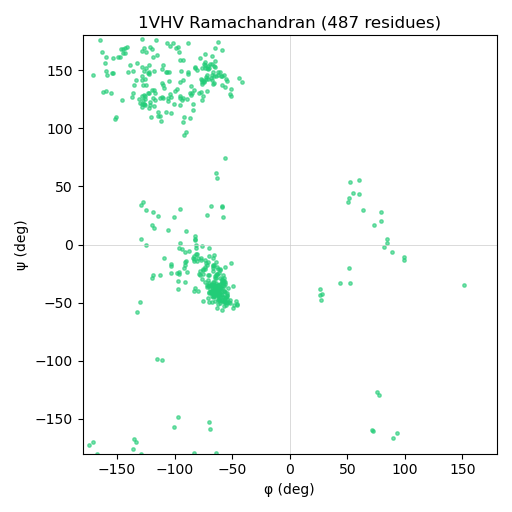160 ? 33.274 -0.374 73.159 1.00 15.33 147 LYS B C 1
ATOM 3077 O O . LYS B 1 160 ? 33.641 -0.686 74.290 1.00 15.45 147 LYS B O 1
ATOM 3083 N N . ALA B 1 161 ? 32.898 0.854 72.799 1.00 16.55 148 ALA B N 1
ATOM 3084 C CA . ALA B 1 161 ? 32.918 1.915 73.811 1.00 17.27 148 ALA B CA 1
ATOM 3085 C C . ALA B 1 161 ? 31.859 1.611 74.883 1.00 15.42 148 ALA B C 1
ATOM 3086 O O . ALA B 1 161 ? 32.142 1.709 76.081 1.00 15.92 148 ALA B O 1
ATOM 3088 N N . ASN B 1 162 ? 30.681 1.159 74.415 1.00 15.88 149 ASN B N 1
ATOM 3089 C CA . ASN B 1 162 ? 29.639 0.839 75.407 1.00 16.32 149 ASN B CA 1
ATOM 3090 C C . ASN B 1 162 ? 30.072 -0.349 76.284 1.00 15.57 149 ASN B C 1
ATOM 3091 O O . ASN B 1 162 ? 29.866 -0.309 77.471 1.00 12.54 149 ASN B O 1
ATOM 3096 N N . ARG B 1 163 ? 30.624 -1.397 75.645 1.00 15.42 150 ARG B N 1
ATOM 3097 C CA . ARG B 1 163 ? 31.102 -2.504 76.511 1.00 19.07 150 ARG B CA 1
ATOM 3098 C C . ARG B 1 163 ? 32.143 -2.069 77.517 1.00 18.63 150 ARG B C 1
ATOM 3099 O O . ARG B 1 163 ? 32.182 -2.630 78.626 1.00 17.17 150 ARG B O 1
ATOM 3107 N N . SER B 1 164 ? 32.952 -1.056 77.234 1.00 19.01 151 SER B N 1
ATOM 3108 C CA . SER B 1 164 ? 33.987 -0.554 78.143 1.00 19.43 151 SER B CA 1
ATOM 3109 C C . SER B 1 164 ? 33.387 -0.005 79.418 1.00 17.77 151 SER B C 1
ATOM 3110 O O . SER B 1 164 ? 34.041 -0.026 80.446 1.00 20.22 151 SER B O 1
ATOM 3113 N N . ILE B 1 165 ? 32.128 0.440 79.402 1.00 14.97 152 ILE B N 1
ATOM 3114 C CA . ILE B 1 165 ? 31.463 0.914 80.633 1.00 16.48 152 ILE B CA 1
ATOM 3115 C C . ILE B 1 165 ? 30.318 -0.013 80.991 1.00 17.19 152 ILE B C 1
ATOM 3116 O O . ILE B 1 165 ? 29.376 0.300 81.737 1.00 19.40 152 ILE B O 1
ATOM 3121 N N . ASP B 1 166 ? 30.424 -1.269 80.516 1.00 16.24 153 ASP B N 1
ATOM 3122 C CA . ASP B 1 166 ? 29.417 -2.293 80.811 1.00 17.76 153 ASP B CA 1
ATOM 3123 C C . ASP B 1 166 ? 27.988 -1.888 80.512 1.00 15.06 153 ASP B C 1
ATOM 3124 O O . ASP B 1 166 ? 27.056 -2.007 81.317 1.00 16.04 153 ASP B O 1
ATOM 3129 N N . ALA B 1 167 ? 27.765 -1.443 79.277 1.00 14.70 154 ALA B N 1
ATOM 3130 C CA . ALA B 1 167 ? 26.449 -1.021 78.818 1.00 14.30 154 ALA B CA 1
ATOM 3131 C C . ALA B 1 167 ? 26.033 -1.730 77.532 1.00 13.49 154 ALA B C 1
ATOM 3132 O O . ALA B 1 167 ? 26.876 -2.123 76.702 1.00 14.73 154 ALA B O 1
ATOM 3134 N N . HIS B 1 168 ? 24.728 -1.963 77.310 1.00 14.66 155 HIS B N 1
ATOM 3135 C CA . HIS B 1 168 ? 24.210 -2.570 76.130 1.00 13.08 155 HIS B CA 1
ATOM 3136 C C . HIS B 1 168 ? 24.269 -1.573 74.971 1.00 12.14 155 HIS B C 1
ATOM 3137 O O . HIS B 1 168 ? 24.272 -0.342 75.141 1.00 12.70 155 HIS B O 1
ATOM 3144 N N . THR B 1 169 ? 24.134 -2.115 73.747 1.00 12.57 156 THR B N 1
ATOM 3145 C CA . THR B 1 169 ? 24.124 -1.222 72.591 1.00 14.69 156 THR B CA 1
ATOM 3146 C C . THR B 1 169 ? 22.930 -1.534 71.708 1.00 14.74 156 THR B C 1
ATOM 3147 O O . THR B 1 169 ? 22.796 -2.690 71.266 1.00 13.98 156 THR B O 1
ATOM 3151 N N . LEU B 1 170 ? 22.060 -0.537 71.476 1.00 13.92 157 LEU B N 1
ATOM 3152 C CA . LEU B 1 170 ? 20.943 -0.719 70.610 1.00 10.43 157 LEU B CA 1
ATOM 3153 C C . LEU B 1 170 ? 21.408 -0.346 69.162 1.00 12.65 157 LEU B C 1
ATOM 3154 O O . LEU B 1 170 ? 21.960 0.720 68.979 1.00 13.67 157 LEU B O 1
ATOM 3159 N N . LEU B 1 171 ? 21.195 -1.290 68.280 1.00 11.63 158 LEU B N 1
ATOM 3160 C CA . LEU B 1 171 ? 21.554 -0.995 66.880 1.00 12.45 158 LEU B CA 1
ATOM 3161 C C . LEU B 1 171 ? 20.311 -0.880 66.030 1.00 16.13 158 LEU B C 1
ATOM 3162 O O . LEU B 1 171 ? 19.520 -1.819 65.856 1.00 17.80 158 LEU B O 1
ATOM 3167 N N . PHE B 1 172 ? 20.202 0.240 65.306 1.00 15.47 159 PHE B N 1
ATOM 3168 C CA . PHE B 1 172 ? 19.124 0.447 64.340 1.00 13.22 159 PHE B CA 1
ATOM 3169 C C . PHE B 1 172 ? 19.733 -0.016 62.968 1.00 15.80 159 PHE B C 1
ATOM 3170 O O . PHE B 1 172 ? 20.992 -0.062 62.912 1.00 17.04 159 PHE B O 1
ATOM 3178 N N . LEU B 1 173 ? 18.896 -0.520 62.110 1.00 15.68 160 LEU B N 1
ATOM 3179 C CA . LEU B 1 173 ? 19.467 -0.997 60.805 1.00 18.67 160 LEU B CA 1
ATOM 3180 C C . LEU B 1 173 ? 19.029 -0.083 59.682 1.00 18.82 160 LEU B C 1
ATOM 3181 O O . LEU B 1 173 ? 17.941 0.511 59.691 1.00 20.77 160 LEU B O 1
ATOM 3186 N N . ASP B 1 174 ? 19.835 -0.036 58.597 1.00 19.74 161 ASP B N 1
ATOM 3187 C CA . ASP B 1 174 ? 19.435 0.851 57.477 1.00 21.05 161 ASP B CA 1
ATOM 3188 C C . ASP B 1 174 ? 18.059 0.585 56.961 1.00 20.97 161 ASP B C 1
ATOM 3189 O O . ASP B 1 174 ? 17.664 -0.582 56.746 1.00 20.92 161 ASP B O 1
ATOM 3194 N N . LEU B 1 175 ? 17.315 1.643 56.614 1.00 18.75 162 LEU B N 1
ATOM 3195 C CA . LEU B 1 175 ? 15.961 1.527 56.100 1.00 18.90 162 LEU B CA 1
ATOM 3196 C C . LEU B 1 175 ? 15.947 1.739 54.555 1.00 19.12 162 LEU B C 1
ATOM 3197 O O . LEU B 1 175 ? 14.989 1.322 53.951 1.00 20.98 162 LEU B O 1
ATOM 3202 N N . HIS B 1 176 ? 16.931 2.440 54.056 1.00 20.81 163 HIS B N 1
ATOM 3203 C CA . HIS B 1 176 ? 16.942 2.811 52.627 1.00 22.69 163 HIS B CA 1
ATOM 3204 C C . HIS B 1 176 ? 18.177 2.311 51.914 1.00 24.04 163 HIS B C 1
ATOM 3205 O O . HIS B 1 176 ? 19.283 2.396 52.440 1.00 22.61 163 HIS B O 1
ATOM 3212 N N . PRO B 1 177 ? 18.003 1.962 50.615 1.00 24.23 164 PRO B N 1
ATOM 3213 C CA . PRO B 1 177 ? 16.784 2.036 49.895 1.00 23.53 164 PRO B CA 1
ATOM 3214 C C . PRO B 1 177 ? 15.785 0.950 50.177 1.00 23.75 164 PRO B C 1
ATOM 3215 O O . PRO B 1 177 ? 14.614 1.022 49.808 1.00 26.90 164 PRO B O 1
ATOM 3219 N N . GLU B 1 178 ? 16.239 -0.110 50.843 1.00 23.36 165 GLU B N 1
ATOM 3220 C CA . GLU B 1 178 ? 15.464 -1.236 51.304 1.00 22.83 165 GLU B CA 1
ATOM 3221 C C . GLU B 1 178 ? 15.921 -1.552 52.756 1.00 20.75 165 GLU B C 1
ATOM 3222 O O . GLU B 1 178 ? 17.111 -1.371 53.030 1.00 21.27 165 GLU B O 1
ATOM 3228 N N . PRO B 1 179 ? 15.026 -2.060 53.551 1.00 22.77 166 PRO B N 1
ATOM 3229 C CA . PRO B 1 179 ? 15.385 -2.382 54.937 1.00 23.40 166 PRO B CA 1
ATOM 3230 C C . PRO B 1 179 ? 16.336 -3.535 55.074 1.00 23.70 166 PRO B C 1
ATOM 3231 O O . PRO B 1 179 ? 16.314 -4.607 54.431 1.00 23.64 166 PRO B O 1
ATOM 3243 N N . THR B 1 181 ? 18.169 -6.615 57.086 1.00 20.17 168 THR B N 1
ATOM 3244 C CA . THR B 1 181 ? 17.727 -7.635 58.070 1.00 20.79 168 THR B CA 1
ATOM 3245 C C . THR B 1 181 ? 18.824 -7.917 59.069 1.00 21.16 168 THR B C 1
ATOM 3246 O O . THR B 1 181 ? 19.991 -7.546 58.936 1.00 21.38 168 THR B O 1
ATOM 3250 N N . ILE B 1 182 ? 18.453 -8.581 60.204 1.00 20.22 169 ILE B N 1
ATOM 3251 C CA . ILE B 1 182 ? 19.499 -8.948 61.179 1.00 20.40 169 ILE B CA 1
ATOM 3252 C C . ILE B 1 182 ? 20.606 -9.746 60.541 1.00 20.39 169 ILE B C 1
ATOM 3253 O O . ILE B 1 182 ? 21.792 -9.595 60.818 1.00 19.03 169 ILE B O 1
ATOM 3258 N N . GLY B 1 183 ? 20.269 -10.705 59.657 1.00 22.36 170 GLY B N 1
ATOM 3259 C CA . GLY B 1 183 ? 21.293 -11.499 58.979 1.00 23.45 170 GLY B CA 1
ATOM 3260 C C . GLY B 1 183 ? 22.353 -10.639 58.304 1.00 24.29 170 GLY B C 1
ATOM 3261 O O . GLY B 1 183 ? 23.556 -10.821 58.537 1.00 24.04 170 GLY B O 1
ATOM 3262 N N . HIS B 1 184 ? 21.971 -9.617 57.551 1.00 24.30 171 HIS B N 1
ATOM 3263 C CA . HIS B 1 184 ? 22.945 -8.717 56.919 1.00 23.29 171 HIS B CA 1
ATOM 3264 C C . HIS B 1 184 ? 23.779 -7.898 57.893 1.00 23.86 171 HIS B C 1
ATOM 3265 O O . HIS B 1 184 ? 25.000 -7.685 57.741 1.00 24.14 171 HIS B O 1
ATOM 3272 N N . ALA B 1 185 ? 23.165 -7.479 59.011 1.00 24.35 172 ALA B N 1
ATOM 3273 C CA . ALA B 1 185 ? 23.883 -6.678 60.009 1.00 22.15 172 ALA B CA 1
ATOM 3274 C C . ALA B 1 185 ? 24.924 -7.512 60.709 1.00 21.99 172 ALA B C 1
ATOM 3275 O O . ALA B 1 185 ? 26.051 -7.068 60.946 1.00 23.05 172 ALA B O 1
ATOM 3277 N N . VAL B 1 186 ? 24.615 -8.800 60.994 1.00 22.80 173 VAL B N 1
ATOM 3278 C CA . VAL B 1 186 ? 25.619 -9.674 61.612 1.00 21.38 173 VAL B CA 1
ATOM 3279 C C . VAL B 1 186 ? 26.837 -9.787 60.702 1.00 21.96 173 VAL B C 1
ATOM 3280 O O . VAL B 1 186 ? 27.979 -9.697 61.119 1.00 21.93 173 VAL B O 1
ATOM 3284 N N . GLU B 1 187 ? 26.574 -10.055 59.428 1.00 23.39 174 GLU B N 1
ATOM 3285 C CA . GLU B 1 187 ? 27.653 -10.187 58.437 1.00 27.13 174 GLU B CA 1
ATOM 3286 C C . GLU B 1 187 ? 28.531 -8.926 58.408 1.00 24.80 174 GLU B C 1
ATOM 3287 O O . GLU B 1 187 ? 29.750 -8.956 58.399 1.00 26.17 174 GLU B O 1
ATOM 3293 N N . ASN B 1 188 ? 27.843 -7.813 58.394 1.00 26.63 175 ASN B N 1
ATOM 3294 C CA . ASN B 1 188 ? 28.510 -6.500 58.345 1.00 26.61 175 ASN B CA 1
ATOM 3295 C C . ASN B 1 188 ? 29.381 -6.279 59.546 1.00 25.22 175 ASN B C 1
ATOM 3296 O O . ASN B 1 188 ? 30.564 -5.931 59.423 1.00 24.06 175 ASN B O 1
ATOM 3301 N N . LEU B 1 189 ? 28.901 -6.561 60.770 1.00 24.63 176 LEU B N 1
ATOM 3302 C CA . LEU B 1 189 ? 29.677 -6.384 61.975 1.00 24.54 176 LEU B CA 1
ATOM 3303 C C . LEU B 1 189 ? 30.881 -7.298 62.014 1.00 24.16 176 LEU B C 1
ATOM 3304 O O . LEU B 1 189 ? 31.959 -6.923 62.447 1.00 25.67 176 LEU B O 1
ATOM 3309 N N . ILE B 1 190 ? 30.670 -8.570 61.638 1.00 23.40 177 ILE B N 1
ATOM 3310 C CA . ILE B 1 190 ? 31.763 -9.536 61.627 1.00 24.79 177 ILE B CA 1
ATOM 3311 C C . ILE B 1 190 ? 32.808 -9.170 60.555 1.00 23.69 177 ILE B C 1
ATOM 3312 O O . ILE B 1 190 ? 33.992 -9.314 60.817 1.00 22.24 177 ILE B O 1
ATOM 3317 N N . ALA B 1 191 ? 32.378 -8.686 59.426 1.00 28.01 178 ALA B N 1
ATOM 3318 C CA . ALA B 1 191 ? 33.345 -8.284 58.359 1.00 28.13 178 ALA B CA 1
ATOM 3319 C C . ALA B 1 191 ? 34.236 -7.165 58.880 1.00 30.88 178 ALA B C 1
ATOM 3320 O O . ALA B 1 191 ? 35.434 -7.052 58.629 1.00 30.43 178 ALA B O 1
ATOM 3322 N N . GLU B 1 192 ? 33.612 -6.224 59.615 1.00 29.64 179 GLU B N 1
ATOM 3323 C CA . GLU B 1 192 ? 34.354 -5.116 60.185 1.00 30.24 179 GLU B CA 1
ATOM 3324 C C . GLU B 1 192 ? 35.305 -5.518 61.273 1.00 29.74 179 GLU B C 1
ATOM 3325 O O . GLU B 1 192 ? 36.438 -5.016 61.399 1.00 29.80 179 GLU B O 1
ATOM 3331 N N . ASP B 1 193 ? 34.873 -6.422 62.158 1.00 28.41 180 ASP B N 1
ATOM 3332 C CA . ASP B 1 193 ? 35.702 -6.856 63.268 1.00 29.71 180 ASP B CA 1
ATOM 3333 C C . ASP B 1 193 ? 35.304 -8.285 63.650 1.00 30.70 180 ASP B C 1
ATOM 3334 O O . ASP B 1 193 ? 34.256 -8.541 64.234 1.00 28.12 180 ASP B O 1
ATOM 3339 N N . ALA B 1 194 ? 36.191 -9.226 63.311 1.00 30.56 181 ALA B N 1
ATOM 3340 C CA . ALA B 1 194 ? 35.984 -10.641 63.582 1.00 31.84 181 ALA B CA 1
ATOM 3341 C C . ALA B 1 194 ? 35.565 -10.936 65.020 1.00 32.15 181 ALA B C 1
ATOM 3342 O O . ALA B 1 194 ? 34.777 -11.853 65.256 1.00 32.51 181 ALA B O 1
ATOM 3344 N N . GLN B 1 195 ? 36.069 -10.201 66.008 1.00 31.40 182 GLN B N 1
ATOM 3345 C CA . GLN B 1 195 ? 35.695 -10.421 67.400 1.00 31.39 182 GLN B CA 1
ATOM 3346 C C . GLN B 1 195 ? 34.234 -10.179 67.715 1.00 28.95 182 GLN B C 1
ATOM 3347 O O . GLN B 1 195 ? 33.768 -10.689 68.756 1.00 27.63 182 GLN B O 1
ATOM 3361 N N . LYS B 1 197 ? 31.781 -11.694 66.223 1.00 23.69 184 LYS B N 1
ATOM 3362 C CA . LYS B 1 197 ? 31.057 -12.938 66.095 1.00 20.32 184 LYS B CA 1
ATOM 3363 C C . LYS B 1 197 ? 30.722 -13.672 67.385 1.00 19.29 184 LYS B C 1
ATOM 3364 O O . LYS B 1 197 ? 29.638 -14.280 67.376 1.00 22.38 184 LYS B O 1
ATOM 3370 N N . ASP B 1 198 ? 31.524 -13.637 68.422 1.00 19.53 185 ASP B N 1
ATOM 3371 C CA . ASP B 1 198 ? 31.204 -14.361 69.657 1.00 21.29 185 ASP B CA 1
ATOM 3372 C C . ASP B 1 198 ? 30.512 -13.476 70.702 1.00 22.38 185 ASP B C 1
ATOM 3373 O O . ASP B 1 198 ? 30.361 -13.932 71.864 1.00 23.31 185 ASP B O 1
ATOM 3378 N N . LEU B 1 199 ? 30.260 -12.220 70.382 1.00 20.40 186 LEU B N 1
ATOM 3379 C CA . LEU B 1 199 ? 29.540 -11.404 71.400 1.00 20.23 186 LEU B CA 1
ATOM 3380 C C . LEU B 1 199 ? 28.063 -11.778 71.377 1.00 16.37 186 LEU B C 1
ATOM 3381 O O . LEU B 1 199 ? 27.442 -11.939 70.348 1.00 19.76 186 LEU B O 1
ATOM 3386 N N . TYR B 1 200 ? 27.470 -11.794 72.585 1.00 17.45 187 TYR B N 1
ATOM 3387 C CA . TYR B 1 200 ? 26.055 -12.115 72.672 1.00 15.95 187 TYR B CA 1
ATOM 3388 C C . TYR B 1 200 ? 25.217 -10.930 72.242 1.00 17.00 187 TYR B C 1
ATOM 3389 O O . TYR B 1 200 ? 25.520 -9.802 72.635 1.00 18.75 187 TYR B O 1
ATOM 3398 N N . ALA B 1 201 ? 24.167 -11.214 71.518 1.00 15.87 188 ALA B N 1
ATOM 3399 C CA . ALA B 1 201 ? 23.290 -10.197 70.990 1.00 17.12 188 ALA B CA 1
ATOM 3400 C C . ALA B 1 201 ? 21.866 -10.687 70.987 1.00 15.64 188 ALA B C 1
ATOM 3401 O O . ALA B 1 201 ? 21.567 -11.882 71.214 1.00 19.74 188 ALA B O 1
ATOM 3403 N N . VAL B 1 202 ? 20.911 -9.812 70.765 1.00 15.00 189 VAL B N 1
ATOM 3404 C CA . VAL B 1 202 ? 19.514 -10.131 70.666 1.00 14.95 189 VAL B CA 1
ATOM 3405 C C . VAL B 1 202 ? 18.937 -9.535 69.387 1.00 18.82 189 VAL B C 1
ATOM 3406 O O . VAL B 1 202 ? 19.189 -8.353 69.134 1.00 21.68 189 VAL B O 1
ATOM 3410 N N . GLY B 1 203 ? 18.270 -10.353 68.576 1.00 17.99 190 GLY B N 1
ATOM 3411 C CA . GLY B 1 203 ? 17.601 -9.874 67.387 1.00 18.86 190 GLY B CA 1
ATOM 3412 C C . GLY B 1 203 ? 16.122 -9.725 67.668 1.00 20.53 190 GLY B C 1
ATOM 3413 O O . GLY B 1 203 ? 15.526 -10.562 68.395 1.00 20.84 190 GLY B O 1
ATOM 3414 N N . ILE B 1 204 ? 15.548 -8.584 67.292 1.00 20.34 191 ILE B N 1
ATOM 3415 C CA . ILE B 1 204 ? 14.140 -8.300 67.495 1.00 18.76 191 ILE B CA 1
ATOM 3416 C C . ILE B 1 204 ? 13.489 -7.892 66.173 1.00 22.21 191 ILE B C 1
ATOM 3417 O O . ILE B 1 204 ? 13.849 -6.863 65.570 1.00 17.60 191 ILE B O 1
ATOM 3422 N N . ALA B 1 205 ? 12.467 -8.652 65.757 1.00 19.76 192 ALA B N 1
ATOM 3423 C CA . ALA B 1 205 ? 11.746 -8.321 64.542 1.00 20.87 192 ALA B CA 1
ATOM 3424 C C . ALA B 1 205 ? 10.339 -7.828 64.883 1.00 21.28 192 ALA B C 1
ATOM 3425 O O . ALA B 1 205 ? 9.623 -8.390 65.703 1.00 20.36 192 ALA B O 1
ATOM 3427 N N . ARG B 1 206 ? 9.944 -6.778 64.184 1.00 20.28 193 ARG B N 1
ATOM 3428 C CA . ARG B 1 206 ? 8.672 -6.135 64.256 1.00 22.09 193 ARG B CA 1
ATOM 3429 C C . ARG B 1 206 ? 8.263 -5.682 65.658 1.00 22.12 193 ARG B C 1
ATOM 3430 O O . ARG B 1 206 ? 7.143 -5.929 66.067 1.00 23.95 193 ARG B O 1
ATOM 3438 N N . ALA B 1 207 ? 9.201 -5.078 66.359 1.00 23.29 194 ALA B N 1
ATOM 3439 C CA . ALA B 1 207 ? 8.933 -4.574 67.720 1.00 25.00 194 ALA B CA 1
ATOM 3440 C C . ALA B 1 207 ? 7.675 -3.701 67.671 1.00 26.37 194 ALA B C 1
ATOM 3441 O O . ALA B 1 207 ? 7.636 -2.808 66.786 1.00 26.77 194 ALA B O 1
ATOM 3443 N N . GLY B 1 208 ? 6.735 -3.960 68.554 1.00 24.58 195 GLY B N 1
ATOM 3444 C CA . GLY B 1 208 ? 5.499 -3.206 68.626 1.00 26.49 195 GLY B CA 1
ATOM 3445 C C . GLY B 1 208 ? 4.313 -3.851 67.962 1.00 26.81 195 GLY B C 1
ATOM 3446 O O . GLY B 1 208 ? 3.166 -3.451 68.154 1.00 28.98 195 GLY B O 1
ATOM 3447 N N . SER B 1 209 ? 4.542 -4.893 67.147 1.00 26.81 196 SER B N 1
ATOM 3448 C CA . SER B 1 209 ? 3.481 -5.575 66.450 1.00 27.32 196 SER B CA 1
ATOM 3449 C C . SER B 1 209 ? 2.688 -6.486 67.373 1.00 27.77 196 SER B C 1
ATOM 3450 O O . SER B 1 209 ? 1.566 -6.858 67.055 1.00 29.59 196 SER B O 1
ATOM 3453 N N . GLY B 1 210 ? 3.322 -6.934 68.453 1.00 28.85 197 GLY B N 1
ATOM 3454 C CA . GLY B 1 210 ? 2.659 -7.899 69.355 1.00 29.84 197 GLY B CA 1
ATOM 3455 C C . GLY B 1 210 ? 2.928 -9.331 68.913 1.00 29.02 197 GLY B C 1
ATOM 3456 O O . GLY B 1 210 ? 2.618 -10.289 69.649 1.00 28.69 197 GLY B O 1
ATOM 3457 N N . GLU B 1 211 ? 3.557 -9.523 67.773 1.00 28.59 198 GLU B N 1
ATOM 3458 C CA . GLU B 1 211 ? 3.897 -10.818 67.196 1.00 28.90 198 GLU B CA 1
ATOM 3459 C C . GLU B 1 211 ? 5.385 -10.853 66.857 1.00 27.56 198 GLU B C 1
ATOM 3460 O O . GLU B 1 211 ? 5.811 -11.374 65.829 1.00 28.56 198 GLU B O 1
ATOM 3463 N N . GLU B 1 212 ? 6.178 -10.212 67.724 1.00 26.83 199 GLU B N 1
ATOM 3464 C CA . GLU B 1 212 ? 7.604 -10.130 67.490 1.00 24.97 199 GLU B CA 1
ATOM 3465 C C . GLU B 1 212 ? 8.322 -11.474 67.536 1.00 23.44 199 GLU B C 1
ATOM 3466 O O . GLU B 1 212 ? 7.845 -12.427 68.166 1.00 23.73 199 GLU B O 1
ATOM 3472 N N . VAL B 1 213 ? 9.465 -11.508 66.906 1.00 22.11 200 VAL B N 1
ATOM 3473 C CA . VAL B 1 213 ? 10.385 -12.611 66.893 1.00 20.79 200 VAL B CA 1
ATOM 3474 C C . VAL B 1 213 ? 11.644 -12.085 67.622 1.00 21.14 200 VAL B C 1
ATOM 3475 O O . VAL B 1 213 ? 12.233 -11.076 67.251 1.00 21.54 200 VAL B O 1
ATOM 3479 N N . VAL B 1 214 ? 11.875 -12.628 68.811 1.00 19.38 201 VAL B N 1
ATOM 3480 C CA . VAL B 1 214 ? 12.997 -12.201 69.648 1.00 18.18 201 VAL B CA 1
ATOM 3481 C C . VAL B 1 214 ? 13.914 -13.354 69.961 1.00 17.96 201 VAL B C 1
ATOM 3482 O O . VAL B 1 214 ? 13.443 -14.337 70.621 1.00 18.43 201 VAL B O 1
ATOM 3486 N N . LYS B 1 215 ? 15.185 -13.332 69.609 1.00 16.79 202 LYS B N 1
ATOM 3487 C CA . LYS B 1 215 ? 16.141 -14.360 69.884 1.00 14.88 202 LYS B CA 1
ATOM 3488 C C . LYS B 1 215 ? 17.504 -13.856 70.351 1.00 15.17 202 LYS B C 1
ATOM 3489 O O . LYS B 1 215 ? 18.089 -12.988 69.691 1.00 15.66 202 LYS B O 1
ATOM 3495 N N . CYS B 1 216 ? 17.988 -14.350 71.465 1.00 12.15 203 CYS B N 1
ATOM 3496 C CA . CYS B 1 216 ? 19.307 -14.026 71.972 1.00 13.92 203 CYS B CA 1
ATOM 3497 C C . CYS B 1 216 ? 20.309 -15.144 71.762 1.00 17.22 203 CYS B C 1
ATOM 3498 O O . CYS B 1 216 ? 20.006 -16.284 72.154 1.00 15.53 203 CYS B O 1
ATOM 3501 N N . ASP B 1 217 ? 21.498 -14.890 71.203 1.00 16.05 204 ASP B N 1
ATOM 3502 C CA . ASP B 1 217 ? 22.520 -15.948 71.077 1.00 19.73 204 ASP B CA 1
ATOM 3503 C C . ASP B 1 217 ? 23.819 -15.212 70.698 1.00 21.25 204 ASP B C 1
ATOM 3504 O O . ASP B 1 217 ? 23.755 -13.980 70.562 1.00 19.53 204 ASP B O 1
ATOM 3509 N N . ARG B 1 218 ? 24.898 -15.962 70.523 1.00 20.64 205 ARG B N 1
ATOM 3510 C CA . ARG B 1 218 ? 26.157 -15.317 70.065 1.00 20.84 205 ARG B CA 1
ATOM 3511 C C . ARG B 1 218 ? 25.813 -14.712 68.718 1.00 18.97 205 ARG B C 1
ATOM 3512 O O . ARG B 1 218 ? 24.990 -15.277 67.986 1.00 19.92 205 ARG B O 1
ATOM 3520 N N . LEU B 1 219 ? 26.459 -13.594 68.366 1.00 18.52 206 LEU B N 1
ATOM 3521 C CA . LEU B 1 219 ? 26.088 -12.895 67.164 1.00 19.41 206 LEU B CA 1
ATOM 3522 C C . LEU B 1 219 ? 26.032 -13.754 65.921 1.00 20.52 206 LEU B C 1
ATOM 3523 O O . LEU B 1 219 ? 25.022 -13.725 65.189 1.00 20.01 206 LEU B O 1
ATOM 3528 N N . GLU B 1 220 ? 27.102 -14.507 65.681 1.00 21.41 207 GLU B N 1
ATOM 3529 C CA . GLU B 1 220 ? 27.126 -15.357 64.478 1.00 23.87 207 GLU B CA 1
ATOM 3530 C C . GLU B 1 220 ? 25.956 -16.330 64.454 1.00 25.08 207 GLU B C 1
ATOM 3531 O O . GLU B 1 220 ? 25.452 -16.651 63.370 1.00 27.39 207 GLU B O 1
ATOM 3537 N N . ASN B 1 221 ? 25.523 -16.833 65.618 1.00 23.01 208 ASN B N 1
ATOM 3538 C CA . ASN B 1 221 ? 24.388 -17.744 65.663 1.00 20.78 208 ASN B CA 1
ATOM 3539 C C . ASN B 1 221 ? 23.092 -17.119 65.273 1.00 20.52 208 ASN B C 1
ATOM 3540 O O . ASN B 1 221 ? 22.138 -17.842 64.969 1.00 20.51 208 ASN B O 1
ATOM 3545 N N . LEU B 1 222 ? 22.927 -15.769 65.260 1.00 19.85 209 LEU B N 1
ATOM 3546 C CA . LEU B 1 222 ? 21.667 -15.197 64.807 1.00 22.69 209 LEU B CA 1
ATOM 3547 C C . LEU B 1 222 ? 21.411 -15.327 63.320 1.00 24.59 209 LEU B C 1
ATOM 3548 O O . LEU B 1 222 ? 20.294 -15.075 62.863 1.00 23.69 209 LEU B O 1
ATOM 3553 N N . LYS B 1 223 ? 22.350 -15.734 62.480 1.00 27.00 210 LYS B N 1
ATOM 3554 C CA . LYS B 1 223 ? 22.071 -15.933 61.049 1.00 30.24 210 LYS B CA 1
ATOM 3555 C C . LYS B 1 223 ? 21.209 -17.164 60.824 1.00 31.24 210 LYS B C 1
ATOM 3556 O O . LYS B 1 223 ? 20.611 -17.372 59.770 1.00 33.28 210 LYS B O 1
ATOM 3560 N N . LYS B 1 224 ? 21.129 -18.069 61.800 1.00 32.61 211 LYS B N 1
ATOM 3561 C CA . LYS B 1 224 ? 20.347 -19.297 61.716 1.00 32.81 211 LYS B CA 1
ATOM 3562 C C . LYS B 1 224 ? 18.863 -19.055 61.971 1.00 32.05 211 LYS B C 1
ATOM 3563 O O . LYS B 1 224 ? 18.011 -19.925 61.771 1.00 34.24 211 LYS B O 1
ATOM 3569 N N . ILE B 1 225 ? 18.521 -17.861 62.453 1.00 27.44 212 ILE B N 1
ATOM 3570 C CA . ILE B 1 225 ? 17.131 -17.590 62.783 1.00 23.87 212 ILE B CA 1
ATOM 3571 C C . ILE B 1 225 ? 16.321 -16.963 61.683 1.00 25.11 212 ILE B C 1
ATOM 3572 O O . ILE B 1 225 ? 16.785 -16.073 60.965 1.00 24.64 212 ILE B O 1
ATOM 3577 N N . ASP B 1 226 ? 15.062 -17.387 61.574 1.00 24.23 213 ASP B N 1
ATOM 3578 C CA . ASP B 1 226 ? 14.155 -16.802 60.588 1.00 26.17 213 ASP B CA 1
ATOM 3579 C C . ASP B 1 226 ? 13.457 -15.624 61.295 1.00 25.31 213 ASP B C 1
ATOM 3580 O O . ASP B 1 226 ? 12.522 -15.883 62.032 1.00 27.60 213 ASP B O 1
ATOM 3585 N N . PHE B 1 227 ? 13.958 -14.409 61.097 1.00 24.86 214 PHE B N 1
ATOM 3586 C CA . PHE B 1 227 ? 13.349 -13.245 61.738 1.00 25.25 214 PHE B CA 1
ATOM 3587 C C . PHE B 1 227 ? 12.141 -12.705 61.040 1.00 27.56 214 PHE B C 1
ATOM 3588 O O . PHE B 1 227 ? 11.473 -11.770 61.530 1.00 27.22 214 PHE B O 1
ATOM 3596 N N . GLY B 1 228 ? 11.719 -13.291 59.911 1.00 27.11 215 GLY B N 1
ATOM 3597 C CA . GLY B 1 228 ? 10.520 -12.797 59.225 1.00 29.30 215 GLY B CA 1
ATOM 3598 C C . GLY B 1 228 ? 10.814 -11.439 58.569 1.00 30.08 215 GLY B C 1
ATOM 3599 O O . GLY B 1 228 ? 11.958 -11.015 58.437 1.00 30.64 215 GLY B O 1
ATOM 3600 N N . LYS B 1 229 ? 9.770 -10.695 58.294 1.00 32.12 216 LYS B N 1
ATOM 3601 C CA . LYS B 1 229 ? 9.880 -9.404 57.636 1.00 31.16 216 LYS B CA 1
ATOM 3602 C C . LYS B 1 229 ? 10.426 -8.284 58.512 1.00 29.98 216 LYS B C 1
ATOM 3603 O O . LYS B 1 229 ? 10.223 -8.298 59.723 1.00 27.51 216 LYS B O 1
ATOM 3607 N N . PRO B 1 230 ? 11.018 -7.283 57.880 1.00 30.10 217 PRO B N 1
ATOM 3608 C CA . PRO B 1 230 ? 11.508 -6.079 58.582 1.00 28.99 217 PRO B CA 1
ATOM 3609 C C . PRO B 1 230 ? 10.291 -5.388 59.144 1.00 27.22 217 PRO B C 1
ATOM 3610 O O . PRO B 1 230 ? 9.158 -5.756 58.766 1.00 30.23 217 PRO B O 1
ATOM 3614 N N . LEU B 1 231 ? 10.397 -4.373 60.018 1.00 25.33 218 LEU B N 1
ATOM 3615 C CA . LEU B 1 231 ? 11.703 -3.890 60.404 1.00 23.21 218 LEU B CA 1
ATOM 3616 C C . LEU B 1 231 ? 12.369 -4.713 61.491 1.00 22.86 218 LEU B C 1
ATOM 3617 O O . LEU B 1 231 ? 11.649 -5.317 62.284 1.00 22.10 218 LEU B O 1
ATOM 3622 N N . HIS B 1 232 ? 13.692 -4.724 61.486 1.00 20.87 219 HIS B N 1
ATOM 3623 C CA . HIS B 1 232 ? 14.457 -5.450 62.487 1.00 21.09 219 HIS B CA 1
ATOM 3624 C C . HIS B 1 232 ? 15.412 -4.486 63.249 1.00 21.79 219 HIS B C 1
ATOM 3625 O O . HIS B 1 232 ? 15.888 -3.503 62.694 1.00 22.13 219 HIS B O 1
ATOM 3632 N N . VAL B 1 233 ? 15.670 -4.768 64.524 1.00 17.98 220 VAL B N 1
ATOM 3633 C CA . VAL B 1 233 ? 16.597 -4.041 65.355 1.00 17.22 220 VAL B CA 1
ATOM 3634 C C . VAL B 1 233 ? 17.420 -5.060 66.125 1.00 16.30 220 VAL B C 1
ATOM 3635 O O . VAL B 1 233 ? 16.976 -6.239 66.232 1.00 16.45 220 VAL B O 1
ATOM 3647 N N . VAL B 1 235 ? 20.355 -5.829 69.580 1.00 15.43 222 VAL B N 1
ATOM 3648 C CA . VAL B 1 235 ? 20.980 -5.293 70.769 1.00 15.10 222 VAL B CA 1
ATOM 3649 C C . VAL B 1 235 ? 22.292 -6.015 70.981 1.00 14.01 222 VAL B C 1
ATOM 3650 O O . VAL B 1 235 ? 22.264 -7.273 70.917 1.00 18.85 222 VAL B O 1
ATOM 3654 N N . VAL B 1 236 ? 23.407 -5.351 71.189 1.00 14.95 223 VAL B N 1
ATOM 3655 C CA . VAL B 1 236 ? 24.600 -6.119 71.506 1.00 14.73 223 VAL B CA 1
ATOM 3656 C C . VAL B 1 236 ? 24.788 -6.044 73.006 1.00 14.07 223 VAL B C 1
ATOM 3657 O O . VAL B 1 236 ? 24.796 -4.959 73.580 1.00 12.45 223 VAL B O 1
ATOM 3661 N N . LEU B 1 237 ? 24.797 -7.195 73.697 1.00 13.01 224 LEU B N 1
ATOM 3662 C CA . LEU B 1 237 ? 24.926 -7.082 75.153 1.00 15.29 224 LEU B CA 1
ATOM 3663 C C . LEU B 1 237 ? 26.206 -6.544 75.732 1.00 17.34 224 LEU B C 1
ATOM 3664 O O . LEU B 1 237 ? 27.314 -6.522 75.198 1.00 17.70 224 LEU B O 1
ATOM 3669 N N . ALA B 1 238 ? 26.021 -5.969 76.930 1.00 16.91 225 ALA B N 1
ATOM 3670 C CA . ALA B 1 238 ? 27.029 -5.427 77.785 1.00 17.76 225 ALA B CA 1
ATOM 3671 C C . ALA B 1 238 ? 27.961 -6.586 78.186 1.00 19.32 225 ALA B C 1
ATOM 3672 O O . ALA B 1 238 ? 27.644 -7.738 77.817 1.00 18.48 225 ALA B O 1
ATOM 3674 N N . LYS B 1 239 ? 29.045 -6.322 78.883 1.00 19.28 226 LYS B N 1
ATOM 3675 C CA . LYS B 1 239 ? 29.955 -7.365 79.311 1.00 20.97 226 LYS B CA 1
ATOM 3676 C C . LYS B 1 239 ? 29.249 -8.306 80.292 1.00 19.02 226 LYS B C 1
ATOM 3677 O O . LYS B 1 239 ? 29.471 -9.526 80.2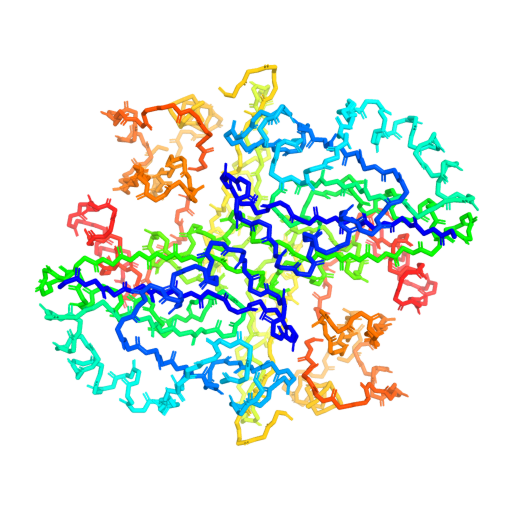68 1.00 20.30 226 LYS B O 1
ATOM 3683 N N . THR B 1 240 ? 28.458 -7.773 81.186 1.00 17.32 227 THR B N 1
ATOM 3684 C CA . THR B 1 240 ? 27.742 -8.570 82.163 1.00 17.30 227 THR B CA 1
ATOM 3685 C C . THR B 1 240 ? 26.224 -8.394 82.042 1.00 17.71 227 THR B C 1
ATOM 3686 O O . THR B 1 240 ? 25.777 -7.441 81.424 1.00 16.55 227 THR B O 1
ATOM 3690 N N . LEU B 1 241 ? 25.501 -9.259 82.725 1.00 15.49 228 LEU B N 1
ATOM 3691 C CA . LEU B 1 241 ? 24.033 -9.160 82.802 1.00 16.04 228 LEU B CA 1
ATOM 3692 C C . LEU B 1 241 ? 23.589 -9.202 84.270 1.00 16.80 228 LEU B C 1
ATOM 3693 O O . LEU B 1 241 ? 24.221 -9.977 85.039 1.00 19.33 228 LEU B O 1
ATOM 3698 N N . HIS B 1 242 ? 22.603 -8.446 84.676 1.00 17.71 229 HIS B N 1
ATOM 3699 C CA . HIS B 1 242 ? 22.038 -8.544 86.015 1.00 18.49 229 HIS B CA 1
ATOM 3700 C C . HIS B 1 242 ? 21.296 -9.893 85.983 1.00 18.74 229 HIS B C 1
ATOM 3701 O O . HIS B 1 242 ? 20.851 -10.333 84.887 1.00 14.17 229 HIS B O 1
ATOM 3714 N N . PHE B 1 243 ? 21.104 -10.574 87.089 1.00 17.08 230 PHE B N 1
ATOM 3715 C CA . PHE B 1 243 ? 20.436 -11.860 87.054 1.00 17.25 230 PHE B CA 1
ATOM 3716 C C . PHE B 1 243 ? 19.042 -11.787 86.484 1.00 15.22 230 PHE B C 1
ATOM 3717 O O . PHE B 1 243 ? 18.612 -12.704 85.802 1.00 14.83 230 PHE B O 1
ATOM 3737 N N . GLU B 1 245 ? 17.982 -9.725 84.163 1.00 12.94 232 GLU B N 1
ATOM 3738 C CA . GLU B 1 245 ? 18.116 -9.595 82.730 1.00 10.66 232 GLU B CA 1
ATOM 3739 C C . GLU B 1 245 ? 18.352 -11.025 82.158 1.00 11.41 232 GLU B C 1
ATOM 3740 O O . GLU B 1 245 ? 17.754 -11.279 81.133 1.00 11.60 232 GLU B O 1
ATOM 3746 N N . PHE B 1 246 ? 19.254 -11.751 82.767 1.00 13.91 233 PHE B N 1
ATOM 3747 C CA . PHE B 1 246 ? 19.523 -13.132 82.307 1.00 13.64 233 PHE B CA 1
ATOM 3748 C C . PHE B 1 246 ? 18.244 -13.955 82.310 1.00 14.65 233 PHE B C 1
ATOM 3749 O O . PHE B 1 246 ? 17.916 -14.584 81.314 1.00 13.70 233 PHE B O 1
ATOM 3757 N N . GLU B 1 247 ? 17.464 -13.917 83.402 1.00 14.18 234 GLU B N 1
ATOM 3758 C CA . GLU B 1 247 ? 16.229 -14.698 83.476 1.00 14.66 234 GLU B CA 1
ATOM 3759 C C . GLU B 1 247 ? 15.229 -14.309 82.418 1.00 14.61 234 GLU B C 1
ATOM 3760 O O . GLU B 1 247 ? 14.485 -15.109 81.842 1.00 13.61 234 GLU B O 1
ATOM 3766 N N . CYS B 1 248 ? 15.126 -12.973 82.134 1.00 12.95 235 CYS B N 1
ATOM 3767 C CA . CYS B 1 248 ? 14.192 -12.526 81.145 1.00 13.75 235 CYS B CA 1
ATOM 3768 C C . CYS B 1 248 ? 14.623 -12.910 79.731 1.00 13.60 235 CYS B C 1
ATOM 3769 O O . CYS B 1 248 ? 13.783 -13.310 78.930 1.00 14.76 235 CYS B O 1
ATOM 3772 N N . LEU B 1 249 ? 15.909 -12.886 79.458 1.00 14.80 236 LEU B N 1
ATOM 3773 C CA . LEU B 1 249 ? 16.360 -13.241 78.090 1.00 12.88 236 LEU B CA 1
ATOM 3774 C C . LEU B 1 249 ? 16.130 -14.751 77.916 1.00 13.02 236 LEU B C 1
ATOM 3775 O O . LEU B 1 249 ? 15.862 -15.173 76.785 1.00 12.75 236 LEU B O 1
ATOM 3780 N N . ARG B 1 250 ? 16.309 -15.486 78.997 1.00 12.73 237 ARG B N 1
ATOM 3781 C CA . ARG B 1 250 ? 16.089 -16.947 78.899 1.00 14.20 237 ARG B CA 1
ATOM 3782 C C . ARG B 1 250 ? 14.636 -17.268 78.593 1.00 15.29 237 ARG B C 1
ATOM 3783 O O . ARG B 1 250 ? 14.300 -18.004 77.664 1.00 17.84 237 ARG B O 1
A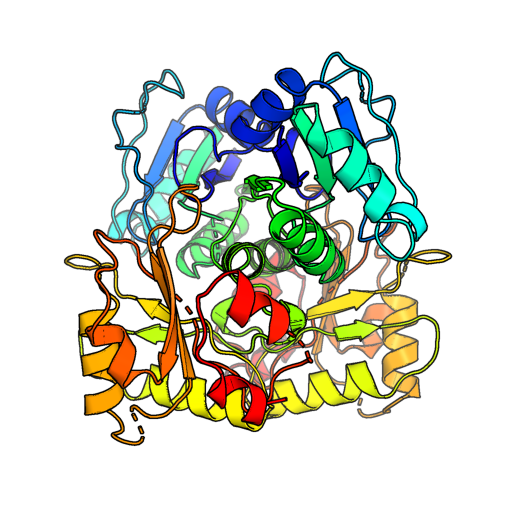TOM 3791 N N . GLU B 1 251 ? 13.705 -16.541 79.217 1.00 14.70 238 GLU B N 1
ATOM 3792 C CA . GLU B 1 251 ? 12.294 -16.747 79.011 1.00 17.99 238 GLU B CA 1
ATOM 3793 C C . GLU B 1 251 ? 11.702 -16.046 77.777 1.00 17.25 238 GLU B C 1
ATOM 3794 O O . GLU B 1 251 ? 10.971 -16.716 77.032 1.00 17.41 238 GLU B O 1
ATOM 3800 N N . PHE B 1 252 ? 12.134 -14.819 77.504 1.00 15.56 239 PHE B N 1
ATOM 3801 C CA . PHE B 1 252 ? 11.468 -14.097 76.403 1.00 13.56 239 PHE B CA 1
ATOM 3802 C C . PHE B 1 252 ? 12.220 -14.201 75.067 1.00 13.45 239 PHE B C 1
ATOM 3803 O O . PHE B 1 252 ? 11.621 -13.916 74.026 1.00 17.08 239 PHE B O 1
ATOM 3811 N N . ALA B 1 253 ? 13.505 -14.464 75.167 1.00 15.84 240 ALA B N 1
ATOM 3812 C CA . ALA B 1 253 ? 14.306 -14.519 73.945 1.00 14.83 240 ALA B CA 1
ATOM 3813 C C . ALA B 1 253 ? 14.975 -15.833 73.664 1.00 16.14 240 ALA B C 1
ATOM 3814 O O . ALA B 1 253 ? 15.991 -15.931 72.975 1.00 14.13 240 ALA B O 1
ATOM 3816 N N . ASP B 1 254 ? 14.520 -16.923 74.326 1.00 15.05 241 ASP B N 1
ATOM 3817 C CA . ASP B 1 254 ? 15.064 -18.261 74.096 1.00 15.88 241 ASP B CA 1
ATOM 3818 C C . ASP B 1 254 ? 16.579 -18.337 74.177 1.00 14.90 241 ASP B C 1
ATOM 3819 O O . ASP B 1 254 ? 17.233 -19.027 73.425 1.00 16.22 241 ASP B O 1
ATOM 3824 N N . ALA B 1 255 ? 17.215 -17.582 75.087 1.00 15.03 242 ALA B N 1
ATOM 3825 C CA . ALA B 1 255 ? 18.642 -17.595 75.222 1.00 14.79 242 ALA B CA 1
ATOM 3826 C C . ALA B 1 255 ? 19.157 -18.971 75.675 1.00 17.32 242 ALA B C 1
ATOM 3827 O O . ALA B 1 255 ? 18.502 -19.653 76.486 1.00 15.64 242 ALA B O 1
ATOM 3829 N N . PRO B 1 256 ? 20.325 -19.342 75.179 1.00 18.02 243 PRO B N 1
ATOM 3830 C CA . PRO B 1 256 ? 20.972 -20.596 75.573 1.00 17.92 243 PRO B CA 1
ATOM 3831 C C . PRO B 1 256 ? 21.442 -20.523 76.997 1.00 18.81 243 PRO B C 1
ATOM 3832 O O . PRO B 1 256 ? 21.672 -19.452 77.623 1.00 18.02 243 PRO B O 1
ATOM 3836 N N . ALA B 1 257 ? 21.574 -21.685 77.648 1.00 17.64 244 ALA B N 1
ATOM 3837 C CA . ALA B 1 257 ? 21.952 -21.712 79.062 1.00 17.28 244 ALA B CA 1
ATOM 3838 C C . ALA B 1 257 ? 23.257 -21.077 79.440 1.00 17.49 244 ALA B C 1
ATOM 3839 O O . ALA B 1 257 ? 23.319 -20.443 80.502 1.00 18.94 244 ALA B O 1
ATOM 3841 N N . GLU B 1 258 ? 24.277 -21.088 78.610 1.00 19.09 245 GLU B N 1
ATOM 3842 C CA . GLU B 1 258 ? 25.583 -20.550 78.818 1.00 21.41 245 GLU B CA 1
ATOM 3843 C C . GLU B 1 258 ? 25.592 -18.997 78.846 1.00 21.45 245 GLU B C 1
ATOM 3844 O O . GLU B 1 258 ? 26.613 -18.457 79.260 1.00 21.19 245 GLU B O 1
ATOM 3850 N N . LEU B 1 259 ? 24.441 -18.389 78.617 1.00 20.21 246 LEU B N 1
ATOM 3851 C CA . LEU B 1 259 ? 24.333 -16.922 78.770 1.00 18.61 246 LEU B CA 1
ATOM 3852 C C . LEU B 1 259 ? 24.518 -16.597 80.235 1.00 19.16 246 LEU B C 1
ATOM 3853 O O . LEU B 1 259 ? 24.877 -15.479 80.669 1.00 19.28 246 LEU B O 1
ATOM 3858 N N . GLU B 1 260 ? 24.265 -17.582 81.143 1.00 17.45 247 GLU B N 1
ATOM 3859 C CA . GLU B 1 260 ? 24.410 -17.336 82.568 1.00 18.73 247 GLU B CA 1
ATOM 3860 C C . GLU B 1 260 ? 25.857 -17.019 82.946 1.00 18.92 247 GLU B C 1
ATOM 3861 O O . GLU B 1 260 ? 26.087 -16.459 84.015 1.00 18.47 247 GLU B O 1
ATOM 3867 N N . ARG B 1 261 ? 26.843 -17.279 82.119 1.00 18.05 248 ARG B N 1
ATOM 3868 C CA . ARG B 1 261 ? 28.233 -16.941 82.392 1.00 20.62 248 ARG B CA 1
ATOM 3869 C C . ARG B 1 261 ? 28.453 -15.420 82.421 1.00 20.79 248 ARG B C 1
ATOM 3870 O O . ARG B 1 261 ? 29.437 -14.926 82.975 1.00 22.54 248 ARG B O 1
ATOM 3878 N N . LEU B 1 262 ? 27.535 -14.653 81.861 1.00 20.69 249 LEU B N 1
ATOM 3879 C CA . LEU B 1 262 ? 27.606 -13.190 81.869 1.00 19.74 249 LEU B CA 1
ATOM 3880 C C . LEU B 1 262 ? 27.117 -12.636 83.205 1.00 22.00 249 LEU B C 1
ATOM 3881 O O . LEU B 1 262 ? 27.277 -11.444 83.471 1.00 23.10 249 LEU B O 1
ATOM 3886 N N . VAL B 1 263 ? 26.457 -13.453 84.022 1.00 22.30 250 VAL B N 1
ATOM 3887 C CA . VAL B 1 263 ? 25.983 -12.974 85.328 1.00 26.23 250 VAL B CA 1
ATOM 3888 C C . VAL B 1 263 ? 27.138 -13.085 86.342 1.00 30.01 250 VAL B C 1
ATOM 3889 O O . VAL B 1 263 ? 27.615 -14.203 86.572 1.00 30.56 250 VAL B O 1
ATOM 3893 N N . ALA B 1 264 ? 27.545 -11.991 86.944 1.00 31.68 251 ALA B N 1
ATOM 3894 C CA . ALA B 1 264 ? 28.672 -12.005 87.887 1.00 35.09 251 ALA B CA 1
ATOM 3895 C C . ALA B 1 264 ? 28.255 -12.504 89.267 1.00 35.65 251 ALA B C 1
ATOM 3896 O O . ALA B 1 264 ? 27.561 -11.780 89.997 1.00 38.19 251 ALA B O 1
#

InterPro domains:
  IPR000878 Tetrapyrrole methylase [PF00590] (1-207)
  IPR004551 Diphthine synthase [MF_01084] (1-242)
  IPR004551 Diphthine synthase [PIRSF036432] (1-244)
  IPR004551 Diphthine synthase [PTHR10882] (1-240)
  IPR004551 Diphthine synthase [TIGR00522] (1-243)
  IPR004551 Diphthine synthase [cd11647] (1-227)
  IPR014776 Tetrapyrrole methylase, subdomain 2 [G3DSA:3.30.950.10] (112-251)
  IPR014777 Tetrapyrrole methylase, subdomain 1 [G3DSA:3.40.1010.10] (1-111)
  IPR035996 Tetrapyrrole methylase superfamily [SSF53790] (1-246)

Radius of gyration: 21.66 Å; Cα contacts (8 Å, |Δi|>4): 1096; chains: 2; bounding box: 51×54×50 Å

Foldseek 3Di:
DEEEEFECAAADNVQGDPVRLVLLLPWPAAEEEPQVHDYNDDQVSVVSSVHHYHYDYPCCLPVVVVVVLVVQVPTHYYYYYYAFSVRVSPVVSVVVNVVVPGYYYGHGGHHPLPLVCVLLVADSVQADEEEEQELDADCPRVVRCVVSLVVQGKYKYFYDPPPHTALLSSLVRVCVNPVPLQFWWWKWARRPPVPIQIAIGRSVCCNVDDRDDDDIIMGGHQAGDVSVVRCVVRHVYDPVNNVRD/DEEEEFECAAAENVQGDPVRLVLLLVWPAEEEECQVHHYNDDQVSVVVSVHHYHYDYPCCLPVVVVVQLVVQVPTHYYYYYYAFCPPVSSVVSVVVNVVVVHHYHYHTGHHDLVLVCVLLVADSVQADEEEEQEPDQDCPRVVRCVVSLVVQGKYKYFYDPPPHAALLVSLVRNCVNPVPLQFKWWKWARRPPVPIQIAIERSVVCNVDDRDDDDMIMGGHQAGDVSVVRCVVRHVYDPCNCVRHD

Secondary structure (DSSP, 8-state):
-EEEEEE-BSSSGGGSBHHHHHHHHH-SEEEEE-SS---SS-S---TTTTS--EEE-HHHHTTTHHHHHHHHTTSEEEEEESB----SHHHHHHHHHHHTT--EEEE----HHHHHHHHH---GGGB---EEE-SS--SHHHHHHHHHHHTT-BB-EEE--SS---HHHHHHHHHHH-----SEEEEEESTTSSS-EEEEEEGGGGGGS---SSPB--B--SS----HHHHHHHS---GGGGGG-/-EEEEEE-BSSSGGGSBHHHHHHHHH-SEEEEE-SS---S--S---TTTTS--EEE-HHHHTTTHHHHHHHHHHSEEEEEESB----HHHHHHHHHHHHTT--EEEE----HHHHHHHHH---GGGB---EEE-SS--SHHHHHHHHHHHTT-BB-EEE--SS---HHHHHHHHHHH-----SEEEEEESTTSSS-EEEEEEGGGGGGS---SSPB--B--SSB---HHHHHHHS---GGGGGGB-